Protein AF-A0A077ZSP8-F1 (afdb_monomer_lite)

Organism: Stylonychia lemnae (NCBI:txid5949)

Secondary structure (DSSP, 8-state):
----SSHHHHHHHHHHHHHHHHHHHHHHTT----PPTTEEEETTTTEEEE--HHHHHSPPPPTT-----EEETTT--EESSPPTTEEEEEEE-TTSTTSEEEEEEESEEEE-TT--S-SB--SSSSS-BSSTHHHHHHIIIIIGGG--EEEEEEETT-EEEEETTTB-EEEES-EEEEEEE-----S-S-----PEEEEEE-SPP-PPP-SB-TTBSSTTS-BPPP-HHHHHHTTSS-HHHHHS---SEEEES-EEEEESEEEEE------TT-EEEEEESEEEEEEEEES-EEE-SSEEEEESS-EEEEEES-EEETTT-S-SEEE-----TTTSSSTTTS-EEEEES-EEES----SS-S-SEEE-S--EEEE-

Structure (mmCIF, N/CA/C/O backbone):
data_AF-A0A077ZSP8-F1
#
_entry.id   AF-A0A077ZSP8-F1
#
loop_
_atom_site.group_PDB
_atom_site.id
_atom_site.type_symbol
_atom_site.label_atom_id
_atom_site.label_alt_id
_atom_site.label_comp_id
_atom_site.label_asym_id
_atom_site.label_entity_id
_atom_site.label_seq_id
_atom_site.pdbx_PDB_ins_code
_atom_site.Cartn_x
_atom_site.Cartn_y
_atom_site.Cartn_z
_atom_site.occupancy
_atom_site.B_iso_or_equiv
_atom_site.auth_seq_id
_atom_site.auth_comp_id
_atom_site.auth_asym_id
_atom_site.auth_atom_id
_atom_site.pdbx_PDB_model_num
ATOM 1 N N . MET A 1 1 ? 62.311 -59.546 -38.258 1.00 46.06 1 MET A N 1
ATOM 2 C CA . MET A 1 1 ? 60.921 -59.070 -38.420 1.00 46.06 1 MET A CA 1
ATOM 3 C C . MET A 1 1 ? 60.543 -58.278 -37.169 1.00 46.06 1 MET A C 1
ATOM 5 O O . MET A 1 1 ? 60.045 -58.875 -36.235 1.00 46.06 1 MET A O 1
ATOM 9 N N . MET A 1 2 ? 60.897 -56.987 -37.088 1.00 46.69 2 MET A N 1
ATOM 10 C CA . MET A 1 2 ? 60.439 -56.051 -36.036 1.00 46.69 2 MET A CA 1
ATOM 11 C C . MET A 1 2 ? 60.990 -54.635 -36.303 1.00 46.69 2 MET A C 1
ATOM 13 O O . MET A 1 2 ? 61.822 -54.140 -35.560 1.00 46.69 2 MET A O 1
ATOM 17 N N . ILE A 1 3 ? 60.569 -53.980 -37.389 1.00 48.16 3 ILE A N 1
ATOM 18 C CA . ILE A 1 3 ? 60.722 -52.520 -37.547 1.00 48.16 3 ILE A CA 1
ATOM 19 C C . ILE A 1 3 ? 59.548 -52.019 -38.400 1.00 48.16 3 ILE A C 1
ATOM 21 O O . ILE A 1 3 ? 59.668 -51.969 -39.618 1.00 48.16 3 ILE A O 1
ATOM 25 N N . SER A 1 4 ? 58.397 -51.694 -37.796 1.00 48.94 4 SER A N 1
ATOM 26 C CA . SER A 1 4 ? 57.339 -50.937 -38.504 1.00 48.94 4 SER A CA 1
ATOM 27 C C . SER A 1 4 ? 56.227 -50.328 -37.626 1.00 48.94 4 SER A C 1
ATOM 29 O O . SER A 1 4 ? 55.123 -50.157 -38.128 1.00 48.94 4 SER A O 1
ATOM 31 N N . ASN A 1 5 ? 56.437 -50.006 -36.341 1.00 47.25 5 ASN A N 1
ATOM 32 C CA . ASN A 1 5 ? 55.324 -49.533 -35.483 1.00 47.25 5 ASN A CA 1
ATOM 33 C C . ASN A 1 5 ? 55.576 -48.235 -34.691 1.00 47.25 5 ASN A C 1
ATOM 35 O O . ASN A 1 5 ? 54.772 -47.883 -33.835 1.00 47.25 5 ASN A O 1
ATOM 39 N N . ILE A 1 6 ? 56.637 -47.477 -34.987 1.00 50.34 6 ILE A N 1
ATOM 40 C CA . ILE A 1 6 ? 56.946 -46.240 -34.236 1.00 50.34 6 ILE A CA 1
ATOM 41 C C . ILE A 1 6 ? 56.365 -44.969 -34.896 1.00 50.34 6 ILE A C 1
ATOM 43 O O . ILE A 1 6 ? 56.063 -44.004 -34.200 1.00 50.34 6 ILE A O 1
ATOM 47 N N . ASN A 1 7 ? 56.070 -44.973 -36.201 1.00 47.84 7 ASN A N 1
ATOM 48 C CA . ASN A 1 7 ? 55.629 -43.757 -36.911 1.00 47.84 7 ASN A CA 1
ATOM 49 C C . ASN A 1 7 ? 54.128 -43.419 -36.804 1.00 47.84 7 ASN A C 1
ATOM 51 O O . ASN A 1 7 ? 53.716 -42.353 -37.252 1.00 47.84 7 ASN A O 1
ATOM 55 N N . ILE A 1 8 ? 53.296 -44.275 -36.201 1.00 51.97 8 ILE A N 1
ATOM 56 C CA . ILE A 1 8 ? 51.846 -44.012 -36.063 1.00 51.97 8 ILE A CA 1
ATOM 57 C C . ILE A 1 8 ? 51.522 -43.277 -34.746 1.00 51.97 8 ILE A C 1
ATOM 59 O O . ILE A 1 8 ? 50.524 -42.559 -34.658 1.00 51.97 8 ILE A O 1
ATOM 63 N N . LEU A 1 9 ? 52.385 -43.383 -33.730 1.00 46.69 9 LEU A N 1
ATOM 64 C CA . LEU A 1 9 ? 52.167 -42.761 -32.417 1.00 46.69 9 LEU A CA 1
ATOM 65 C C . LEU A 1 9 ? 52.483 -41.256 -32.394 1.00 46.69 9 LEU A C 1
ATOM 67 O O . LEU A 1 9 ? 51.796 -40.504 -31.706 1.00 46.69 9 LEU A O 1
ATOM 71 N N . THR A 1 10 ? 53.444 -40.786 -33.191 1.00 51.59 10 THR A N 1
ATOM 72 C CA . THR A 1 10 ? 53.815 -39.358 -33.254 1.00 51.59 10 THR A CA 1
ATOM 73 C C . THR A 1 10 ? 52.785 -38.507 -34.003 1.00 51.59 10 THR A C 1
ATOM 75 O O . THR A 1 10 ? 52.510 -37.377 -33.604 1.00 51.59 10 THR A O 1
ATOM 78 N N . SER A 1 11 ? 52.132 -39.061 -35.030 1.00 52.22 11 SER A N 1
ATOM 79 C CA . SER A 1 11 ? 51.091 -38.360 -35.800 1.00 52.22 11 SER A CA 1
ATOM 80 C C . SER A 1 11 ? 49.812 -38.108 -34.986 1.00 52.22 11 SER A C 1
ATOM 82 O O . SER A 1 11 ? 49.244 -37.017 -35.043 1.00 52.22 11 SER A O 1
ATOM 84 N N . ARG A 1 12 ? 49.386 -39.069 -34.152 1.00 54.28 12 ARG A N 1
ATOM 85 C CA . ARG A 1 12 ? 48.195 -38.903 -33.299 1.00 54.28 12 ARG A CA 1
ATOM 86 C C . ARG A 1 12 ? 48.409 -37.893 -32.172 1.00 54.28 12 ARG A C 1
ATOM 88 O O . ARG A 1 12 ? 47.473 -37.181 -31.817 1.00 54.28 12 ARG A O 1
ATOM 95 N N . TYR A 1 13 ? 49.634 -37.778 -31.659 1.00 63.53 13 TYR A N 1
ATOM 96 C CA . TYR A 1 13 ? 49.967 -36.791 -30.631 1.00 63.53 13 TYR A CA 1
ATOM 97 C C . TYR A 1 13 ? 49.873 -35.355 -31.162 1.00 63.53 13 TYR A C 1
ATOM 99 O O . TYR A 1 13 ? 49.352 -34.478 -30.476 1.00 63.53 13 TYR A O 1
ATOM 107 N N . HIS A 1 14 ? 50.289 -35.118 -32.409 1.00 64.31 14 HIS A N 1
ATOM 108 C CA . HIS A 1 14 ? 50.209 -33.785 -33.007 1.00 64.31 14 HIS A CA 1
ATOM 109 C C . HIS A 1 14 ? 48.769 -33.315 -33.241 1.00 64.31 14 HIS A C 1
ATOM 111 O O . HIS A 1 14 ? 48.467 -32.147 -33.002 1.00 64.31 14 HIS A O 1
ATOM 117 N N . ILE A 1 15 ? 47.874 -34.224 -33.638 1.00 72.62 15 ILE A N 1
ATOM 118 C CA . ILE A 1 15 ? 46.453 -33.911 -33.841 1.00 72.62 15 ILE A CA 1
ATOM 119 C C . ILE A 1 15 ? 45.765 -33.609 -32.502 1.00 72.62 15 ILE A C 1
ATOM 121 O O . ILE A 1 15 ? 45.013 -32.645 -32.408 1.00 72.62 15 ILE A O 1
ATOM 125 N N . ILE A 1 16 ? 46.063 -34.367 -31.440 1.00 73.69 16 ILE A N 1
ATOM 126 C CA . ILE A 1 16 ? 45.488 -34.122 -30.106 1.00 73.69 16 ILE A CA 1
ATOM 127 C C . ILE A 1 16 ? 45.970 -32.782 -29.535 1.00 73.69 16 ILE A C 1
ATOM 129 O O . ILE A 1 16 ? 45.170 -32.029 -28.984 1.00 73.69 16 ILE A O 1
ATOM 133 N N . VAL A 1 17 ? 47.249 -32.438 -29.715 1.00 74.25 17 VAL A N 1
ATOM 134 C CA . VAL A 1 17 ? 47.778 -31.136 -29.279 1.00 74.25 17 VAL A CA 1
ATOM 135 C C . VAL A 1 17 ? 47.140 -29.993 -30.070 1.00 74.25 17 VAL A C 1
ATOM 137 O O . VAL A 1 17 ? 46.748 -28.999 -29.466 1.00 74.25 17 VAL A O 1
ATOM 140 N N . GLN A 1 18 ? 46.953 -30.131 -31.387 1.00 72.50 18 GLN A N 1
ATOM 141 C CA . GLN A 1 18 ? 46.280 -29.095 -32.178 1.00 72.50 18 GLN A CA 1
ATOM 142 C C . GLN A 1 18 ? 44.798 -28.939 -31.822 1.00 72.50 18 GLN A C 1
ATOM 144 O O . GLN A 1 18 ? 44.332 -27.807 -31.738 1.00 72.50 18 GLN A O 1
ATOM 149 N N . ILE A 1 19 ? 44.076 -30.029 -31.539 1.00 74.62 19 ILE A N 1
ATOM 150 C CA . ILE A 1 19 ? 42.681 -29.962 -31.078 1.00 74.62 19 ILE A CA 1
ATOM 151 C C . ILE A 1 19 ? 42.597 -29.313 -29.693 1.00 74.62 19 ILE A C 1
ATOM 153 O O . ILE A 1 19 ? 41.736 -28.465 -29.487 1.00 74.62 19 ILE A O 1
ATOM 157 N N . CYS A 1 20 ? 43.505 -29.634 -28.764 1.00 69.38 20 CYS A N 1
ATOM 158 C CA . CYS A 1 20 ? 43.552 -28.978 -27.454 1.00 69.38 20 CYS A CA 1
ATOM 159 C C . CYS A 1 20 ? 43.862 -27.482 -27.567 1.00 69.38 20 CYS A C 1
ATOM 161 O O . CYS A 1 20 ? 43.203 -26.688 -26.903 1.00 69.38 20 CYS A O 1
ATOM 163 N N . VAL A 1 21 ? 44.802 -27.082 -28.432 1.00 68.19 21 VAL A N 1
ATOM 164 C CA . VAL A 1 21 ? 45.110 -25.662 -28.664 1.00 68.19 21 VAL A CA 1
ATOM 165 C C . VAL A 1 21 ? 43.903 -24.942 -29.270 1.00 68.19 21 VAL A C 1
ATOM 167 O O . VAL A 1 21 ? 43.534 -23.883 -28.763 1.00 68.19 21 VAL A O 1
ATOM 170 N N . LEU A 1 22 ? 43.225 -25.541 -30.260 1.00 62.44 22 LEU A N 1
ATOM 171 C CA . LEU A 1 22 ? 42.005 -24.977 -30.852 1.00 62.44 22 LEU A CA 1
ATOM 172 C C . LEU A 1 22 ? 40.852 -24.880 -29.840 1.00 62.44 22 LEU A C 1
ATOM 174 O O . LEU A 1 22 ? 40.116 -23.898 -29.840 1.00 62.44 22 LEU A O 1
ATOM 178 N N . LEU A 1 23 ? 40.695 -25.872 -28.954 1.00 56.75 23 LEU A N 1
ATOM 179 C CA . LEU A 1 23 ? 39.680 -25.832 -27.899 1.00 56.75 23 LEU A CA 1
ATOM 180 C C . LEU A 1 23 ? 39.997 -24.749 -26.864 1.00 56.75 23 LEU A C 1
ATOM 182 O O . LEU A 1 23 ? 39.088 -24.058 -26.417 1.00 56.75 23 LEU A O 1
ATOM 186 N N . THR A 1 24 ? 41.268 -24.568 -26.492 1.00 55.47 24 THR A N 1
ATOM 187 C CA . THR A 1 24 ? 41.658 -23.514 -25.545 1.00 55.47 24 THR A CA 1
ATOM 188 C C . THR A 1 24 ? 41.513 -22.112 -26.129 1.00 55.47 24 THR A C 1
ATOM 190 O O . THR A 1 24 ? 41.128 -21.204 -25.395 1.00 55.47 24 THR A O 1
ATOM 193 N N . THR A 1 25 ? 41.737 -21.927 -27.435 1.00 55.22 25 THR A N 1
ATOM 194 C CA . THR A 1 25 ? 41.516 -20.634 -28.098 1.00 55.22 25 THR A CA 1
ATOM 195 C C . THR A 1 25 ? 40.026 -20.347 -28.306 1.00 55.22 25 THR A C 1
ATOM 197 O O . THR A 1 25 ? 39.598 -19.222 -28.057 1.00 55.22 25 THR A O 1
ATOM 200 N N . LEU A 1 26 ? 39.210 -21.357 -28.633 1.00 52.03 26 LEU A N 1
ATOM 201 C CA . LEU A 1 26 ? 37.743 -21.233 -28.699 1.00 52.03 26 LEU A CA 1
ATOM 202 C C . LEU A 1 26 ? 37.096 -20.997 -27.320 1.00 52.03 26 LEU A C 1
ATOM 204 O O . LEU A 1 26 ? 36.119 -20.259 -27.212 1.00 52.03 26 LEU A O 1
ATOM 208 N N . LEU A 1 27 ? 37.650 -21.570 -26.245 1.00 49.66 27 LEU A N 1
ATOM 209 C CA . LEU A 1 27 ? 37.192 -21.322 -24.870 1.00 49.66 27 LEU A CA 1
ATOM 210 C C . LEU A 1 27 ? 37.655 -19.962 -24.322 1.00 49.66 27 LEU A C 1
ATOM 212 O O . LEU A 1 27 ? 37.010 -19.412 -23.430 1.00 49.66 27 LEU A O 1
ATOM 216 N N . GLN A 1 28 ? 38.738 -19.385 -24.853 1.00 50.41 28 GLN A N 1
ATOM 217 C CA . GLN A 1 28 ? 39.154 -18.018 -24.517 1.00 50.41 28 GLN A CA 1
ATOM 218 C C . GLN A 1 28 ? 38.328 -16.951 -25.247 1.00 50.41 28 GLN A C 1
ATOM 220 O O . GLN A 1 28 ? 38.093 -15.896 -24.660 1.00 50.41 28 GLN A O 1
ATOM 225 N N . SER A 1 29 ? 37.807 -17.227 -26.450 1.00 47.22 29 SER A N 1
ATOM 226 C CA . SER A 1 29 ? 36.945 -16.284 -27.185 1.00 47.22 29 SER A CA 1
ATOM 227 C C . SER A 1 29 ? 35.493 -16.226 -26.688 1.00 47.22 29 SER A C 1
ATOM 229 O O . SER A 1 29 ? 34.719 -15.411 -27.175 1.00 47.22 29 SER A O 1
ATOM 231 N N . ALA A 1 30 ? 35.112 -17.066 -25.720 1.00 44.34 30 ALA A N 1
ATOM 232 C CA . ALA A 1 30 ? 33.775 -17.090 -25.119 1.00 44.34 30 ALA A CA 1
ATOM 233 C C . ALA A 1 30 ? 33.787 -16.736 -23.620 1.00 44.34 30 ALA A C 1
ATOM 235 O O . ALA A 1 30 ? 32.930 -17.182 -22.856 1.00 44.34 30 ALA A O 1
ATOM 236 N N . ARG A 1 31 ? 34.749 -15.921 -23.164 1.00 44.25 31 ARG A N 1
ATOM 237 C CA . ARG A 1 31 ? 34.625 -15.265 -21.858 1.00 44.25 31 ARG A CA 1
ATOM 238 C C . ARG A 1 31 ? 33.600 -14.142 -21.974 1.00 44.25 31 ARG A C 1
ATOM 240 O O . ARG A 1 31 ? 33.952 -13.003 -22.247 1.00 44.25 31 ARG A O 1
ATOM 247 N N . THR A 1 32 ? 32.332 -14.454 -21.722 1.00 49.97 32 THR A N 1
ATOM 248 C CA . THR A 1 32 ? 31.358 -13.436 -21.318 1.00 49.97 32 THR A CA 1
ATOM 249 C C . THR A 1 32 ? 31.871 -12.814 -20.024 1.00 49.97 32 THR A C 1
ATOM 251 O O . THR A 1 32 ? 31.767 -13.410 -18.949 1.00 49.97 32 THR A O 1
ATOM 254 N N . GLN A 1 33 ? 32.527 -11.664 -20.136 1.00 51.31 33 GLN A N 1
ATOM 255 C CA . GLN A 1 33 ? 33.083 -10.948 -19.002 1.00 51.31 33 GLN A CA 1
ATOM 256 C C . GLN A 1 33 ? 31.907 -10.372 -18.206 1.00 51.31 33 GLN A C 1
ATOM 258 O O . GLN A 1 33 ? 31.315 -9.360 -18.568 1.00 51.31 33 GLN A O 1
ATOM 263 N N . LEU A 1 34 ? 31.507 -11.090 -17.156 1.00 51.34 34 LEU A N 1
ATOM 264 C CA . LEU A 1 34 ? 30.453 -10.661 -16.245 1.00 51.34 34 LEU A CA 1
ATOM 265 C C . LEU A 1 34 ? 30.955 -9.435 -15.481 1.00 51.34 34 LEU A C 1
ATOM 267 O O . LEU A 1 34 ? 31.857 -9.540 -14.649 1.00 51.34 34 LEU A O 1
ATOM 271 N N . CYS A 1 35 ? 30.391 -8.270 -15.783 1.00 54.72 35 CYS A N 1
ATOM 272 C CA . CYS A 1 35 ? 30.661 -7.069 -15.011 1.00 54.72 35 CYS A CA 1
ATOM 273 C C . CYS A 1 35 ? 30.033 -7.162 -13.620 1.00 54.72 35 CYS A C 1
ATOM 275 O O . CYS A 1 35 ? 28.976 -7.765 -13.425 1.00 54.72 35 CYS A O 1
ATOM 277 N N . SER A 1 36 ? 30.687 -6.534 -12.644 1.00 51.69 36 SER A N 1
ATOM 278 C CA . SER A 1 36 ? 30.120 -6.335 -11.313 1.00 51.69 36 SER A CA 1
ATOM 279 C C . SER A 1 36 ? 28.786 -5.589 -11.412 1.00 51.69 36 SER A C 1
ATOM 281 O O . SER A 1 36 ? 28.612 -4.716 -12.262 1.00 51.69 36 SER A O 1
ATOM 283 N N . LYS A 1 37 ? 27.844 -5.909 -10.520 1.00 49.22 37 LYS A N 1
ATOM 284 C CA . LYS A 1 37 ? 26.520 -5.272 -10.461 1.00 49.22 37 LYS A CA 1
ATOM 285 C C . LYS A 1 37 ? 26.651 -3.737 -10.467 1.00 49.22 37 LYS A C 1
ATOM 287 O O . LYS A 1 37 ? 27.332 -3.182 -9.610 1.00 49.22 37 LYS A O 1
ATOM 292 N N . GLY A 1 38 ? 26.011 -3.069 -11.433 1.00 49.72 38 GLY A N 1
ATOM 293 C CA . GLY A 1 38 ? 26.099 -1.611 -11.641 1.00 49.72 38 GLY A CA 1
ATOM 294 C C . GLY A 1 38 ? 27.100 -1.149 -12.712 1.00 49.72 38 GLY A C 1
ATOM 295 O O . GLY A 1 38 ? 27.231 0.050 -12.933 1.00 49.72 38 GLY A O 1
ATOM 296 N N . TYR A 1 39 ? 27.779 -2.079 -13.384 1.00 56.28 39 TYR A N 1
ATOM 297 C CA . TYR A 1 39 ? 28.663 -1.818 -14.519 1.00 56.28 39 TYR A CA 1
ATOM 298 C C . TYR A 1 39 ? 28.154 -2.577 -15.748 1.00 56.28 39 TYR A C 1
ATOM 300 O O . TYR A 1 39 ? 27.606 -3.672 -15.612 1.00 56.28 39 TYR A O 1
ATOM 308 N N . TYR A 1 40 ? 28.369 -2.029 -16.942 1.00 59.50 40 TYR A N 1
ATOM 309 C CA . TYR A 1 40 ? 28.101 -2.723 -18.203 1.00 59.50 40 TYR A CA 1
ATOM 310 C C . TYR A 1 40 ? 29.397 -2.933 -18.973 1.00 59.50 40 TYR A C 1
ATOM 312 O O . TYR A 1 40 ? 30.334 -2.138 -18.865 1.00 59.50 40 TYR A O 1
ATOM 320 N N . TYR A 1 41 ? 29.455 -4.029 -19.723 1.00 52.56 41 TYR A N 1
ATOM 321 C CA . TYR A 1 41 ? 30.598 -4.337 -20.566 1.00 52.56 41 TYR A CA 1
ATOM 322 C C . TYR A 1 41 ? 30.471 -3.555 -21.870 1.00 52.56 41 TYR A C 1
ATOM 324 O O . TYR A 1 41 ? 29.535 -3.778 -22.639 1.00 52.56 41 TYR A O 1
ATOM 332 N N . GLU A 1 42 ? 31.379 -2.612 -22.105 1.00 64.00 42 GLU A N 1
ATOM 333 C CA . GLU A 1 42 ? 31.382 -1.831 -23.335 1.00 64.00 42 GLU A CA 1
ATOM 334 C C . GLU A 1 42 ? 32.326 -2.475 -24.357 1.00 64.00 42 GLU A C 1
ATOM 336 O O . GLU A 1 42 ? 33.548 -2.420 -24.216 1.00 64.00 42 GLU A O 1
ATOM 341 N N . ASN A 1 43 ? 31.755 -3.073 -25.407 1.00 52.38 43 ASN A N 1
ATOM 342 C CA . ASN A 1 43 ? 32.505 -3.827 -26.423 1.00 52.38 43 ASN A CA 1
ATOM 343 C C . ASN A 1 43 ? 33.544 -2.987 -27.181 1.00 52.38 43 ASN A C 1
ATOM 345 O O . ASN A 1 43 ? 34.503 -3.533 -27.710 1.00 52.38 43 ASN A O 1
ATOM 349 N N . THR A 1 44 ? 33.369 -1.667 -27.254 1.00 56.75 44 THR A N 1
ATOM 350 C CA . THR A 1 44 ? 34.306 -0.761 -27.938 1.00 56.75 44 THR A CA 1
ATOM 351 C C . THR A 1 44 ? 35.600 -0.549 -27.157 1.00 56.75 44 THR A C 1
ATOM 353 O O . THR A 1 44 ? 36.610 -0.182 -27.751 1.00 56.75 44 THR A O 1
ATOM 356 N N . VAL A 1 45 ? 35.577 -0.764 -25.839 1.00 67.50 45 VAL A N 1
ATOM 357 C CA . VAL A 1 45 ? 36.712 -0.495 -24.940 1.00 67.50 45 VAL A CA 1
ATOM 358 C C . VAL A 1 45 ? 37.140 -1.736 -24.157 1.00 67.50 45 VAL A C 1
ATOM 360 O O . VAL A 1 45 ? 38.074 -1.652 -23.366 1.00 67.50 45 VAL A O 1
ATOM 363 N N . GLU A 1 46 ? 36.455 -2.868 -24.361 1.00 68.81 46 GLU A N 1
ATOM 364 C CA . GLU A 1 46 ? 36.660 -4.153 -23.673 1.00 68.81 46 GLU A CA 1
ATOM 365 C C . GLU A 1 46 ? 36.743 -4.024 -22.141 1.00 68.81 46 GLU A C 1
ATOM 367 O O . GLU A 1 46 ? 37.467 -4.751 -21.456 1.00 68.81 46 GLU A O 1
ATOM 372 N N . GLN A 1 47 ? 36.005 -3.070 -21.572 1.00 68.50 47 GLN A N 1
ATOM 373 C CA . GLN A 1 47 ? 36.046 -2.756 -20.148 1.00 68.50 47 GLN A CA 1
ATOM 374 C C . GLN A 1 47 ? 34.640 -2.620 -19.574 1.00 68.50 47 GLN A C 1
ATOM 376 O O . GLN A 1 47 ? 33.713 -2.134 -20.221 1.00 68.50 47 GLN A O 1
ATOM 381 N N . CYS A 1 48 ? 34.497 -3.025 -18.313 1.00 54.00 48 CYS A N 1
ATOM 382 C CA . CYS A 1 48 ? 33.311 -2.720 -17.528 1.00 54.00 48 CYS A CA 1
ATOM 383 C C . CYS A 1 48 ? 33.324 -1.227 -17.188 1.00 54.00 48 CYS A C 1
ATOM 385 O O . CYS A 1 48 ? 34.079 -0.803 -16.309 1.00 54.00 48 CYS A O 1
ATOM 387 N N . LYS A 1 49 ? 32.510 -0.422 -17.874 1.00 61.03 49 LYS A N 1
ATOM 388 C CA . LYS A 1 49 ? 32.370 0.997 -17.544 1.00 61.03 49 LYS A CA 1
ATOM 389 C C . LYS A 1 49 ? 31.343 1.192 -16.441 1.00 61.03 49 LYS A C 1
ATOM 391 O O . LYS A 1 49 ? 30.303 0.534 -16.396 1.00 61.03 49 LYS A O 1
ATOM 396 N N . SER A 1 50 ? 31.656 2.129 -15.546 1.00 49.41 50 SER A N 1
ATOM 397 C CA . SER A 1 50 ? 30.671 2.700 -14.633 1.00 49.41 50 SER A CA 1
ATOM 398 C C . SER A 1 50 ? 29.769 3.567 -15.505 1.00 49.41 50 SER A C 1
ATOM 400 O O . SER A 1 50 ? 30.155 4.672 -15.888 1.00 49.41 50 SER A O 1
ATOM 402 N N . SER A 1 51 ? 28.620 3.038 -15.914 1.00 52.03 51 SER A N 1
ATOM 403 C CA . SER A 1 51 ? 27.597 3.864 -16.548 1.00 52.03 51 SER A CA 1
ATOM 404 C C . SER A 1 51 ? 27.166 4.940 -15.568 1.00 52.03 51 SER A C 1
ATOM 406 O O . SER A 1 51 ? 27.008 4.648 -14.381 1.00 52.03 51 SER A O 1
ATOM 408 N N . ASP A 1 52 ? 26.851 6.124 -16.080 1.00 56.28 52 ASP A N 1
ATOM 409 C CA . ASP A 1 52 ? 25.717 6.844 -15.519 1.00 56.28 52 ASP A CA 1
ATOM 410 C C . ASP A 1 52 ? 24.539 5.848 -15.477 1.00 56.28 52 ASP A C 1
ATOM 412 O O . ASP A 1 52 ? 24.141 5.352 -16.535 1.00 56.28 52 ASP A O 1
ATOM 416 N N . PRO A 1 53 ? 24.071 5.405 -14.294 1.00 56.09 53 PRO A N 1
ATOM 417 C CA . PRO A 1 53 ? 23.158 4.267 -14.172 1.00 56.09 53 PRO A CA 1
ATOM 418 C C . PRO A 1 53 ? 21.880 4.404 -15.017 1.00 56.09 53 PRO A C 1
ATOM 420 O O . PRO A 1 53 ? 21.263 3.391 -15.337 1.00 56.09 53 PRO A O 1
ATOM 423 N N . SER A 1 54 ? 21.532 5.626 -15.431 1.00 55.38 54 SER A N 1
ATOM 424 C CA . SER A 1 54 ? 20.486 5.965 -16.403 1.00 55.38 54 SER A CA 1
ATOM 425 C C . SER A 1 54 ? 20.601 5.213 -17.743 1.00 55.38 54 SER A C 1
ATOM 427 O O . SER A 1 54 ? 19.590 4.729 -18.256 1.00 55.38 54 SER A O 1
ATOM 429 N N . GLN A 1 55 ? 21.810 5.034 -18.288 1.00 58.91 55 GLN A N 1
ATOM 430 C CA . GLN A 1 55 ? 22.018 4.451 -19.624 1.00 58.91 55 GLN A CA 1
ATOM 431 C C . GLN A 1 55 ? 21.860 2.924 -19.669 1.00 58.91 55 GLN A C 1
ATOM 433 O O . GLN A 1 55 ? 21.546 2.368 -20.718 1.00 58.91 55 GLN A O 1
ATOM 438 N N . CYS A 1 56 ? 22.020 2.232 -18.537 1.00 69.25 56 CYS A N 1
ATOM 439 C CA . CYS A 1 56 ? 21.856 0.772 -18.466 1.00 69.25 56 CYS A CA 1
ATOM 440 C C . CYS A 1 56 ? 20.410 0.327 -18.224 1.00 69.25 56 CYS A C 1
ATOM 442 O O . CYS A 1 56 ? 20.090 -0.855 -18.360 1.00 69.25 56 CYS A O 1
ATOM 444 N N . LEU A 1 57 ? 19.536 1.249 -17.817 1.00 81.69 57 LEU A N 1
ATOM 445 C CA . LEU A 1 57 ? 18.154 0.924 -17.472 1.00 81.69 57 LEU A CA 1
ATOM 446 C C . LEU A 1 57 ? 17.311 0.696 -18.727 1.00 81.69 57 LEU A C 1
ATOM 448 O O . LEU A 1 57 ? 16.544 -0.268 -18.799 1.00 81.69 57 LEU A O 1
ATOM 452 N N . THR A 1 58 ? 17.475 1.552 -19.733 1.00 85.19 58 THR A N 1
ATOM 453 C CA . THR A 1 58 ? 16.689 1.501 -20.967 1.00 85.19 58 THR A CA 1
ATOM 454 C C . THR A 1 58 ? 17.149 0.363 -21.871 1.00 85.19 58 THR A C 1
ATOM 456 O O . THR A 1 58 ? 18.300 -0.075 -21.835 1.00 85.19 58 THR A O 1
ATOM 459 N N . CYS A 1 59 ? 16.219 -0.183 -22.648 1.00 86.75 59 CYS A N 1
ATOM 460 C CA . CYS A 1 59 ? 16.559 -1.101 -23.725 1.00 86.75 59 CYS A CA 1
ATOM 461 C C . CYS A 1 59 ? 17.009 -0.297 -24.948 1.00 86.75 59 CYS A C 1
ATOM 463 O O . CYS A 1 59 ? 16.392 0.735 -25.226 1.00 86.75 59 CYS A O 1
ATOM 465 N N . PRO A 1 60 ? 18.053 -0.737 -25.677 1.00 81.62 60 PRO A N 1
ATOM 466 C CA . PRO A 1 60 ? 18.427 -0.105 -26.933 1.00 81.62 60 PRO A CA 1
ATOM 467 C C . PRO A 1 60 ? 17.216 -0.102 -27.864 1.00 81.62 60 PRO A C 1
ATOM 469 O O . PRO A 1 60 ? 16.654 -1.158 -28.145 1.00 81.62 60 PRO A O 1
ATOM 472 N N . GLN A 1 61 ? 16.798 1.082 -28.305 1.00 74.69 61 GLN A N 1
ATOM 473 C CA . GLN A 1 61 ? 15.830 1.209 -29.385 1.00 74.69 61 GLN A CA 1
ATOM 474 C C . GLN A 1 61 ? 16.607 1.367 -30.680 1.00 74.69 61 GLN A C 1
ATOM 476 O O . GLN A 1 61 ? 17.417 2.291 -30.818 1.00 74.69 61 GLN A O 1
ATOM 481 N N . ASP A 1 62 ? 16.383 0.451 -31.616 1.00 67.44 62 ASP A N 1
ATOM 482 C CA . ASP A 1 62 ? 16.937 0.597 -32.949 1.00 67.44 62 ASP A CA 1
ATOM 483 C C . ASP A 1 62 ? 16.250 1.797 -33.605 1.00 67.44 62 ASP A C 1
ATOM 485 O O . ASP A 1 62 ? 15.027 1.853 -33.681 1.00 67.44 62 ASP A O 1
ATOM 489 N N . LYS A 1 63 ? 17.011 2.796 -34.064 1.00 64.19 63 LYS A N 1
ATOM 490 C CA . LYS A 1 63 ? 16.435 4.064 -34.569 1.00 64.19 63 LYS A CA 1
ATOM 491 C C . LYS A 1 63 ? 15.490 3.875 -35.763 1.00 64.19 63 LYS A C 1
ATOM 493 O O . LYS A 1 63 ? 14.736 4.788 -36.091 1.00 64.19 63 LYS A O 1
ATOM 498 N N . ASN A 1 64 ? 15.564 2.716 -36.413 1.00 71.81 64 ASN A N 1
ATOM 499 C CA . ASN A 1 64 ? 14.756 2.350 -37.568 1.00 71.81 64 ASN A CA 1
ATOM 500 C C . ASN A 1 64 ? 13.542 1.481 -37.208 1.00 71.81 64 ASN A C 1
ATOM 502 O O . ASN A 1 64 ? 12.694 1.282 -38.075 1.00 71.81 64 ASN A O 1
ATOM 506 N N . ASP A 1 65 ? 13.450 0.980 -35.973 1.00 67.06 65 ASP A N 1
ATOM 507 C CA . ASP A 1 65 ? 12.363 0.114 -35.532 1.00 67.06 65 ASP A CA 1
ATOM 508 C C . ASP A 1 65 ? 11.489 0.834 -34.498 1.00 67.06 65 ASP A C 1
ATOM 510 O O . ASP A 1 65 ? 11.961 1.351 -33.486 1.00 67.06 65 ASP A O 1
ATOM 514 N N . GLN A 1 66 ? 10.190 0.915 -34.784 1.00 71.44 66 GLN A N 1
ATOM 515 C CA . GLN A 1 66 ? 9.216 1.587 -33.917 1.00 71.44 66 GLN A CA 1
ATOM 516 C C . GLN A 1 66 ? 8.718 0.679 -32.785 1.00 71.44 66 GLN A C 1
ATOM 518 O O . GLN A 1 66 ? 7.913 1.123 -31.961 1.00 71.44 66 GLN A O 1
ATOM 523 N N . ALA A 1 67 ? 9.157 -0.582 -32.737 1.00 81.38 67 ALA A N 1
ATOM 524 C CA . ALA A 1 67 ? 8.750 -1.508 -31.694 1.00 81.38 67 ALA A CA 1
ATOM 525 C C . ALA A 1 67 ? 9.185 -1.007 -30.302 1.00 81.38 67 ALA A C 1
ATOM 527 O O . ALA A 1 67 ? 10.357 -0.749 -30.020 1.00 81.38 67 ALA A O 1
ATOM 528 N N . LEU A 1 68 ? 8.211 -0.865 -29.399 1.00 85.81 68 LEU A N 1
ATOM 529 C CA . LEU A 1 68 ? 8.470 -0.589 -27.989 1.00 85.81 68 LEU A CA 1
ATOM 530 C C . LEU A 1 68 ? 9.106 -1.826 -27.350 1.00 85.81 68 LEU A C 1
ATOM 532 O O . LEU A 1 68 ? 8.470 -2.869 -27.237 1.00 85.81 68 LEU A O 1
ATOM 536 N N . VAL A 1 69 ? 10.351 -1.686 -26.898 1.00 93.00 69 VAL A N 1
ATOM 537 C CA . VAL A 1 69 ? 11.074 -2.734 -26.172 1.00 93.00 69 VAL A CA 1
ATOM 538 C C . VAL A 1 69 ? 11.001 -2.461 -24.672 1.00 93.00 69 VAL A C 1
ATOM 540 O O . VAL A 1 69 ? 11.204 -1.333 -24.214 1.00 93.00 69 VAL A O 1
ATOM 543 N N . TYR A 1 70 ? 10.726 -3.505 -23.897 1.00 95.19 70 TYR A N 1
ATOM 544 C CA . TYR A 1 70 ? 10.580 -3.465 -22.449 1.00 95.19 70 TYR A CA 1
ATOM 545 C C . TYR A 1 70 ? 11.776 -4.123 -21.760 1.00 95.19 70 TYR A C 1
ATOM 547 O O . TYR A 1 70 ? 12.227 -5.202 -22.145 1.00 95.19 70 TYR A O 1
ATOM 555 N N . ARG A 1 71 ? 12.259 -3.510 -20.678 1.00 95.12 71 ARG A N 1
ATOM 556 C CA . ARG A 1 71 ? 13.212 -4.136 -19.755 1.00 95.12 71 ARG A CA 1
ATOM 557 C C . ARG A 1 71 ? 12.488 -5.124 -18.839 1.00 95.12 71 ARG A C 1
ATOM 559 O O . ARG A 1 71 ? 11.654 -4.722 -18.031 1.00 95.12 71 ARG A O 1
ATOM 566 N N . ASN A 1 72 ? 12.827 -6.406 -18.887 1.00 95.12 72 ASN A N 1
ATOM 567 C CA . ASN A 1 72 ? 12.341 -7.381 -17.916 1.00 95.12 72 ASN A CA 1
ATOM 568 C C . ASN A 1 72 ? 13.064 -7.197 -16.573 1.00 95.12 72 ASN A C 1
ATOM 570 O O . ASN A 1 72 ? 14.263 -7.441 -16.463 1.00 95.12 72 ASN A O 1
ATOM 574 N N . LEU A 1 73 ? 12.342 -6.784 -15.527 1.00 94.75 73 LEU A N 1
ATOM 575 C CA . LEU A 1 73 ? 12.944 -6.502 -14.217 1.00 94.75 73 LEU A CA 1
ATOM 576 C C . LEU A 1 73 ? 13.413 -7.753 -13.455 1.00 94.75 73 LEU A C 1
ATOM 578 O O . LEU A 1 73 ? 14.077 -7.620 -12.426 1.00 94.75 73 LEU A O 1
ATOM 582 N N . LYS A 1 74 ? 13.052 -8.958 -13.915 1.00 91.88 74 LYS A N 1
ATOM 583 C CA . LYS A 1 74 ? 13.437 -10.221 -13.269 1.00 91.88 74 LYS A CA 1
ATOM 584 C C . LYS A 1 74 ? 14.855 -10.655 -13.630 1.00 91.88 74 LYS A C 1
ATOM 586 O O . LYS A 1 74 ? 15.596 -11.083 -12.755 1.00 91.88 74 LYS A O 1
ATOM 591 N N . ASP A 1 75 ? 15.201 -10.589 -14.909 1.00 91.44 75 ASP A N 1
ATOM 592 C CA . ASP A 1 75 ? 16.458 -11.115 -15.459 1.00 91.44 75 ASP A CA 1
ATOM 593 C C . ASP A 1 75 ? 17.266 -10.059 -16.223 1.00 91.44 75 ASP A C 1
ATOM 595 O O . ASP A 1 75 ? 18.321 -10.367 -16.771 1.00 91.44 75 ASP A O 1
ATOM 599 N N . TRP A 1 76 ? 16.781 -8.816 -16.243 1.00 89.19 76 TRP A N 1
ATOM 600 C CA . TRP A 1 76 ? 17.391 -7.688 -16.936 1.00 89.19 76 TRP A CA 1
ATOM 601 C C . TRP A 1 76 ? 17.490 -7.856 -18.455 1.00 89.19 76 TRP A C 1
ATOM 603 O O . TRP A 1 76 ? 18.221 -7.106 -19.094 1.00 89.19 76 TRP A O 1
ATOM 613 N N . THR A 1 77 ? 16.736 -8.767 -19.070 1.00 91.88 77 THR A N 1
ATOM 614 C CA . THR A 1 77 ? 16.680 -8.901 -20.535 1.00 91.88 77 THR A CA 1
ATOM 615 C C . THR A 1 77 ? 15.794 -7.828 -21.176 1.00 91.88 77 THR A C 1
ATOM 617 O O . THR A 1 77 ? 14.949 -7.222 -20.516 1.00 91.88 77 THR A O 1
ATOM 620 N N . CYS A 1 78 ? 16.010 -7.556 -22.463 1.00 92.88 78 CYS A N 1
ATOM 621 C CA . CYS A 1 78 ? 15.133 -6.708 -23.269 1.00 92.88 78 CYS A CA 1
ATOM 622 C C . CYS A 1 78 ? 14.191 -7.587 -24.083 1.00 92.88 78 CYS A C 1
ATOM 624 O O . CYS A 1 78 ? 14.649 -8.516 -24.746 1.00 92.88 78 CYS A O 1
ATOM 626 N N . VAL A 1 79 ? 12.895 -7.297 -24.021 1.00 94.50 79 VAL A N 1
ATOM 627 C CA . VAL A 1 79 ? 11.845 -8.088 -24.667 1.00 94.50 79 VAL A CA 1
ATOM 628 C C . VAL A 1 79 ? 10.848 -7.174 -25.369 1.00 94.50 79 VAL A C 1
ATOM 630 O O . VAL A 1 79 ? 10.507 -6.111 -24.858 1.00 94.50 79 VAL A O 1
ATOM 633 N N . GLU A 1 80 ? 10.357 -7.581 -26.534 1.00 94.69 80 GLU A N 1
ATOM 634 C CA . GLU A 1 80 ? 9.303 -6.846 -27.256 1.00 94.69 80 GLU A CA 1
ATOM 635 C C . GLU A 1 80 ? 7.932 -7.020 -26.593 1.00 94.69 80 GLU A C 1
ATOM 637 O O . GLU A 1 80 ? 7.092 -6.124 -26.613 1.00 94.69 80 GLU A O 1
ATOM 642 N N . GLN A 1 81 ? 7.719 -8.168 -25.948 1.00 96.19 81 GLN A N 1
ATOM 643 C CA . GLN A 1 81 ? 6.505 -8.476 -25.210 1.00 96.19 81 GLN A CA 1
ATOM 644 C C . GLN A 1 81 ? 6.860 -8.971 -23.813 1.00 96.19 81 GLN A C 1
ATOM 646 O O . GLN A 1 81 ? 7.736 -9.819 -23.634 1.00 96.19 81 GLN A O 1
ATOM 651 N N . CYS A 1 82 ? 6.153 -8.451 -22.814 1.00 97.31 82 CYS A N 1
ATOM 652 C CA . CYS A 1 82 ? 6.358 -8.873 -21.441 1.00 97.31 82 CYS A CA 1
ATOM 653 C C . CYS A 1 82 ? 6.000 -10.356 -21.233 1.00 97.31 82 CYS A C 1
ATOM 655 O O . CYS A 1 82 ? 4.980 -10.807 -21.762 1.00 97.31 82 CYS A O 1
ATOM 657 N N . PRO A 1 83 ? 6.815 -11.118 -20.472 1.00 96.94 83 PRO A N 1
ATOM 658 C CA . PRO A 1 83 ? 6.525 -12.513 -20.157 1.00 96.94 83 PRO A CA 1
ATOM 659 C C . PRO A 1 83 ? 5.148 -12.709 -19.518 1.00 96.94 83 PRO A C 1
ATOM 661 O O . PRO A 1 83 ? 4.615 -11.800 -18.872 1.00 96.94 83 PRO A O 1
ATOM 664 N N . LEU A 1 84 ? 4.624 -13.934 -19.624 1.00 93.25 84 LEU A N 1
ATOM 665 C CA . LEU A 1 84 ? 3.440 -14.369 -18.880 1.00 93.25 84 LEU A CA 1
ATOM 666 C C . LEU A 1 84 ? 3.611 -14.024 -17.387 1.00 93.25 84 LEU A C 1
ATOM 668 O O . LEU A 1 84 ? 4.702 -14.167 -16.835 1.00 93.25 84 LEU A O 1
ATOM 672 N N . ASP A 1 85 ? 2.545 -13.521 -16.765 1.00 92.69 85 ASP A N 1
ATOM 673 C CA . ASP A 1 85 ? 2.492 -13.040 -15.372 1.00 92.69 85 ASP A CA 1
ATOM 674 C C . ASP A 1 85 ? 3.233 -11.726 -15.061 1.00 92.69 85 ASP A C 1
ATOM 676 O O . ASP A 1 85 ? 3.359 -11.339 -13.893 1.00 92.69 85 ASP A O 1
ATOM 680 N N . THR A 1 86 ? 3.681 -10.992 -16.082 1.00 96.94 86 THR A N 1
ATOM 681 C CA . THR A 1 86 ? 4.206 -9.628 -15.923 1.00 96.94 86 THR A CA 1
ATOM 682 C C . THR A 1 86 ? 3.371 -8.606 -16.689 1.00 96.94 86 THR A C 1
ATOM 684 O O . THR A 1 86 ? 2.704 -8.927 -17.669 1.00 96.94 86 THR A O 1
ATOM 687 N N . LEU A 1 87 ? 3.383 -7.362 -16.213 1.00 97.44 87 LEU A N 1
ATOM 688 C CA . LEU A 1 87 ? 2.586 -6.263 -16.746 1.00 97.44 87 LEU A CA 1
ATOM 689 C C . LEU A 1 87 ? 3.510 -5.251 -17.439 1.00 97.44 87 LEU A C 1
ATOM 691 O O . LEU A 1 87 ? 4.505 -4.843 -16.830 1.00 97.44 87 LEU A O 1
ATOM 695 N N . PRO A 1 88 ? 3.219 -4.836 -18.683 1.00 97.44 88 PRO A N 1
ATOM 696 C CA . PRO A 1 88 ? 3.985 -3.792 -19.350 1.00 97.44 88 PRO A CA 1
ATOM 697 C C . PRO A 1 88 ? 3.686 -2.435 -18.707 1.00 97.44 88 PRO A C 1
ATOM 699 O O . PRO A 1 88 ? 2.527 -2.040 -18.575 1.00 97.44 88 PRO A O 1
ATOM 702 N N . ILE A 1 89 ? 4.732 -1.707 -18.325 1.00 97.12 89 ILE A N 1
ATOM 703 C CA . ILE A 1 89 ? 4.639 -0.346 -17.792 1.00 97.12 89 ILE A CA 1
ATOM 704 C C . ILE A 1 89 ? 5.589 0.555 -18.572 1.00 97.12 89 ILE A C 1
ATOM 706 O O . ILE A 1 89 ? 6.723 0.174 -18.853 1.00 97.12 89 ILE A O 1
ATOM 710 N N . SER A 1 90 ? 5.136 1.771 -18.869 1.00 95.25 90 SER A N 1
ATOM 711 C CA . SER A 1 90 ? 5.960 2.827 -19.449 1.00 95.25 90 SER A CA 1
ATOM 712 C C . SER A 1 90 ? 5.781 4.110 -18.645 1.00 95.25 90 SER A C 1
ATOM 714 O O . SER A 1 90 ? 4.659 4.583 -18.464 1.00 95.25 90 SER A O 1
ATOM 716 N N . VAL A 1 91 ? 6.882 4.672 -18.151 1.00 93.50 91 VAL A N 1
ATOM 717 C CA . VAL A 1 91 ? 6.882 5.909 -17.357 1.00 93.50 91 VAL A CA 1
ATOM 718 C C . VAL A 1 91 ? 7.814 6.945 -17.961 1.00 93.50 91 VAL A C 1
ATOM 720 O O . VAL A 1 91 ? 8.889 6.618 -18.462 1.00 93.50 91 VAL A O 1
ATOM 723 N N . THR A 1 92 ? 7.406 8.207 -17.902 1.00 91.31 92 THR A N 1
ATOM 724 C CA . THR A 1 92 ? 8.252 9.328 -18.312 1.00 91.31 92 THR A CA 1
ATOM 725 C C . THR A 1 92 ? 9.244 9.656 -17.199 1.00 91.31 92 THR A C 1
ATOM 727 O O . THR A 1 92 ? 8.832 9.860 -16.059 1.00 91.31 92 THR A O 1
ATOM 730 N N . HIS A 1 93 ? 10.533 9.743 -17.526 1.00 89.12 93 HIS A N 1
ATOM 731 C CA . HIS A 1 93 ? 11.594 10.095 -16.581 1.00 89.12 93 HIS A CA 1
ATOM 732 C C . HIS A 1 93 ? 12.604 11.025 -17.259 1.00 89.12 93 HIS A C 1
ATOM 734 O O . HIS A 1 93 ? 13.253 10.639 -18.227 1.00 89.12 93 HIS A O 1
ATOM 740 N N . HIS A 1 94 ? 12.740 12.259 -16.767 1.00 87.88 94 HIS A N 1
ATOM 741 C CA . HIS A 1 94 ? 13.442 13.329 -17.499 1.00 87.88 94 HIS A CA 1
ATOM 742 C C . HIS A 1 94 ? 14.968 13.183 -17.540 1.00 87.88 94 HIS A C 1
ATOM 744 O O . HIS A 1 94 ? 15.628 13.913 -18.269 1.00 87.88 94 HIS A O 1
ATOM 750 N N . GLU A 1 95 ? 15.526 12.285 -16.735 1.00 84.62 95 GLU A N 1
ATOM 751 C CA . GLU A 1 95 ? 16.974 12.030 -16.685 1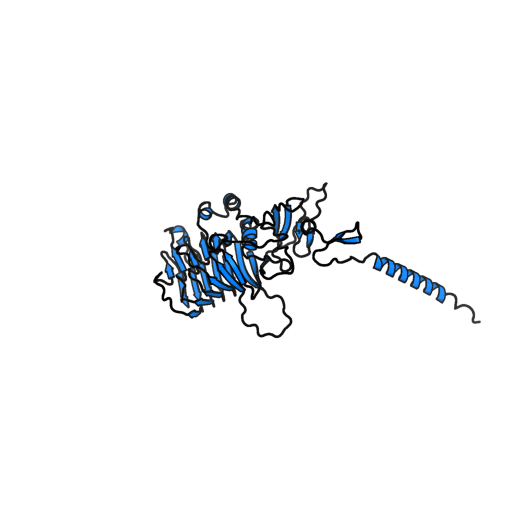.00 84.62 95 GLU A CA 1
ATOM 752 C C . GLU A 1 95 ? 17.399 10.849 -17.566 1.00 84.62 95 GLU A C 1
ATOM 754 O O . GLU A 1 95 ? 18.552 10.438 -17.538 1.00 84.62 95 GLU A O 1
ATOM 759 N N . LEU A 1 96 ? 16.464 10.282 -18.333 1.00 83.69 96 LEU A N 1
ATOM 760 C CA . LEU A 1 96 ? 16.773 9.316 -19.380 1.00 83.69 96 LEU A CA 1
ATOM 761 C C . LEU A 1 96 ? 16.847 10.036 -20.724 1.00 83.69 96 LEU A C 1
ATOM 763 O O . LEU A 1 96 ? 15.991 10.870 -21.013 1.00 83.69 96 LEU A O 1
ATOM 767 N N . ASP A 1 97 ? 17.799 9.653 -21.574 1.00 81.12 97 ASP A N 1
ATOM 768 C CA . ASP A 1 97 ? 17.975 10.244 -22.910 1.00 81.12 97 ASP A CA 1
ATOM 769 C C . ASP A 1 97 ? 16.713 10.118 -23.785 1.00 81.12 97 ASP A C 1
ATOM 771 O O . ASP A 1 97 ? 16.371 11.024 -24.541 1.00 81.12 97 ASP A O 1
ATOM 775 N N . SER A 1 98 ? 15.980 9.007 -23.652 1.00 81.69 98 SER A N 1
ATOM 776 C CA . SER A 1 98 ? 14.694 8.776 -24.326 1.00 81.69 98 SER A CA 1
ATOM 777 C C . SER A 1 98 ? 13.517 9.510 -23.672 1.00 81.69 98 SER A C 1
ATOM 779 O O . SER A 1 98 ? 12.426 9.557 -24.237 1.00 81.69 98 SER A O 1
ATOM 781 N N . GLY A 1 99 ? 13.688 9.997 -22.440 1.00 86.06 99 GLY A N 1
ATOM 782 C CA . GLY A 1 99 ? 12.610 10.477 -21.580 1.00 86.06 99 GLY A CA 1
ATOM 783 C C . GLY A 1 99 ? 11.623 9.393 -21.128 1.00 86.06 99 GLY A C 1
ATOM 784 O O . GLY A 1 99 ? 10.662 9.717 -20.431 1.00 86.06 99 GLY A O 1
ATOM 785 N N . LEU A 1 100 ? 11.824 8.123 -21.503 1.00 90.44 100 LEU A N 1
ATOM 786 C CA . LEU A 1 100 ? 10.876 7.027 -21.292 1.00 90.44 100 LEU A CA 1
ATOM 787 C C . LEU A 1 100 ? 11.577 5.777 -20.756 1.00 90.44 100 LEU A C 1
ATOM 789 O O . LEU A 1 100 ? 12.551 5.294 -21.335 1.00 90.44 100 LEU A O 1
ATOM 793 N N . PHE A 1 101 ? 11.019 5.206 -19.694 1.00 93.38 101 PHE A N 1
ATOM 794 C CA . PHE A 1 101 ? 11.401 3.903 -19.172 1.00 93.38 101 PHE A CA 1
ATOM 795 C C . PHE A 1 101 ? 10.257 2.907 -19.352 1.00 93.38 101 PHE A C 1
ATOM 797 O O . PHE A 1 101 ? 9.227 3.021 -18.686 1.00 93.38 101 PHE A O 1
ATOM 804 N N . SER A 1 102 ? 10.451 1.932 -20.240 1.00 95.50 102 SER A N 1
ATOM 805 C CA . SER A 1 102 ? 9.507 0.841 -20.501 1.00 95.50 102 SER A CA 1
ATOM 806 C C . SER A 1 102 ? 10.033 -0.466 -19.915 1.00 95.50 102 SER A C 1
ATOM 808 O O . SER A 1 102 ? 11.167 -0.860 -20.189 1.00 95.50 102 SER A O 1
ATOM 810 N N . TYR A 1 103 ? 9.227 -1.147 -19.104 1.00 97.38 103 TYR A N 1
ATOM 811 C CA . TYR A 1 103 ? 9.642 -2.346 -18.380 1.00 97.38 103 TYR A CA 1
ATOM 812 C C . TYR A 1 103 ? 8.490 -3.317 -18.097 1.00 97.38 103 TYR A C 1
ATOM 814 O O . TYR A 1 103 ? 7.319 -2.944 -18.112 1.00 97.38 103 TYR A O 1
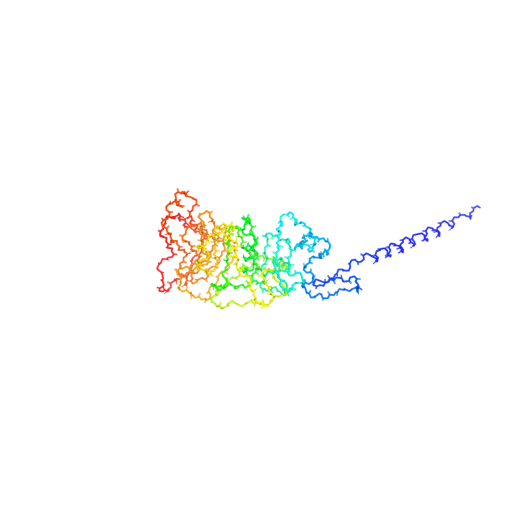ATOM 822 N N . CYS A 1 104 ? 8.843 -4.571 -17.818 1.00 97.94 104 CYS A N 1
ATOM 823 C CA . CYS A 1 104 ? 7.915 -5.620 -17.408 1.00 97.94 104 CYS A CA 1
ATOM 824 C C . CYS A 1 104 ? 7.927 -5.769 -15.889 1.00 97.94 104 CYS A C 1
ATOM 826 O O . CYS A 1 104 ? 8.949 -6.112 -15.283 1.00 97.94 104 CYS A O 1
ATOM 828 N N . ARG A 1 105 ? 6.777 -5.505 -15.271 1.00 97.69 105 ARG A N 1
ATOM 829 C CA . ARG A 1 105 ? 6.568 -5.491 -13.823 1.00 97.69 105 ARG A CA 1
ATOM 830 C C . ARG A 1 105 ? 5.905 -6.783 -13.357 1.00 97.69 105 ARG A C 1
ATOM 832 O O . ARG A 1 105 ? 4.809 -7.114 -13.795 1.00 97.69 105 ARG A O 1
ATOM 839 N N . GLY A 1 106 ? 6.534 -7.493 -12.423 1.00 97.56 106 GLY A N 1
ATOM 840 C CA . GLY A 1 106 ? 5.857 -8.555 -11.672 1.00 97.56 106 GLY A CA 1
ATOM 841 C C . GLY A 1 106 ? 4.889 -7.988 -10.625 1.00 97.56 106 GLY A C 1
ATOM 842 O O . GLY A 1 106 ? 5.024 -6.845 -10.202 1.00 97.56 106 GLY A O 1
ATOM 843 N N . LYS A 1 107 ? 3.953 -8.808 -10.135 1.00 97.94 107 LYS A N 1
ATOM 844 C CA . LYS A 1 107 ? 2.928 -8.408 -9.144 1.00 97.94 107 LYS A CA 1
ATOM 845 C C . LYS A 1 107 ? 3.437 -8.310 -7.691 1.00 97.94 107 LYS A C 1
ATOM 847 O O . LYS A 1 107 ? 2.653 -8.210 -6.751 1.00 97.94 107 LYS A O 1
ATOM 852 N N . SER A 1 108 ? 4.753 -8.390 -7.492 1.00 98.44 108 SER A N 1
ATOM 853 C CA . SER A 1 108 ? 5.408 -8.320 -6.183 1.00 98.44 108 SER A CA 1
ATOM 854 C C . SER A 1 108 ? 6.314 -7.099 -6.103 1.00 98.44 108 SER A C 1
ATOM 856 O O . SER A 1 108 ? 7.177 -6.907 -6.958 1.00 98.44 108 SER A O 1
ATOM 858 N N . TYR A 1 109 ? 6.140 -6.324 -5.041 1.00 98.62 109 TYR A N 1
ATOM 859 C CA . TYR A 1 109 ? 6.921 -5.139 -4.724 1.00 98.62 109 TYR A CA 1
ATOM 860 C C . TYR A 1 109 ? 7.722 -5.370 -3.452 1.00 98.62 109 TYR A C 1
ATOM 862 O O . TYR A 1 109 ? 7.209 -5.956 -2.507 1.00 98.62 109 TYR A O 1
ATOM 870 N N . TYR A 1 110 ? 8.955 -4.881 -3.400 1.00 98.19 110 TYR A N 1
ATOM 871 C CA . TYR A 1 110 ? 9.807 -4.961 -2.216 1.00 98.19 110 TY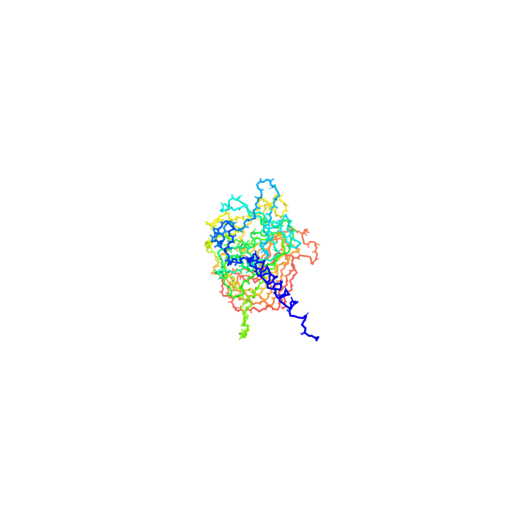R A CA 1
ATOM 872 C C . TYR A 1 110 ? 10.158 -3.561 -1.734 1.00 98.19 110 TYR A C 1
ATOM 874 O O . TYR A 1 110 ? 10.573 -2.716 -2.529 1.00 98.19 110 TYR A O 1
ATOM 882 N N . VAL A 1 111 ? 10.009 -3.336 -0.430 1.00 97.94 111 VAL A N 1
ATOM 883 C CA . VAL A 1 111 ? 10.337 -2.080 0.243 1.00 97.94 111 VAL A CA 1
ATOM 884 C C . VAL A 1 111 ? 11.362 -2.351 1.341 1.00 97.94 111 VAL A C 1
ATOM 886 O O . VAL A 1 111 ? 11.124 -3.144 2.254 1.00 97.94 111 VAL A O 1
ATOM 889 N N . ASP A 1 112 ? 12.511 -1.689 1.256 1.00 96.12 112 ASP A N 1
ATOM 890 C CA . ASP A 1 112 ? 13.580 -1.744 2.246 1.00 96.12 112 ASP A CA 1
ATOM 891 C C . ASP A 1 112 ? 14.220 -0.354 2.411 1.00 96.12 112 ASP A C 1
ATOM 893 O O . ASP A 1 112 ? 15.077 0.037 1.611 1.00 96.12 112 ASP A O 1
ATOM 897 N N . PRO A 1 113 ? 13.859 0.398 3.467 1.00 93.62 113 PRO A N 1
ATOM 898 C CA . PRO A 1 113 ? 14.412 1.730 3.709 1.00 93.62 113 PRO A CA 1
ATOM 899 C C . PRO A 1 113 ? 15.889 1.687 4.131 1.00 93.62 113 PRO A C 1
ATOM 901 O O . PRO A 1 113 ? 16.557 2.724 4.141 1.00 93.62 113 PRO A O 1
ATOM 904 N N . SER A 1 114 ? 16.392 0.506 4.511 1.00 91.31 114 SER A N 1
ATOM 905 C CA . SER A 1 114 ? 17.763 0.279 4.969 1.00 91.31 114 SER A CA 1
ATOM 906 C C . SER A 1 114 ? 18.706 -0.193 3.862 1.00 91.31 114 SER A C 1
ATOM 908 O O . SER A 1 114 ? 19.915 -0.249 4.085 1.00 91.31 114 SER A O 1
ATOM 910 N N . SER A 1 115 ? 18.185 -0.499 2.667 1.00 89.56 115 SER A N 1
ATOM 911 C CA . SER A 1 115 ? 19.006 -0.966 1.552 1.00 89.56 115 SER A CA 1
ATOM 912 C C . SER A 1 115 ? 20.038 0.088 1.139 1.00 89.56 115 SER A C 1
ATOM 914 O O . SER A 1 115 ? 19.705 1.185 0.682 1.00 89.56 115 SER A O 1
ATOM 916 N N . SER A 1 116 ? 21.311 -0.276 1.287 1.00 83.31 116 SER A N 1
ATOM 917 C CA . SER A 1 116 ? 22.476 0.471 0.803 1.00 83.31 116 SER A CA 1
ATOM 918 C C . SER A 1 116 ? 23.054 -0.107 -0.493 1.00 83.31 116 SER A C 1
ATOM 920 O O . SER A 1 116 ? 24.008 0.448 -1.033 1.00 83.31 116 SER A O 1
ATOM 922 N N . LEU A 1 117 ? 22.488 -1.213 -0.996 1.00 72.81 117 LEU A N 1
ATOM 923 C CA . LEU A 1 117 ? 23.016 -1.963 -2.143 1.00 72.81 117 LEU A CA 1
ATOM 924 C C . LEU A 1 117 ? 22.989 -1.153 -3.442 1.00 72.81 117 LEU A C 1
ATOM 926 O O . LEU A 1 117 ? 23.847 -1.332 -4.303 1.00 72.81 117 LEU A O 1
ATOM 930 N N . SER A 1 118 ? 21.994 -0.282 -3.601 1.00 75.12 118 SER A N 1
ATOM 931 C CA . SER A 1 118 ? 21.889 0.612 -4.745 1.00 75.12 118 SER A CA 1
ATOM 932 C C . SER A 1 118 ? 21.073 1.855 -4.400 1.00 75.12 118 SER A C 1
ATOM 934 O O . SER A 1 118 ? 20.183 1.840 -3.547 1.00 75.12 118 SER A O 1
ATOM 936 N N . ASN A 1 119 ? 21.369 2.947 -5.099 1.00 84.31 119 ASN A N 1
ATOM 937 C CA . ASN A 1 119 ? 20.494 4.113 -5.149 1.00 84.31 119 ASN A CA 1
ATOM 938 C C . ASN A 1 119 ? 19.421 3.995 -6.236 1.00 84.31 119 ASN A C 1
ATOM 940 O O . ASN A 1 119 ? 18.591 4.887 -6.327 1.00 84.31 119 ASN A O 1
ATOM 944 N N . ILE A 1 120 ? 19.434 2.936 -7.047 1.00 90.12 120 ILE A N 1
ATOM 945 C CA . ILE A 1 120 ? 18.341 2.598 -7.959 1.00 90.12 120 ILE A CA 1
ATOM 946 C C . ILE A 1 120 ? 17.242 1.898 -7.154 1.00 90.12 120 ILE A C 1
ATOM 948 O O . ILE A 1 120 ? 17.511 0.957 -6.406 1.00 90.12 120 ILE A O 1
ATOM 952 N N . GLU A 1 121 ? 16.006 2.333 -7.347 1.00 93.94 121 GLU A N 1
ATOM 953 C CA . GLU A 1 121 ? 14.815 1.826 -6.682 1.00 93.94 121 GLU A CA 1
ATOM 954 C C . GLU A 1 121 ? 13.802 1.388 -7.739 1.00 93.94 121 GLU A C 1
ATOM 956 O O . GLU A 1 121 ? 13.140 2.205 -8.372 1.00 93.94 121 GLU A O 1
ATOM 961 N N . LEU A 1 122 ? 13.683 0.080 -7.943 1.00 95.94 122 LEU A N 1
ATOM 962 C CA . LEU A 1 122 ? 12.772 -0.506 -8.925 1.00 95.94 122 LEU A CA 1
ATOM 963 C C . LEU A 1 122 ? 11.673 -1.327 -8.264 1.00 95.94 122 LEU A C 1
ATOM 965 O O . LEU A 1 122 ? 10.861 -1.886 -8.980 1.00 95.94 122 LEU A O 1
ATOM 969 N N . GLY A 1 123 ? 11.638 -1.464 -6.939 1.00 96.81 123 GLY A N 1
ATOM 970 C CA . GLY A 1 123 ? 10.664 -2.301 -6.240 1.00 96.81 123 GLY A CA 1
ATOM 971 C C . GLY A 1 123 ? 10.874 -3.808 -6.419 1.00 96.81 123 GLY A C 1
ATOM 972 O O . GLY A 1 123 ? 9.973 -4.577 -6.098 1.00 96.81 123 GLY A O 1
ATOM 973 N N . THR A 1 124 ? 12.027 -4.253 -6.927 1.00 96.38 124 THR A N 1
ATOM 974 C CA . THR A 1 124 ? 12.407 -5.678 -6.952 1.00 96.38 124 THR A CA 1
ATOM 975 C C . THR A 1 124 ? 13.164 -6.045 -5.678 1.00 96.38 124 THR A C 1
ATOM 977 O O . THR A 1 124 ? 13.635 -5.164 -4.966 1.00 96.38 124 THR A O 1
ATOM 980 N N . ILE A 1 125 ? 13.337 -7.336 -5.384 1.00 94.19 125 ILE A N 1
ATOM 981 C CA . ILE A 1 125 ? 14.126 -7.760 -4.212 1.00 94.19 125 ILE A CA 1
ATOM 982 C C . ILE A 1 125 ? 15.576 -7.249 -4.266 1.00 94.19 125 ILE A C 1
ATOM 984 O O . ILE A 1 125 ? 16.183 -6.958 -3.241 1.00 94.19 125 ILE A O 1
ATOM 988 N N . GLU A 1 126 ? 16.123 -7.116 -5.474 1.00 91.88 126 GLU A N 1
ATOM 989 C CA . GLU A 1 126 ? 17.484 -6.645 -5.716 1.00 91.88 126 GLU A CA 1
ATOM 990 C C . GLU A 1 126 ? 17.638 -5.123 -5.662 1.00 91.88 126 GLU A C 1
ATOM 992 O O . GLU A 1 126 ? 18.726 -4.636 -5.349 1.00 91.88 126 GLU A O 1
ATOM 997 N N . TYR A 1 127 ? 16.571 -4.400 -5.999 1.00 94.56 127 TYR A N 1
ATOM 998 C CA . TYR A 1 127 ? 16.500 -2.942 -6.061 1.00 94.56 127 TYR A CA 1
ATOM 999 C C . TYR A 1 127 ? 15.192 -2.485 -5.403 1.00 94.56 127 TYR A C 1
ATOM 1001 O O . TYR A 1 127 ? 14.287 -2.013 -6.100 1.00 94.56 127 TYR A O 1
ATOM 1009 N N . PRO A 1 128 ? 15.035 -2.691 -4.083 1.00 96.56 128 PRO A N 1
ATOM 1010 C CA . PRO A 1 128 ? 13.783 -2.405 -3.400 1.00 96.56 128 PRO A CA 1
ATOM 1011 C C . PRO A 1 128 ? 13.504 -0.904 -3.398 1.00 96.56 128 PRO A C 1
ATOM 1013 O O . PRO A 1 128 ? 14.420 -0.081 -3.436 1.00 96.56 128 PRO A O 1
ATOM 1016 N N . PHE A 1 129 ? 12.228 -0.544 -3.323 1.00 97.06 129 PHE A N 1
ATOM 1017 C CA . PHE A 1 129 ? 11.843 0.824 -3.003 1.00 97.06 129 PHE A CA 1
ATOM 1018 C C . PHE A 1 129 ? 12.300 1.174 -1.587 1.00 97.06 129 PHE A C 1
ATOM 1020 O O . PHE A 1 129 ? 12.282 0.326 -0.694 1.00 97.06 129 PHE A O 1
ATOM 1027 N N . LYS A 1 130 ? 12.699 2.424 -1.351 1.00 95.31 130 LYS A N 1
ATOM 1028 C CA . LYS A 1 130 ? 13.067 2.883 -0.001 1.00 95.31 130 LYS A CA 1
ATOM 1029 C C . LYS A 1 130 ? 11.872 3.433 0.768 1.00 95.31 130 LYS A C 1
ATOM 1031 O O . LYS A 1 130 ? 11.964 3.595 1.982 1.00 95.31 130 LYS A O 1
ATOM 1036 N N . GLN A 1 131 ? 10.773 3.727 0.075 1.00 95.44 131 GLN A N 1
ATOM 1037 C CA . GLN A 1 131 ? 9.577 4.327 0.645 1.00 95.44 131 GLN A CA 1
ATOM 1038 C C . GLN A 1 131 ? 8.324 3.515 0.297 1.00 95.44 131 GLN A C 1
ATOM 1040 O O . GLN A 1 131 ? 8.198 2.973 -0.801 1.00 95.44 131 GLN A O 1
ATOM 1045 N N . LEU A 1 132 ? 7.384 3.423 1.243 1.00 97.44 132 LEU A N 1
ATOM 1046 C CA . LEU A 1 132 ? 6.166 2.620 1.077 1.00 97.44 132 LEU A CA 1
ATOM 1047 C C . LEU A 1 132 ? 5.172 3.241 0.084 1.00 97.44 132 LEU A C 1
ATOM 1049 O O . LEU A 1 132 ? 4.358 2.534 -0.492 1.00 97.44 132 LEU A O 1
ATOM 1053 N N . ASP A 1 133 ? 5.243 4.545 -0.154 1.00 97.31 133 ASP A N 1
ATOM 1054 C CA . ASP A 1 133 ? 4.385 5.252 -1.106 1.00 97.31 133 ASP A CA 1
ATOM 1055 C C . ASP A 1 133 ? 4.710 4.966 -2.581 1.00 97.31 133 ASP A C 1
ATOM 1057 O O . ASP A 1 133 ? 3.840 5.143 -3.433 1.00 97.31 133 ASP A O 1
ATOM 1061 N N . ASP A 1 134 ? 5.907 4.464 -2.899 1.00 97.56 134 ASP A N 1
ATOM 1062 C CA . ASP A 1 134 ? 6.284 4.094 -4.272 1.00 97.56 134 ASP A CA 1
ATOM 1063 C C . ASP A 1 134 ? 5.398 2.997 -4.880 1.00 97.56 134 ASP A C 1
ATOM 1065 O O . ASP A 1 134 ? 4.781 3.252 -5.919 1.00 97.56 134 ASP A O 1
ATOM 1069 N N . PRO A 1 135 ? 5.265 1.799 -4.269 1.00 98.44 135 PRO A N 1
ATOM 1070 C CA . PRO A 1 135 ? 4.425 0.755 -4.845 1.00 98.44 135 PRO A CA 1
ATOM 1071 C C . PRO A 1 135 ? 2.959 1.189 -4.948 1.00 98.44 135 PRO A C 1
ATOM 1073 O O . PRO A 1 135 ? 2.311 0.884 -5.943 1.00 98.44 135 PRO A O 1
ATOM 1076 N N . PHE A 1 136 ? 2.439 1.957 -3.982 1.00 98.56 136 PHE A N 1
ATOM 1077 C CA . PHE A 1 136 ? 1.067 2.475 -4.042 1.00 98.56 136 PHE A CA 1
ATOM 1078 C C . PHE A 1 136 ? 0.861 3.410 -5.233 1.00 98.56 136 PHE A C 1
ATOM 1080 O O . PHE A 1 136 ? -0.112 3.260 -5.970 1.00 98.56 136 PHE A O 1
ATOM 1087 N N . ARG A 1 137 ? 1.785 4.349 -5.462 1.00 97.31 137 ARG A N 1
ATOM 1088 C CA . ARG A 1 137 ? 1.722 5.243 -6.623 1.00 97.31 137 ARG A CA 1
ATOM 1089 C C . ARG A 1 137 ? 1.818 4.503 -7.938 1.00 97.31 137 ARG A C 1
ATOM 1091 O O . ARG A 1 137 ? 1.074 4.831 -8.856 1.00 97.31 137 ARG A O 1
ATOM 1098 N N . GLU A 1 138 ? 2.735 3.549 -8.050 1.00 98.06 138 GLU A N 1
ATOM 1099 C CA . GLU A 1 138 ? 2.902 2.805 -9.292 1.00 98.06 138 GLU A CA 1
ATOM 1100 C C . GLU A 1 138 ? 1.645 1.986 -9.608 1.00 98.06 138 GLU A C 1
ATOM 1102 O O . GLU A 1 138 ? 1.104 2.102 -10.709 1.00 98.06 138 GLU A O 1
ATOM 1107 N N . ILE A 1 139 ? 1.115 1.260 -8.614 1.00 98.50 139 ILE A N 1
ATOM 1108 C CA . ILE A 1 139 ? -0.144 0.515 -8.737 1.00 98.50 139 ILE A CA 1
ATOM 1109 C C . ILE A 1 139 ? -1.278 1.465 -9.135 1.00 98.50 139 ILE A C 1
ATOM 1111 O O . ILE A 1 139 ? -1.972 1.216 -10.119 1.00 98.50 1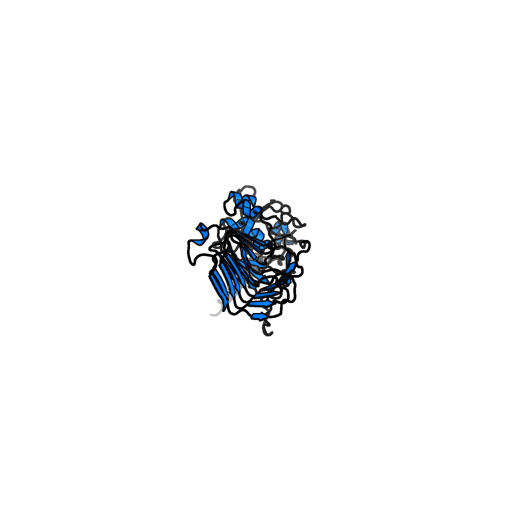39 ILE A O 1
ATOM 1115 N N . PHE A 1 140 ? -1.450 2.584 -8.429 1.00 98.44 140 PHE A N 1
ATOM 1116 C CA . PHE A 1 140 ? -2.533 3.524 -8.707 1.00 98.44 140 PHE A CA 1
ATOM 1117 C C . PHE A 1 140 ? -2.421 4.145 -10.107 1.00 98.44 140 PHE A C 1
ATOM 1119 O O . PHE A 1 140 ? -3.395 4.148 -10.861 1.00 98.44 140 PHE A O 1
ATOM 1126 N N . ASN A 1 141 ? -1.246 4.663 -10.470 1.00 97.75 141 ASN A N 1
ATOM 1127 C CA . ASN A 1 141 ? -1.051 5.416 -11.708 1.00 97.75 141 ASN A CA 1
ATOM 1128 C C . ASN A 1 141 ? -1.055 4.523 -12.949 1.00 97.75 141 ASN A C 1
ATOM 1130 O O . ASN A 1 141 ? -1.546 4.954 -13.993 1.00 97.75 141 ASN A O 1
ATOM 1134 N N . GLN A 1 142 ? -0.501 3.313 -12.842 1.00 97.56 142 GLN A N 1
ATOM 1135 C CA . GLN A 1 142 ? -0.223 2.466 -14.002 1.00 97.56 142 GLN A CA 1
ATOM 1136 C C . GLN A 1 142 ? -1.145 1.249 -14.095 1.00 97.56 142 GLN A C 1
ATOM 1138 O O . GLN A 1 142 ? -1.444 0.808 -15.205 1.00 97.56 142 GLN A O 1
ATOM 1143 N N . LEU A 1 143 ? -1.628 0.718 -12.966 1.00 97.62 143 LEU A N 1
ATOM 1144 C CA . LEU A 1 143 ? -2.216 -0.627 -12.908 1.00 97.62 143 LEU A CA 1
ATOM 1145 C C . LEU A 1 143 ? -3.638 -0.689 -12.325 1.00 97.62 143 LEU A C 1
ATOM 1147 O O . LEU A 1 143 ? -4.293 -1.718 -12.451 1.00 97.62 143 LEU A O 1
ATOM 1151 N N . SER A 1 144 ? -4.158 0.392 -11.738 1.00 96.88 144 SER A N 1
ATOM 1152 C CA . SER A 1 144 ? -5.481 0.417 -11.078 1.00 96.88 144 SER A CA 1
ATOM 1153 C C . SER A 1 144 ? -6.659 0.067 -11.994 1.00 96.88 144 SER A C 1
ATOM 1155 O O . SER A 1 144 ? -7.714 -0.360 -11.537 1.00 96.88 144 SER A O 1
ATOM 1157 N N . TRP A 1 145 ? -6.501 0.208 -13.307 1.00 96.44 145 TRP A N 1
ATOM 1158 C CA . TRP A 1 145 ? -7.532 -0.143 -14.285 1.00 96.44 145 TRP A CA 1
ATOM 1159 C C . TRP A 1 145 ? -7.660 -1.655 -14.515 1.00 96.44 145 TRP A C 1
ATOM 1161 O O . TRP A 1 145 ? -8.647 -2.088 -15.099 1.00 96.44 145 TRP A O 1
ATOM 1171 N N . LEU A 1 146 ? -6.684 -2.450 -14.064 1.00 95.88 146 LEU A N 1
ATOM 1172 C CA . LEU A 1 146 ? -6.643 -3.891 -14.303 1.00 95.88 146 LEU A CA 1
ATOM 1173 C C . LEU A 1 146 ? -7.456 -4.706 -13.288 1.00 95.88 146 LEU A C 1
ATOM 1175 O O . LEU A 1 146 ? -7.826 -5.834 -13.596 1.00 95.88 146 LEU A O 1
ATOM 1179 N N . GLY A 1 147 ? -7.731 -4.180 -12.087 1.00 94.44 147 GLY A N 1
ATOM 1180 C CA . GLY A 1 147 ? -8.412 -4.964 -11.045 1.00 94.44 147 GLY A CA 1
ATOM 1181 C C . GLY A 1 147 ? -7.543 -6.066 -10.427 1.00 94.44 147 GLY A C 1
ATOM 1182 O O . GLY A 1 147 ? -8.071 -7.055 -9.927 1.00 94.44 147 GLY A O 1
ATOM 1183 N N . GLU A 1 148 ? -6.219 -5.927 -10.505 1.00 97.19 148 GLU A N 1
ATOM 1184 C CA . GLU A 1 148 ? -5.261 -6.996 -10.208 1.00 97.19 148 GLU A CA 1
ATOM 1185 C C . GLU A 1 148 ? -4.903 -7.136 -8.722 1.00 97.19 148 GLU A C 1
ATOM 1187 O O . GLU A 1 148 ? -5.121 -6.234 -7.902 1.00 97.19 148 GLU A O 1
ATOM 1192 N N . GLU A 1 149 ? -4.322 -8.294 -8.392 1.00 98.25 149 GLU A N 1
ATOM 1193 C CA . GLU A 1 149 ? -3.773 -8.590 -7.068 1.00 98.25 149 GLU A CA 1
ATOM 1194 C C . GLU A 1 149 ? -2.263 -8.331 -7.007 1.00 98.25 149 GLU A C 1
ATOM 1196 O O . GLU A 1 149 ? -1.497 -8.803 -7.848 1.00 98.25 149 GLU A O 1
ATOM 1201 N N . PHE A 1 150 ? -1.832 -7.616 -5.968 1.00 98.62 150 PHE A N 1
ATOM 1202 C CA . PHE A 1 150 ? -0.441 -7.257 -5.722 1.00 98.62 150 PHE A CA 1
ATOM 1203 C C . PHE A 1 150 ? -0.010 -7.624 -4.305 1.00 98.62 150 PHE A C 1
ATOM 1205 O O . PHE A 1 150 ? -0.792 -7.569 -3.353 1.00 98.62 150 PHE A O 1
ATOM 1212 N N . ILE A 1 151 ? 1.275 -7.942 -4.152 1.00 98.75 151 ILE A N 1
ATOM 1213 C CA . ILE A 1 151 ? 1.894 -8.178 -2.847 1.00 98.75 151 ILE A CA 1
ATOM 1214 C C . ILE A 1 151 ? 3.007 -7.155 -2.634 1.00 98.75 151 ILE A C 1
ATOM 1216 O O . ILE A 1 151 ? 3.912 -7.038 -3.459 1.00 98.75 151 ILE A O 1
ATOM 1220 N N . ILE A 1 152 ? 2.960 -6.434 -1.518 1.00 98.81 152 ILE A N 1
ATOM 1221 C CA . ILE A 1 152 ? 4.000 -5.504 -1.081 1.00 98.81 152 ILE A CA 1
ATOM 1222 C C . ILE A 1 152 ? 4.727 -6.127 0.110 1.00 98.81 152 ILE A C 1
ATOM 1224 O O . ILE A 1 152 ? 4.167 -6.324 1.187 1.00 98.81 152 ILE A O 1
ATOM 1228 N N . TYR A 1 153 ? 5.998 -6.433 -0.093 1.00 98.50 153 TYR A N 1
ATOM 1229 C CA . TYR A 1 153 ? 6.882 -7.001 0.903 1.00 98.50 153 TYR A CA 1
ATOM 1230 C C . TYR A 1 153 ? 7.658 -5.904 1.627 1.00 98.50 153 TYR A C 1
ATOM 1232 O O . TYR A 1 153 ? 8.410 -5.159 1.000 1.00 98.50 153 TYR A O 1
ATOM 1240 N N . LEU A 1 154 ? 7.525 -5.828 2.951 1.00 97.81 154 LEU A N 1
ATOM 1241 C CA . LEU A 1 154 ? 8.295 -4.899 3.785 1.00 97.81 154 LEU A CA 1
ATOM 1242 C C . LEU A 1 154 ? 9.479 -5.617 4.423 1.00 97.81 154 LEU A C 1
ATOM 1244 O O . LEU A 1 154 ? 9.344 -6.733 4.920 1.00 97.81 154 LEU A O 1
ATOM 1248 N N . ARG A 1 155 ? 10.661 -5.005 4.425 1.00 95.81 155 ARG A N 1
ATOM 1249 C CA . ARG A 1 155 ? 11.832 -5.619 5.056 1.00 95.81 155 ARG A CA 1
ATOM 1250 C C . ARG A 1 155 ? 11.555 -5.843 6.543 1.00 95.81 155 ARG A C 1
ATOM 1252 O O . ARG A 1 155 ? 11.292 -4.889 7.276 1.00 95.81 155 ARG A O 1
ATOM 1259 N N . GLN A 1 156 ? 11.635 -7.091 6.994 1.00 93.44 156 GLN A N 1
ATOM 1260 C CA . GLN A 1 156 ? 11.479 -7.418 8.409 1.00 93.44 156 GLN A CA 1
ATOM 1261 C C . GLN A 1 156 ? 12.479 -6.631 9.278 1.00 93.44 156 GLN A C 1
ATOM 1263 O O . GLN A 1 156 ? 13.644 -6.495 8.899 1.00 93.44 156 GLN A O 1
ATOM 1268 N N . GLY A 1 157 ? 12.034 -6.116 10.430 1.00 91.19 157 GLY A N 1
ATOM 1269 C CA . GLY A 1 157 ? 12.877 -5.359 11.362 1.00 91.19 157 GLY A CA 1
ATOM 1270 C C . GLY A 1 157 ? 13.282 -3.968 10.864 1.00 91.19 157 GLY A C 1
ATOM 1271 O O . GLY A 1 157 ? 14.041 -3.271 11.536 1.00 91.19 157 GLY A O 1
ATOM 1272 N N . SER A 1 158 ? 12.792 -3.547 9.695 1.00 93.25 158 SER A N 1
ATOM 1273 C CA . SER A 1 158 ? 12.997 -2.188 9.206 1.00 93.25 158 SER A CA 1
ATOM 1274 C C . SER A 1 158 ? 12.037 -1.200 9.870 1.00 93.25 158 SER A C 1
ATOM 1276 O O . SER A 1 158 ? 10.938 -1.562 10.299 1.00 93.25 158 SER A O 1
ATOM 1278 N N . ASN A 1 159 ? 12.467 0.062 9.931 1.00 94.81 159 ASN A N 1
ATOM 1279 C CA . ASN A 1 159 ? 11.651 1.188 10.367 1.00 94.81 159 ASN A CA 1
ATOM 1280 C C . ASN A 1 159 ? 11.309 2.046 9.146 1.00 94.81 159 ASN A C 1
ATOM 1282 O O . ASN A 1 159 ? 12.179 2.711 8.582 1.00 94.81 159 ASN A O 1
ATOM 1286 N N . LEU A 1 160 ? 10.044 2.013 8.748 1.00 95.38 160 LEU A N 1
ATOM 1287 C CA . LEU A 1 160 ? 9.466 2.823 7.683 1.00 95.38 160 LEU A CA 1
ATOM 1288 C C . LEU A 1 160 ? 8.705 3.998 8.289 1.00 95.38 160 LEU A C 1
ATOM 1290 O O . LEU A 1 160 ? 8.152 3.876 9.379 1.00 95.38 160 LEU A O 1
ATOM 1294 N N . THR A 1 161 ? 8.621 5.109 7.562 1.00 96.38 161 THR A N 1
ATOM 1295 C CA . THR A 1 161 ? 7.770 6.242 7.939 1.00 96.38 161 THR A CA 1
ATOM 1296 C C . THR A 1 161 ? 6.784 6.521 6.816 1.00 96.38 161 THR A C 1
ATOM 1298 O O . THR A 1 161 ? 7.193 6.663 5.669 1.00 96.38 161 THR A O 1
ATOM 1301 N N . ILE A 1 162 ? 5.497 6.631 7.142 1.00 97.06 162 ILE A N 1
ATOM 1302 C CA . ILE A 1 162 ? 4.479 7.189 6.247 1.00 97.06 162 ILE A CA 1
ATOM 1303 C C . ILE A 1 162 ? 4.057 8.567 6.752 1.00 97.06 162 ILE A C 1
ATOM 1305 O O . ILE A 1 162 ? 4.063 8.832 7.958 1.00 97.06 162 ILE A O 1
ATOM 1309 N N . HIS A 1 163 ? 3.702 9.450 5.823 1.00 95.31 163 HIS A N 1
ATOM 1310 C CA . HIS A 1 163 ? 3.389 10.843 6.122 1.00 95.31 163 HIS A CA 1
ATOM 1311 C C . HIS A 1 163 ? 1.906 11.106 5.901 1.00 95.31 163 HIS A C 1
ATOM 1313 O O . HIS A 1 163 ? 1.433 11.154 4.766 1.00 95.31 163 HIS A O 1
ATOM 1319 N N . SER A 1 164 ? 1.185 11.276 7.006 1.00 94.75 164 SER A N 1
ATOM 1320 C CA . SER A 1 164 ? -0.233 11.606 6.996 1.00 94.75 164 SER A CA 1
ATOM 1321 C C . SER A 1 164 ? -0.464 12.920 6.250 1.00 94.75 164 SER A C 1
ATOM 1323 O O . SER A 1 164 ? 0.269 13.880 6.477 1.00 94.75 164 SER A O 1
ATOM 1325 N N . GLU A 1 165 ? -1.498 12.966 5.410 1.00 93.44 165 GLU A N 1
ATOM 1326 C CA . GLU A 1 165 ? -1.956 14.121 4.614 1.00 93.44 165 GLU A CA 1
ATOM 1327 C C . GLU A 1 165 ? -0.992 14.576 3.507 1.00 93.44 165 GLU A C 1
ATOM 1329 O O . GLU A 1 165 ? -1.415 14.805 2.378 1.00 93.44 165 GLU A O 1
ATOM 1334 N N . GLN A 1 166 ? 0.307 14.646 3.795 1.00 93.50 166 GLN A N 1
ATOM 1335 C CA . GLN A 1 166 ? 1.336 15.069 2.844 1.00 93.50 166 GLN A CA 1
ATOM 1336 C C . GLN A 1 166 ? 1.598 14.020 1.756 1.00 93.50 166 GLN A C 1
ATOM 1338 O O . GLN A 1 166 ? 1.823 14.374 0.601 1.00 93.50 166 GLN A O 1
ATOM 1343 N N . MET A 1 167 ? 1.588 12.730 2.114 1.00 95.06 167 MET A N 1
ATOM 1344 C CA . MET A 1 167 ? 1.795 11.629 1.170 1.00 95.06 167 MET A CA 1
ATOM 1345 C C . MET A 1 167 ? 0.930 10.414 1.547 1.00 95.06 167 MET A C 1
ATOM 1347 O O . MET A 1 167 ? 1.460 9.381 1.970 1.00 95.06 167 MET A O 1
ATOM 1351 N N . PRO A 1 168 ? -0.407 10.524 1.424 1.00 96.56 168 PRO A N 1
ATOM 1352 C CA . PRO A 1 168 ? -1.309 9.419 1.716 1.00 96.56 168 PRO A CA 1
ATOM 1353 C C . PRO A 1 168 ? -1.048 8.239 0.773 1.00 96.56 168 PRO A C 1
ATOM 1355 O O . PRO A 1 168 ? -0.674 8.405 -0.391 1.00 96.56 168 PRO A O 1
ATOM 1358 N N . LEU A 1 169 ? -1.286 7.032 1.270 1.00 98.38 169 LEU A N 1
ATOM 1359 C CA . LEU A 1 169 ? -1.199 5.793 0.506 1.00 98.38 169 LEU A CA 1
ATOM 1360 C C . LEU A 1 169 ? -2.568 5.503 -0.108 1.00 98.38 169 LEU A C 1
ATOM 1362 O O . LEU A 1 169 ? -3.521 5.250 0.625 1.00 98.38 169 LEU A O 1
ATOM 1366 N N . VAL A 1 170 ? -2.687 5.567 -1.434 1.00 98.50 170 VAL A N 1
ATOM 1367 C CA . VAL A 1 170 ? -3.988 5.493 -2.115 1.00 98.50 170 VAL A CA 1
ATOM 1368 C C . VAL A 1 170 ? -4.073 4.248 -2.983 1.00 98.50 170 VAL A C 1
ATOM 1370 O O . VAL A 1 170 ? -3.220 4.025 -3.838 1.00 98.50 170 VAL A O 1
ATOM 1373 N N . LEU A 1 171 ? -5.127 3.459 -2.782 1.00 98.25 171 LEU A N 1
ATOM 1374 C CA . LEU A 1 171 ? -5.469 2.305 -3.610 1.00 98.25 171 LEU A CA 1
ATOM 1375 C C . LEU A 1 171 ? -6.807 2.535 -4.296 1.00 98.25 171 LEU A C 1
ATOM 1377 O O . LEU A 1 171 ? -7.750 3.026 -3.678 1.00 98.25 171 LEU A O 1
ATOM 1381 N N . ALA A 1 172 ? -6.890 2.142 -5.562 1.00 98.06 172 ALA A N 1
ATOM 1382 C CA . ALA A 1 172 ? -8.145 2.085 -6.292 1.00 98.06 172 ALA A CA 1
ATOM 1383 C C . ALA A 1 172 ? -8.217 0.793 -7.103 1.00 98.06 172 ALA A C 1
ATOM 1385 O O . ALA A 1 172 ? -7.214 0.409 -7.713 1.00 98.06 172 ALA A O 1
ATOM 1386 N N . ASN A 1 173 ? -9.387 0.148 -7.090 1.00 97.38 173 ASN A N 1
ATOM 1387 C CA . ASN A 1 173 ? -9.730 -1.015 -7.915 1.00 97.38 173 ASN A CA 1
ATOM 1388 C C . ASN A 1 173 ? -8.600 -2.061 -8.003 1.00 97.38 173 ASN A C 1
ATOM 1390 O O . ASN A 1 173 ? -8.088 -2.392 -9.069 1.00 97.38 173 ASN A O 1
ATOM 1394 N N . SER A 1 174 ? -8.143 -2.522 -6.846 1.00 97.81 174 SER A N 1
ATOM 1395 C CA . SER A 1 174 ? -7.017 -3.454 -6.713 1.00 97.81 174 SER A CA 1
ATOM 1396 C C . SER A 1 174 ? -7.119 -4.227 -5.407 1.00 97.81 174 SER A C 1
ATOM 1398 O O . SER A 1 174 ? -7.744 -3.759 -4.451 1.00 97.81 174 SER A O 1
ATOM 1400 N N . LYS A 1 175 ? -6.479 -5.396 -5.363 1.00 98.56 175 LYS A N 1
ATOM 1401 C CA . LYS A 1 175 ? -6.312 -6.187 -4.144 1.00 98.56 175 LYS A CA 1
ATOM 1402 C C . LYS A 1 175 ? -4.851 -6.153 -3.726 1.00 98.56 175 LYS A C 1
ATOM 1404 O O . LYS A 1 175 ? -3.987 -6.580 -4.482 1.00 98.56 175 LYS A O 1
ATOM 1409 N N . VAL A 1 176 ? -4.557 -5.644 -2.535 1.00 98.81 176 VAL A N 1
ATOM 1410 C CA . VAL A 1 176 ? -3.176 -5.492 -2.059 1.00 98.81 176 VAL A CA 1
ATOM 1411 C C . VAL A 1 176 ? -2.972 -6.243 -0.756 1.00 98.81 176 VAL A C 1
ATOM 1413 O O . VAL A 1 176 ? -3.698 -6.032 0.210 1.00 98.81 176 VAL A O 1
ATOM 1416 N N . THR A 1 177 ? -1.941 -7.085 -0.714 1.00 98.81 177 THR A N 1
ATOM 1417 C CA . THR A 1 177 ? -1.459 -7.712 0.522 1.00 98.81 177 THR A CA 1
ATOM 1418 C C . THR A 1 177 ? -0.117 -7.110 0.921 1.00 98.81 177 THR A C 1
ATOM 1420 O O . THR A 1 177 ? 0.826 -7.142 0.137 1.00 98.81 177 THR A O 1
ATOM 1423 N N . ILE A 1 178 ? 0.000 -6.607 2.147 1.00 98.69 178 ILE A N 1
ATOM 1424 C CA . ILE A 1 178 ? 1.245 -6.103 2.730 1.00 98.69 178 ILE A CA 1
ATOM 1425 C C . ILE A 1 178 ? 1.713 -7.081 3.799 1.00 98.69 178 ILE A C 1
ATOM 1427 O O . ILE A 1 178 ? 0.959 -7.410 4.714 1.00 98.69 178 ILE A O 1
ATOM 1431 N N . ARG A 1 179 ? 2.954 -7.550 3.690 1.00 97.62 179 ARG A N 1
ATOM 1432 C CA . ARG A 1 179 ? 3.533 -8.502 4.647 1.00 97.62 179 ARG A CA 1
ATOM 1433 C C . ARG A 1 179 ? 5.050 -8.379 4.715 1.00 97.62 179 ARG A C 1
ATOM 1435 O O . ARG A 1 179 ? 5.653 -7.896 3.756 1.00 97.62 179 ARG A O 1
ATOM 1442 N N . PRO A 1 180 ? 5.705 -8.804 5.800 1.00 96.44 180 PRO A N 1
ATOM 1443 C CA . PRO A 1 180 ? 7.153 -8.771 5.862 1.00 96.44 180 PRO A CA 1
ATOM 1444 C C . PRO A 1 180 ? 7.799 -9.789 4.908 1.00 96.44 180 PRO A C 1
ATOM 1446 O O . PRO A 1 180 ? 7.200 -10.800 4.537 1.00 96.44 180 PRO A O 1
ATOM 1449 N N . TYR A 1 181 ? 9.055 -9.539 4.534 1.00 95.25 181 TYR A N 1
ATOM 1450 C CA . TYR A 1 181 ? 9.937 -10.539 3.934 1.00 95.25 181 TYR A CA 1
ATOM 1451 C C . TYR A 1 181 ? 11.271 -10.644 4.671 1.00 95.25 181 TYR A C 1
ATOM 1453 O O . TYR A 1 181 ? 11.790 -9.684 5.255 1.00 95.25 181 TYR A O 1
ATOM 1461 N N . TYR A 1 182 ? 11.847 -11.836 4.570 1.00 90.06 182 TYR A N 1
ATOM 1462 C CA . TYR A 1 182 ? 13.080 -12.231 5.227 1.00 90.06 182 TYR A CA 1
ATOM 1463 C C . TYR A 1 182 ? 14.190 -12.308 4.181 1.00 90.06 182 TYR A C 1
ATOM 1465 O O . TYR A 1 182 ? 14.083 -13.042 3.200 1.00 90.06 182 TYR A O 1
ATOM 1473 N N . VAL A 1 183 ? 15.281 -11.576 4.390 1.00 83.88 183 VAL A N 1
ATOM 1474 C CA . VAL A 1 183 ? 16.545 -11.865 3.707 1.00 83.88 183 VAL A CA 1
ATOM 1475 C C . VAL A 1 183 ? 17.206 -12.958 4.521 1.00 83.88 183 VAL A C 1
ATOM 1477 O O . VAL A 1 183 ? 17.464 -12.756 5.708 1.00 83.88 183 VAL A O 1
ATOM 1480 N N . TYR A 1 184 ? 17.422 -14.108 3.889 1.00 75.00 184 TYR A N 1
ATOM 1481 C CA . TYR A 1 184 ? 18.017 -15.294 4.495 1.00 75.00 184 TYR A CA 1
ATOM 1482 C C . TYR A 1 184 ? 19.284 -14.912 5.276 1.00 75.00 184 TYR A C 1
ATOM 1484 O O . TYR A 1 184 ? 20.325 -14.617 4.690 1.00 75.00 184 TYR A O 1
ATOM 1492 N N . GLN A 1 185 ? 19.202 -14.899 6.606 1.00 57.62 185 GLN A N 1
ATOM 1493 C CA . GLN A 1 185 ? 20.380 -14.864 7.462 1.00 57.62 185 GLN A CA 1
ATOM 1494 C C . GLN A 1 185 ? 20.722 -16.316 7.783 1.00 57.62 185 GLN A C 1
ATOM 1496 O O . GLN A 1 185 ? 19.860 -17.088 8.204 1.00 57.62 185 GLN A O 1
ATOM 1501 N N . LYS A 1 186 ? 21.966 -16.721 7.508 1.00 49.97 186 LYS A N 1
ATOM 1502 C CA . LYS A 1 186 ? 22.468 -18.049 7.877 1.00 49.97 186 LYS A CA 1
ATOM 1503 C C . LYS A 1 186 ? 22.251 -18.260 9.384 1.00 49.97 186 LYS A C 1
ATOM 1505 O O . LYS A 1 186 ? 22.916 -17.606 10.169 1.00 49.97 186 LYS A O 1
ATOM 1510 N N . GLN A 1 187 ? 21.300 -19.145 9.693 1.00 47.91 187 GLN A N 1
ATOM 1511 C CA . GLN A 1 187 ? 21.051 -19.951 10.899 1.00 47.91 187 GLN A CA 1
ATOM 1512 C C . GLN A 1 187 ? 21.412 -19.409 12.302 1.00 47.91 187 GLN A C 1
ATOM 1514 O O . GLN A 1 187 ? 22.507 -18.937 12.570 1.00 47.91 187 GLN A O 1
ATOM 1519 N N . SER A 1 188 ? 20.471 -19.687 13.218 1.00 52.00 188 SER A N 1
ATOM 1520 C CA . SER A 1 188 ? 20.603 -19.835 14.679 1.00 52.00 188 SER A CA 1
ATOM 1521 C C . SER A 1 188 ? 20.590 -18.600 15.582 1.00 52.00 188 SER A C 1
ATOM 1523 O O . SER A 1 188 ? 21.228 -18.612 16.632 1.00 52.00 188 SER A O 1
ATOM 1525 N N . GLN A 1 189 ? 19.785 -17.586 15.274 1.00 52.59 189 GLN A N 1
ATOM 1526 C CA . GLN A 1 189 ? 19.268 -16.715 16.332 1.00 52.59 189 GLN A CA 1
ATOM 1527 C C . GLN A 1 189 ? 17.756 -16.864 16.414 1.00 52.59 189 GLN A C 1
ATOM 1529 O O . GLN A 1 189 ? 17.068 -16.878 15.395 1.00 52.59 189 GLN A O 1
ATOM 1534 N N . ILE A 1 190 ? 17.286 -17.076 17.645 1.00 56.81 190 ILE A N 1
ATOM 1535 C CA . ILE A 1 190 ? 15.879 -17.145 18.032 1.00 56.81 190 ILE A CA 1
ATOM 1536 C C . ILE A 1 190 ? 15.159 -16.026 17.287 1.00 56.81 190 ILE A C 1
ATOM 1538 O O . ILE A 1 190 ? 15.504 -14.857 17.460 1.00 56.81 190 ILE A O 1
ATOM 1542 N N . ILE A 1 191 ? 14.210 -16.398 16.428 1.00 56.88 191 ILE A N 1
ATOM 1543 C CA . ILE A 1 191 ? 13.339 -15.453 15.738 1.00 56.88 191 ILE A CA 1
ATOM 1544 C C . ILE A 1 191 ? 12.470 -14.834 16.835 1.00 56.88 191 ILE A C 1
ATOM 1546 O O . ILE A 1 191 ? 11.379 -15.315 17.120 1.00 56.88 191 ILE A O 1
ATOM 1550 N N . GLN A 1 192 ? 12.980 -13.809 17.522 1.00 60.00 192 GLN A N 1
ATOM 1551 C CA . GLN A 1 192 ? 12.097 -12.844 18.156 1.00 60.00 192 GLN A CA 1
ATOM 1552 C C . GLN A 1 192 ? 11.240 -12.292 17.022 1.00 60.00 192 GLN A C 1
ATOM 1554 O O . GLN A 1 192 ? 11.777 -11.960 15.961 1.00 60.00 192 GLN A O 1
ATOM 1559 N N . GLU A 1 193 ? 9.922 -12.291 17.209 1.00 58.81 193 GLU A N 1
ATOM 1560 C CA . GLU A 1 193 ? 8.962 -11.754 16.249 1.00 58.81 193 GLU A CA 1
ATOM 1561 C C . GLU A 1 193 ? 9.311 -10.294 15.941 1.00 58.81 193 GLU A C 1
ATOM 1563 O O . GLU A 1 193 ? 8.889 -9.359 16.617 1.00 58.81 193 GLU A O 1
ATOM 1568 N N . LEU A 1 194 ? 10.157 -10.085 14.939 1.00 74.94 194 LEU A N 1
ATOM 1569 C CA . LEU A 1 194 ? 10.507 -8.762 14.466 1.00 74.94 194 LEU A CA 1
ATOM 1570 C C . LEU A 1 194 ? 9.459 -8.414 13.420 1.00 74.94 194 LEU A C 1
ATOM 1572 O O . LEU A 1 194 ? 9.538 -8.856 12.279 1.00 74.94 194 LEU A O 1
ATOM 1576 N N . TYR A 1 195 ? 8.445 -7.667 13.828 1.00 89.12 195 TYR A N 1
ATOM 1577 C CA . TYR A 1 195 ? 7.506 -7.014 12.924 1.00 89.12 195 TYR A CA 1
ATOM 1578 C C . TYR A 1 195 ? 8.284 -6.082 11.978 1.00 89.12 195 TYR A C 1
ATOM 1580 O O . TYR A 1 195 ? 9.378 -5.605 12.304 1.00 89.12 195 TYR A O 1
ATOM 1588 N N . ALA A 1 196 ? 7.737 -5.780 10.802 1.00 94.94 196 ALA A N 1
ATOM 1589 C CA . ALA A 1 196 ? 8.145 -4.550 10.122 1.00 94.94 196 ALA A CA 1
ATOM 1590 C C . ALA A 1 196 ? 7.438 -3.372 10.809 1.00 94.94 196 ALA A C 1
ATOM 1592 O O . ALA A 1 196 ? 6.243 -3.452 11.102 1.00 94.94 196 ALA A O 1
ATOM 1593 N N . LYS A 1 197 ? 8.167 -2.291 11.104 1.00 96.88 197 LYS A N 1
ATOM 1594 C CA . LYS A 1 197 ? 7.622 -1.151 11.846 1.00 96.88 197 LYS A CA 1
ATOM 1595 C C . LYS A 1 197 ? 7.281 -0.006 10.901 1.00 96.88 197 LYS A C 1
ATOM 1597 O O . LYS A 1 197 ? 8.138 0.461 10.155 1.00 96.88 197 LYS A O 1
ATOM 1602 N N . VAL A 1 198 ? 6.046 0.479 10.972 1.00 98.00 198 VAL A N 1
ATOM 1603 C CA . VAL A 1 198 ? 5.548 1.640 10.230 1.00 98.00 198 VAL A CA 1
ATOM 1604 C C . VAL A 1 198 ? 5.230 2.765 11.212 1.00 98.00 198 VAL A C 1
ATOM 1606 O O . VAL A 1 198 ? 4.253 2.727 11.961 1.00 98.00 198 VAL A O 1
ATOM 1609 N N . MET A 1 199 ? 6.076 3.788 11.195 1.00 98.00 199 MET A N 1
ATOM 1610 C CA . MET A 1 199 ? 5.889 5.037 11.916 1.00 98.00 199 MET A CA 1
ATOM 1611 C C . MET A 1 199 ? 4.976 5.965 11.115 1.00 98.00 199 MET A C 1
ATOM 1613 O O . MET A 1 199 ? 5.165 6.150 9.916 1.00 98.00 199 MET A O 1
ATOM 1617 N N . ILE A 1 200 ? 4.006 6.588 11.772 1.00 97.81 200 ILE A N 1
ATOM 1618 C CA . ILE A 1 200 ? 3.071 7.520 11.144 1.00 97.81 200 ILE A CA 1
ATOM 1619 C C . ILE A 1 200 ? 3.392 8.923 11.644 1.00 97.81 200 ILE A C 1
ATOM 1621 O O . ILE A 1 200 ? 3.320 9.198 12.845 1.00 97.81 200 ILE A O 1
ATOM 1625 N N . SER A 1 201 ? 3.777 9.798 10.719 1.00 96.12 201 SER A N 1
ATOM 1626 C CA . SER A 1 201 ? 4.162 11.180 10.996 1.00 96.12 201 SER A CA 1
ATOM 1627 C C . SER A 1 201 ? 3.170 12.155 10.370 1.00 96.12 201 SER A C 1
ATOM 1629 O O . SER A 1 201 ? 2.714 11.940 9.252 1.00 96.12 201 SER A O 1
ATOM 1631 N N . SER A 1 202 ? 2.865 13.248 11.066 1.00 93.25 202 SER A N 1
ATOM 1632 C CA . SER A 1 202 ? 2.163 14.416 10.511 1.00 93.25 202 SER A CA 1
ATOM 1633 C C . SER A 1 202 ? 3.128 15.509 10.026 1.00 93.25 202 SER A C 1
ATOM 1635 O O . SER A 1 202 ? 2.694 16.581 9.616 1.00 93.25 202 SER A O 1
ATOM 1637 N N . GLY A 1 203 ? 4.441 15.274 10.126 1.00 91.12 203 GLY A N 1
ATOM 1638 C CA . GLY A 1 203 ? 5.468 16.211 9.676 1.00 91.12 203 GLY A CA 1
ATOM 1639 C C . GLY A 1 203 ? 5.621 16.246 8.155 1.00 91.12 203 GLY A C 1
ATOM 1640 O O . GLY A 1 203 ? 5.083 15.401 7.434 1.00 91.12 203 GLY A O 1
ATOM 1641 N N . SER A 1 204 ? 6.414 17.205 7.672 1.00 90.50 204 SER A N 1
ATOM 1642 C CA . SER A 1 204 ? 6.719 17.350 6.247 1.00 90.50 204 SER A CA 1
ATOM 1643 C C . SER A 1 204 ? 7.284 16.060 5.648 1.00 90.50 204 SER A C 1
ATOM 1645 O O . SER A 1 204 ? 8.061 15.337 6.277 1.00 90.50 204 SER A O 1
ATOM 1647 N N . TYR A 1 205 ? 6.872 15.767 4.416 1.00 91.62 205 TYR A N 1
ATOM 1648 C CA . TYR A 1 205 ? 7.424 14.669 3.637 1.00 91.62 205 TYR A CA 1
ATOM 1649 C C . TYR A 1 205 ? 8.686 15.150 2.920 1.00 91.62 205 TYR A C 1
ATOM 1651 O O . TYR A 1 205 ? 8.622 16.022 2.054 1.00 91.62 205 TYR A O 1
ATOM 1659 N N . THR A 1 206 ? 9.827 14.554 3.261 1.00 88.25 206 THR A N 1
ATOM 1660 C CA . THR A 1 206 ? 11.085 14.776 2.545 1.00 88.25 206 THR A CA 1
ATOM 1661 C C . THR A 1 206 ? 11.605 13.445 2.045 1.00 88.25 206 THR A C 1
ATOM 1663 O O . THR A 1 206 ? 11.902 12.536 2.823 1.00 88.25 206 THR A O 1
ATOM 1666 N N . ARG A 1 207 ? 11.753 13.338 0.728 1.00 85.69 207 ARG A N 1
ATOM 1667 C CA . ARG A 1 207 ? 12.286 12.138 0.098 1.00 85.69 207 ARG A CA 1
ATOM 1668 C C . ARG A 1 207 ? 13.814 12.175 0.058 1.00 85.69 207 ARG A C 1
ATOM 1670 O O . ARG A 1 207 ? 14.408 13.200 -0.274 1.00 85.69 207 ARG A O 1
ATOM 1677 N N . LYS A 1 208 ? 14.454 11.038 0.347 1.00 85.44 208 LYS A N 1
ATOM 1678 C CA . LYS A 1 208 ? 15.880 10.841 0.052 1.00 85.44 208 LYS A CA 1
ATOM 1679 C C . LYS A 1 208 ? 16.089 10.788 -1.463 1.00 85.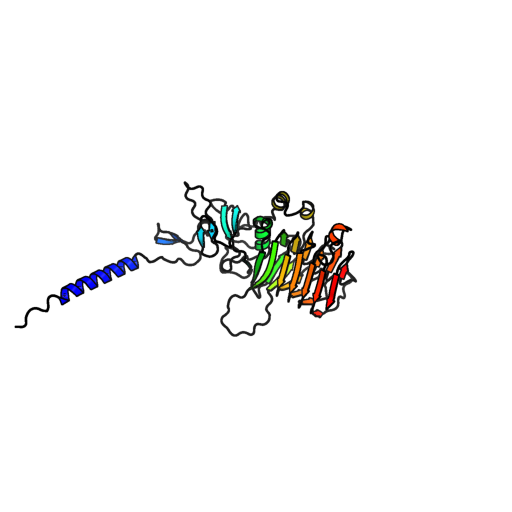44 208 LYS A C 1
ATOM 1681 O O . LYS A 1 208 ? 15.229 10.290 -2.186 1.00 85.44 208 LYS A O 1
ATOM 1686 N N . LEU A 1 209 ? 17.234 11.289 -1.918 1.00 85.56 209 LEU A N 1
ATOM 1687 C CA . LEU A 1 209 ? 17.613 11.214 -3.326 1.00 85.56 209 LEU A CA 1
ATOM 1688 C C . LEU A 1 209 ? 17.761 9.753 -3.766 1.00 85.56 209 LEU A C 1
ATOM 1690 O O . LEU A 1 209 ? 18.215 8.898 -2.999 1.00 85.56 209 LEU A O 1
ATOM 1694 N N . SER A 1 210 ? 17.381 9.510 -5.013 1.00 87.50 210 SER A N 1
ATOM 1695 C CA . SER A 1 210 ? 17.463 8.226 -5.700 1.00 87.50 210 SER A CA 1
ATOM 1696 C C . SER A 1 210 ? 18.252 8.430 -6.987 1.00 87.50 210 SER A C 1
ATOM 1698 O O . SER A 1 210 ? 18.137 9.491 -7.584 1.00 87.50 210 SER A O 1
ATOM 1700 N N . ASN A 1 211 ? 19.048 7.455 -7.421 1.00 86.62 211 ASN A N 1
ATOM 1701 C CA . ASN A 1 211 ? 19.704 7.523 -8.735 1.00 86.62 211 ASN A CA 1
ATOM 1702 C C . ASN A 1 211 ? 18.732 7.158 -9.860 1.00 86.62 211 ASN A C 1
ATOM 1704 O O . ASN A 1 211 ? 18.985 7.479 -11.016 1.00 86.62 211 ASN A O 1
ATOM 1708 N N . PHE A 1 212 ? 17.674 6.418 -9.534 1.00 90.56 212 PHE A N 1
ATOM 1709 C CA . PHE A 1 212 ? 16.571 6.157 -10.441 1.00 90.56 212 PHE A CA 1
ATOM 1710 C C . PHE A 1 212 ? 15.400 5.575 -9.662 1.00 90.56 212 PHE A C 1
ATOM 1712 O O . PHE A 1 212 ? 15.577 4.595 -8.937 1.00 90.56 212 PHE A O 1
ATOM 1719 N N . ASN A 1 213 ? 14.203 6.115 -9.866 1.00 93.50 213 ASN A N 1
ATOM 1720 C CA . ASN A 1 213 ? 12.970 5.512 -9.381 1.00 93.50 213 ASN A CA 1
ATOM 1721 C C . ASN A 1 213 ? 11.835 5.811 -10.377 1.00 93.50 213 ASN A C 1
ATOM 1723 O O . ASN A 1 213 ? 11.563 6.983 -10.640 1.00 93.50 213 ASN A O 1
ATOM 1727 N N . PRO A 1 214 ? 11.134 4.792 -10.908 1.00 93.00 214 PRO A N 1
ATOM 1728 C CA . PRO A 1 214 ? 10.118 4.970 -11.946 1.00 93.00 214 PRO A CA 1
ATOM 1729 C C . PRO A 1 214 ? 8.864 5.722 -11.469 1.00 93.00 214 PRO A C 1
ATOM 1731 O O . PRO A 1 214 ? 8.005 6.048 -12.281 1.00 93.00 214 PRO A O 1
ATOM 1734 N N . THR A 1 215 ? 8.737 5.991 -10.168 1.00 94.25 215 THR A N 1
ATOM 1735 C CA . THR A 1 215 ? 7.636 6.767 -9.573 1.00 94.25 215 THR A CA 1
ATOM 1736 C C . THR A 1 215 ? 8.004 8.236 -9.325 1.00 94.25 215 THR A C 1
ATOM 1738 O O . THR A 1 215 ? 7.222 8.995 -8.742 1.00 94.25 215 THR A O 1
ATOM 1741 N N . LEU A 1 216 ? 9.198 8.649 -9.758 1.00 91.75 216 LEU A N 1
ATOM 1742 C CA . LEU A 1 216 ? 9.676 10.025 -9.727 1.00 91.75 216 LEU A CA 1
ATOM 1743 C C . LEU A 1 216 ? 9.774 10.573 -11.151 1.00 91.75 216 LEU A C 1
ATOM 1745 O O . LEU A 1 216 ? 10.112 9.855 -12.085 1.00 91.75 216 LEU A O 1
ATOM 1749 N N . ILE A 1 217 ? 9.504 11.869 -11.317 1.00 85.25 217 ILE A N 1
ATOM 1750 C CA . ILE A 1 217 ? 9.682 12.541 -12.620 1.00 85.25 217 ILE A CA 1
ATOM 1751 C C . ILE A 1 217 ? 11.168 12.872 -12.846 1.00 85.25 217 ILE A C 1
ATOM 1753 O O . ILE A 1 217 ? 11.660 12.875 -13.978 1.00 85.25 217 ILE A O 1
ATOM 1757 N N . ARG A 1 218 ? 11.867 13.180 -11.747 1.00 84.94 218 ARG A N 1
ATOM 1758 C CA . ARG A 1 218 ? 13.302 13.465 -11.661 1.00 84.94 218 ARG A CA 1
ATOM 1759 C C . ARG A 1 218 ? 13.864 12.832 -10.395 1.00 84.94 218 ARG A C 1
ATOM 1761 O O . ARG A 1 218 ? 13.165 12.752 -9.383 1.00 84.94 218 ARG A O 1
ATOM 1768 N N . ASN A 1 219 ? 15.147 12.504 -10.405 1.00 76.56 219 ASN A N 1
ATOM 1769 C CA . ASN A 1 219 ? 15.861 11.969 -9.250 1.00 76.56 219 ASN A CA 1
ATOM 1770 C C . ASN A 1 219 ? 15.910 12.963 -8.077 1.00 76.56 219 ASN A C 1
ATOM 1772 O O . ASN A 1 219 ? 16.023 12.565 -6.915 1.00 76.56 219 ASN A O 1
ATOM 1776 N N . ASN A 1 220 ? 15.775 14.263 -8.369 1.00 68.38 220 ASN A N 1
ATOM 1777 C CA . ASN A 1 220 ? 15.926 15.364 -7.422 1.00 68.38 220 ASN A CA 1
ATOM 1778 C C . ASN A 1 220 ? 14.617 16.019 -6.930 1.00 68.38 220 ASN A C 1
ATOM 1780 O O . ASN A 1 220 ? 14.576 17.233 -6.771 1.00 68.38 220 ASN A O 1
ATOM 1784 N N . GLN A 1 221 ? 13.624 15.209 -6.533 1.00 64.50 221 GLN A N 1
ATOM 1785 C CA . GLN A 1 221 ? 12.584 15.524 -5.516 1.00 64.50 221 GLN A CA 1
ATOM 1786 C C . GLN A 1 221 ? 11.132 15.771 -5.967 1.00 64.50 221 GLN A C 1
ATOM 1788 O O . GLN A 1 221 ? 10.274 15.911 -5.094 1.00 64.50 221 GLN A O 1
ATOM 1793 N N . SER A 1 222 ? 10.771 15.727 -7.252 1.00 73.44 222 SER A N 1
ATOM 1794 C CA . SER A 1 222 ? 9.342 15.713 -7.610 1.00 73.44 222 SER A CA 1
ATOM 1795 C C . SER A 1 222 ? 8.795 14.285 -7.625 1.00 73.44 222 SER A C 1
ATOM 1797 O O . SER A 1 222 ? 8.893 13.555 -8.616 1.00 73.44 222 SER A O 1
ATOM 1799 N N . VAL A 1 223 ? 8.194 13.889 -6.499 1.00 82.00 223 VAL A N 1
ATOM 1800 C CA . VAL A 1 223 ? 7.319 12.712 -6.449 1.00 82.00 223 VAL A CA 1
ATOM 1801 C C . VAL A 1 223 ? 6.231 12.870 -7.504 1.00 82.00 223 VAL A C 1
ATOM 1803 O O . VAL A 1 223 ? 5.579 13.914 -7.570 1.00 82.00 223 VAL A O 1
ATOM 1806 N N . GLN A 1 224 ? 6.021 11.846 -8.331 1.00 86.25 224 GLN A N 1
ATOM 1807 C CA . GLN A 1 224 ? 4.899 11.860 -9.256 1.00 86.25 224 GLN A CA 1
ATOM 1808 C C . GLN A 1 224 ? 3.599 11.811 -8.448 1.00 86.25 224 GLN A C 1
ATOM 1810 O O . GLN A 1 224 ? 3.361 10.865 -7.705 1.00 86.25 224 GLN A O 1
ATOM 1815 N N . ALA A 1 225 ? 2.743 12.822 -8.569 1.00 92.81 225 ALA A N 1
ATOM 1816 C CA . ALA A 1 225 ? 1.446 12.790 -7.903 1.00 92.81 225 ALA A CA 1
ATOM 1817 C C . ALA A 1 225 ? 0.592 11.611 -8.410 1.00 92.81 225 ALA A C 1
ATOM 1819 O O . ALA A 1 225 ? 0.769 11.118 -9.530 1.00 92.81 225 ALA A O 1
ATOM 1820 N N . TYR A 1 226 ? -0.371 11.178 -7.597 1.00 96.75 226 TYR A N 1
ATOM 1821 C CA . TYR A 1 226 ? -1.418 10.275 -8.065 1.00 96.75 226 TYR A CA 1
ATOM 1822 C C . TYR A 1 226 ? -2.180 10.925 -9.230 1.00 96.75 226 TYR A C 1
ATOM 1824 O O . TYR A 1 226 ? -2.671 12.051 -9.118 1.00 96.75 226 TYR A O 1
ATOM 1832 N N . ASN A 1 227 ? -2.302 10.220 -10.351 1.00 96.75 227 ASN A N 1
ATOM 1833 C CA . ASN A 1 227 ? -2.976 10.696 -11.551 1.00 96.75 227 ASN A CA 1
ATOM 1834 C C . ASN A 1 227 ? -4.490 10.459 -11.447 1.00 96.75 227 ASN A C 1
ATOM 1836 O O . ASN A 1 227 ? -5.068 9.624 -12.145 1.00 96.75 227 ASN A O 1
ATOM 1840 N N . TYR A 1 228 ? -5.131 11.197 -10.537 1.00 97.88 228 TYR A N 1
ATOM 1841 C CA . TYR A 1 228 ? -6.571 11.104 -10.300 1.00 97.88 228 TYR A CA 1
ATOM 1842 C C . TYR A 1 228 ? -7.387 11.390 -11.558 1.00 97.88 228 TYR A C 1
ATOM 1844 O O . TYR A 1 228 ? -8.377 10.710 -11.793 1.00 97.88 228 TYR A O 1
ATOM 1852 N N . GLN A 1 229 ? -6.964 12.344 -12.394 1.00 97.94 229 GLN A N 1
ATOM 1853 C CA . GLN A 1 229 ? -7.703 12.690 -13.605 1.00 97.94 229 GLN A CA 1
ATOM 1854 C C . GLN A 1 229 ? -7.784 11.510 -14.577 1.00 97.94 229 GLN A C 1
ATOM 1856 O O . GLN A 1 229 ? -8.862 11.213 -15.082 1.00 97.94 229 GLN A O 1
ATOM 1861 N N . ASN A 1 230 ? -6.675 10.800 -14.804 1.00 96.81 230 ASN A N 1
ATOM 1862 C CA . ASN A 1 230 ? -6.687 9.590 -15.626 1.00 96.81 230 ASN A CA 1
ATOM 1863 C C . ASN A 1 230 ? -7.583 8.503 -15.010 1.00 96.81 230 ASN A C 1
ATOM 1865 O O . ASN A 1 230 ? -8.350 7.868 -15.729 1.00 96.81 230 ASN A O 1
ATOM 1869 N N . ALA A 1 231 ? -7.535 8.319 -13.687 1.00 97.81 231 ALA A N 1
ATOM 1870 C CA . ALA A 1 231 ? -8.382 7.345 -13.001 1.00 97.81 231 ALA A CA 1
ATOM 1871 C C . ALA A 1 231 ? -9.885 7.695 -13.085 1.00 97.81 231 ALA A C 1
ATOM 1873 O O . ALA A 1 231 ? -10.704 6.800 -13.290 1.00 97.81 231 ALA A O 1
ATOM 1874 N N . ILE A 1 232 ? -10.245 8.983 -13.008 1.00 98.00 232 ILE A N 1
ATOM 1875 C CA . ILE A 1 232 ? -11.616 9.483 -13.212 1.00 98.00 232 ILE A CA 1
ATOM 1876 C C . ILE A 1 232 ? -12.060 9.252 -14.658 1.00 98.00 232 ILE A C 1
ATOM 1878 O O . ILE A 1 232 ? -13.124 8.686 -14.888 1.00 98.00 232 ILE A O 1
ATOM 1882 N N . THR A 1 233 ? -11.244 9.645 -15.643 1.00 97.69 233 THR A N 1
ATOM 1883 C CA . THR A 1 233 ? -11.573 9.483 -17.070 1.00 97.69 233 THR A CA 1
ATOM 1884 C C . THR A 1 233 ? -11.769 8.013 -17.450 1.00 97.69 233 THR A C 1
ATOM 1886 O O . THR A 1 233 ? -12.585 7.703 -18.313 1.00 97.69 233 THR A O 1
ATOM 1889 N N . ARG A 1 234 ? -11.058 7.093 -16.786 1.00 96.62 234 ARG A N 1
ATOM 1890 C CA . ARG A 1 234 ? -11.217 5.641 -16.960 1.00 96.62 234 ARG A CA 1
ATOM 1891 C C . ARG A 1 234 ? -12.380 5.037 -16.160 1.00 96.62 234 ARG A C 1
ATOM 1893 O O . ARG A 1 234 ? -12.599 3.836 -16.256 1.00 96.62 234 ARG A O 1
ATOM 1900 N N . GLY A 1 235 ? -13.097 5.827 -15.359 1.00 96.88 235 GLY A N 1
ATOM 1901 C CA . GLY A 1 235 ? -14.202 5.348 -14.522 1.00 96.88 235 GLY A CA 1
ATOM 1902 C C . GLY A 1 235 ? -13.773 4.474 -13.338 1.00 96.88 235 GLY A C 1
ATOM 1903 O O . GLY A 1 235 ? -14.590 3.733 -12.803 1.00 96.88 235 GLY A O 1
ATOM 1904 N N . ILE A 1 236 ? -12.502 4.538 -12.928 1.00 96.50 236 ILE A N 1
ATOM 1905 C CA . ILE A 1 236 ? -11.952 3.743 -11.815 1.00 96.50 236 ILE A CA 1
ATOM 1906 C C . ILE A 1 236 ? -12.354 4.351 -10.470 1.00 96.50 236 ILE A C 1
ATOM 1908 O O . ILE A 1 236 ? -12.638 3.630 -9.517 1.00 96.50 236 ILE A O 1
ATOM 1912 N N . ILE A 1 237 ? -12.357 5.684 -10.400 1.00 97.31 237 ILE A N 1
ATOM 1913 C CA . ILE A 1 237 ? -12.764 6.462 -9.228 1.00 97.31 237 ILE A CA 1
ATOM 1914 C C . ILE A 1 237 ? -13.759 7.550 -9.629 1.00 97.31 237 ILE A C 1
ATOM 1916 O O . ILE A 1 237 ? -13.770 8.008 -10.772 1.00 97.31 237 ILE A O 1
ATOM 1920 N N . SER A 1 238 ? -14.556 8.016 -8.670 1.00 95.75 238 SER A N 1
ATOM 1921 C CA . SER A 1 238 ? -15.435 9.168 -8.868 1.00 95.75 238 SER A CA 1
ATOM 1922 C C . SER A 1 238 ? -14.690 10.502 -8.714 1.00 95.75 238 SER A C 1
ATOM 1924 O O . SER A 1 238 ? -13.655 10.594 -8.047 1.00 95.75 238 SER A O 1
ATOM 1926 N N . ALA A 1 239 ? -15.244 11.573 -9.289 1.00 96.56 239 ALA A N 1
ATOM 1927 C CA . ALA A 1 239 ? -14.720 12.927 -9.098 1.00 96.56 239 ALA A CA 1
ATOM 1928 C C . ALA A 1 239 ? -14.820 13.388 -7.630 1.00 96.56 239 ALA A C 1
ATOM 1930 O O . ALA A 1 239 ? -13.951 14.110 -7.145 1.00 96.56 239 ALA A O 1
ATOM 1931 N N . GLN A 1 240 ? -15.839 12.925 -6.900 1.00 93.88 240 GLN A N 1
ATOM 1932 C CA . GLN A 1 240 ? -16.015 13.201 -5.475 1.00 93.88 240 GLN A CA 1
ATOM 1933 C C . GLN A 1 240 ? -14.865 12.609 -4.654 1.00 93.88 240 GLN A C 1
ATOM 1935 O O . GLN A 1 240 ? -14.308 13.299 -3.806 1.00 93.88 240 GLN A O 1
ATOM 1940 N N . PHE A 1 241 ? -14.432 11.378 -4.953 1.00 94.88 241 PHE A N 1
ATOM 1941 C CA . PHE A 1 241 ? -13.312 10.750 -4.246 1.00 94.88 241 PHE A CA 1
ATOM 1942 C C . PHE A 1 241 ? -12.011 11.553 -4.371 1.00 94.88 241 PHE A C 1
ATOM 1944 O O . PHE A 1 241 ? -11.222 11.622 -3.426 1.00 94.88 241 PHE A O 1
ATOM 1951 N N . HIS A 1 242 ? -11.773 12.205 -5.512 1.00 95.06 242 HIS A N 1
ATOM 1952 C CA . HIS A 1 242 ? -10.609 13.074 -5.679 1.00 95.06 242 HIS A CA 1
ATOM 1953 C C . HIS A 1 242 ? -10.611 14.246 -4.681 1.00 95.06 242 HIS A C 1
ATOM 1955 O O . HIS A 1 242 ? -9.554 14.554 -4.132 1.00 95.06 242 HIS A O 1
ATOM 1961 N N . GLN A 1 243 ? -11.785 14.812 -4.381 1.00 94.00 243 GLN A N 1
ATOM 1962 C CA . GLN A 1 243 ? -11.970 15.948 -3.467 1.00 94.00 243 GLN A CA 1
ATOM 1963 C C . GLN A 1 243 ? -11.898 15.572 -1.980 1.00 94.00 243 GLN A C 1
ATOM 1965 O O . GLN A 1 243 ? -11.709 16.445 -1.137 1.00 94.00 243 GLN A O 1
ATOM 1970 N N . VAL A 1 244 ? -12.043 14.289 -1.640 1.00 92.25 244 VAL A N 1
ATOM 1971 C CA . VAL A 1 244 ? -11.948 13.813 -0.254 1.00 92.25 244 VAL A CA 1
ATOM 1972 C C . VAL A 1 244 ? -10.524 14.003 0.269 1.00 92.25 244 VAL A C 1
ATOM 1974 O O . VAL A 1 244 ? -9.564 13.561 -0.373 1.00 92.25 244 VAL A O 1
ATOM 1977 N N . THR A 1 245 ? -10.389 14.606 1.452 1.00 93.00 245 THR A N 1
ATOM 1978 C CA . THR A 1 245 ? -9.117 14.705 2.182 1.00 93.00 245 THR A CA 1
ATOM 1979 C C . THR A 1 245 ? -8.606 13.316 2.553 1.00 93.00 245 THR A C 1
ATOM 1981 O O . THR A 1 245 ? -9.339 12.495 3.102 1.00 93.00 245 THR A O 1
ATOM 1984 N N . LYS A 1 246 ? -7.334 13.042 2.258 1.00 95.19 246 LYS A N 1
ATOM 1985 C CA . LYS A 1 246 ? -6.709 11.725 2.440 1.00 95.19 246 LYS A CA 1
ATOM 1986 C C . LYS A 1 246 ? -5.605 11.841 3.480 1.00 95.19 246 LYS A C 1
ATOM 1988 O O . LYS A 1 246 ? -4.696 12.638 3.295 1.00 95.19 246 LYS A O 1
ATOM 1993 N N . TYR A 1 247 ? -5.680 11.048 4.547 1.00 95.31 247 TYR A N 1
ATOM 1994 C CA . TYR A 1 247 ? -4.714 11.101 5.649 1.00 95.31 247 TYR A CA 1
ATOM 1995 C C . TYR A 1 247 ? -3.633 10.031 5.507 1.00 95.31 247 TYR A C 1
ATOM 1997 O O . TYR A 1 247 ? -2.531 10.337 5.068 1.00 95.31 247 TYR A O 1
ATOM 2005 N N . LYS A 1 248 ? -3.939 8.782 5.870 1.00 97.31 248 LYS A N 1
ATOM 2006 C CA . LYS A 1 248 ? -2.971 7.679 5.918 1.00 97.31 248 LYS A CA 1
ATOM 2007 C C . LYS A 1 248 ? -3.203 6.745 4.734 1.00 97.31 248 LYS A C 1
ATOM 2009 O O . LYS A 1 248 ? -2.883 7.119 3.610 1.00 97.31 248 LYS A O 1
ATOM 2014 N N . ILE A 1 249 ? -3.779 5.566 4.955 1.00 98.50 249 ILE A N 1
ATOM 2015 C CA . ILE A 1 249 ? -4.149 4.648 3.879 1.00 98.50 249 ILE A CA 1
ATOM 2016 C C . ILE A 1 249 ? -5.598 4.924 3.486 1.00 98.50 249 ILE A C 1
ATOM 2018 O O . ILE A 1 249 ? -6.486 4.940 4.335 1.00 98.50 249 ILE A O 1
ATOM 2022 N N . VAL A 1 250 ? -5.846 5.146 2.200 1.00 98.12 250 VAL A N 1
ATOM 2023 C CA . VAL A 1 250 ? -7.185 5.375 1.657 1.00 98.12 250 VAL A CA 1
ATOM 2024 C C . VAL A 1 250 ? -7.434 4.394 0.526 1.00 98.12 250 VAL A C 1
ATOM 2026 O O . VAL A 1 250 ? -6.646 4.312 -0.417 1.00 98.12 250 VAL A O 1
ATOM 2029 N N . THR A 1 251 ? -8.530 3.652 0.610 1.00 98.00 251 THR A N 1
ATOM 2030 C CA . THR A 1 251 ? -8.917 2.676 -0.412 1.00 98.00 251 THR A CA 1
ATOM 2031 C C . THR A 1 251 ? -10.200 3.118 -1.111 1.00 98.00 251 THR A C 1
ATOM 2033 O O . THR A 1 251 ? -11.089 3.687 -0.480 1.00 98.00 251 THR A O 1
ATOM 2036 N N . TYR A 1 252 ? -10.293 2.870 -2.418 1.00 97.19 252 TYR A N 1
ATOM 2037 C CA . TYR A 1 252 ? -11.500 3.065 -3.220 1.00 97.19 252 TYR A CA 1
ATOM 2038 C C . TYR A 1 252 ? -11.826 1.784 -3.981 1.00 97.19 252 TYR A C 1
ATOM 2040 O O . TYR A 1 252 ? -11.080 1.402 -4.885 1.00 97.19 252 TYR A O 1
ATOM 2048 N N . ASN A 1 253 ? -12.922 1.108 -3.624 1.00 95.56 253 ASN A N 1
ATOM 2049 C CA . ASN A 1 253 ? -13.288 -0.187 -4.215 1.00 95.56 253 ASN A CA 1
ATOM 2050 C C . ASN A 1 253 ? -12.095 -1.179 -4.279 1.00 95.56 253 ASN A C 1
ATOM 2052 O O . ASN A 1 253 ? -11.864 -1.840 -5.292 1.00 95.56 253 ASN A O 1
ATOM 2056 N N . SER A 1 254 ? -11.308 -1.248 -3.201 1.00 97.69 254 SER A N 1
ATOM 2057 C CA . SER A 1 254 ? -10.077 -2.043 -3.117 1.00 97.69 254 SER A CA 1
ATOM 2058 C C . SER A 1 254 ? -10.068 -2.937 -1.884 1.00 97.69 254 SER A C 1
ATOM 2060 O O . SER A 1 254 ? -10.500 -2.515 -0.811 1.00 97.69 254 SER A O 1
ATOM 2062 N N . ASP A 1 255 ? -9.513 -4.138 -2.042 1.00 98.50 255 ASP A N 1
ATOM 2063 C CA . ASP A 1 255 ? -9.209 -5.061 -0.948 1.00 98.50 255 ASP A CA 1
ATOM 2064 C C . ASP A 1 255 ? -7.805 -4.770 -0.400 1.00 98.50 255 ASP A C 1
ATOM 2066 O O . ASP A 1 255 ? -6.857 -4.556 -1.163 1.00 98.50 255 ASP A O 1
ATOM 2070 N N . LEU A 1 256 ? -7.655 -4.782 0.921 1.00 98.75 256 LEU A N 1
ATOM 2071 C CA . LEU A 1 256 ? -6.384 -4.547 1.599 1.00 98.75 256 LEU A CA 1
ATOM 2072 C C . LEU A 1 256 ? -6.192 -5.561 2.721 1.00 98.75 256 LEU A C 1
ATOM 2074 O O . LEU A 1 256 ? -6.973 -5.593 3.665 1.00 98.75 256 LEU A O 1
ATOM 2078 N N . MET A 1 257 ? -5.120 -6.342 2.656 1.00 98.75 257 MET A N 1
ATOM 2079 C CA . MET A 1 257 ? -4.689 -7.225 3.735 1.00 98.75 257 MET A CA 1
ATOM 2080 C C . MET A 1 257 ? -3.329 -6.770 4.262 1.00 98.75 257 MET A C 1
ATOM 2082 O O . MET A 1 257 ? -2.414 -6.541 3.477 1.00 98.75 257 MET A O 1
ATOM 2086 N N . ILE A 1 258 ? -3.171 -6.652 5.576 1.00 98.75 258 ILE A N 1
ATOM 2087 C CA . ILE A 1 258 ? -1.912 -6.276 6.223 1.00 98.75 258 ILE A CA 1
ATOM 2088 C C . ILE A 1 258 ? -1.598 -7.296 7.315 1.00 98.75 258 ILE A C 1
ATOM 2090 O O . ILE A 1 258 ? -2.434 -7.560 8.179 1.00 98.75 258 ILE A O 1
ATOM 2094 N N . MET A 1 259 ? -0.399 -7.876 7.258 1.00 98.31 259 MET A N 1
ATOM 2095 C CA . MET A 1 259 ? 0.039 -8.937 8.165 1.00 98.31 259 MET A CA 1
ATOM 2096 C C . MET A 1 259 ? 1.384 -8.618 8.804 1.00 98.31 259 MET A C 1
ATOM 2098 O O . MET A 1 259 ? 2.289 -8.155 8.108 1.00 98.31 259 MET A O 1
ATOM 2102 N N . ASP A 1 260 ? 1.525 -8.927 10.095 1.00 96.94 260 ASP A N 1
ATOM 2103 C CA . ASP A 1 260 ? 2.810 -8.916 10.811 1.00 96.94 260 ASP A CA 1
ATOM 2104 C C . ASP A 1 260 ? 3.511 -7.540 10.797 1.00 96.94 260 ASP A C 1
ATOM 2106 O O . ASP A 1 260 ? 4.741 -7.427 10.708 1.00 96.94 260 ASP A O 1
ATOM 2110 N N . ILE A 1 261 ? 2.717 -6.465 10.890 1.00 97.94 261 ILE A N 1
ATOM 2111 C CA . ILE A 1 261 ? 3.188 -5.072 10.917 1.00 97.94 261 ILE A CA 1
ATOM 2112 C C . ILE A 1 261 ? 2.908 -4.425 12.276 1.00 97.94 261 ILE A C 1
ATOM 2114 O O . ILE A 1 261 ? 1.824 -4.564 12.845 1.00 97.94 261 ILE A O 1
ATOM 2118 N N . GLN A 1 262 ? 3.873 -3.652 12.772 1.00 98.12 262 GLN A N 1
ATOM 2119 C CA . GLN A 1 262 ? 3.694 -2.769 13.919 1.00 98.12 262 GLN A CA 1
ATOM 2120 C C . GLN A 1 262 ? 3.480 -1.331 13.443 1.00 98.12 262 GLN A C 1
ATOM 2122 O O . GLN A 1 262 ? 4.369 -0.733 12.839 1.00 98.12 262 GLN A O 1
ATOM 2127 N N . PHE A 1 263 ? 2.335 -0.745 13.776 1.00 98.44 263 PHE A N 1
ATOM 2128 C CA . PHE A 1 263 ? 2.033 0.660 13.533 1.00 98.44 263 PHE A CA 1
ATOM 2129 C C . PHE A 1 263 ? 2.282 1.494 14.787 1.00 98.44 263 PHE A C 1
ATOM 2131 O O . PHE A 1 263 ? 1.912 1.114 15.901 1.00 98.44 263 PHE A O 1
ATOM 2138 N N . SER A 1 264 ? 2.920 2.649 14.619 1.00 97.75 264 SER A N 1
ATOM 2139 C CA . SER A 1 264 ? 3.170 3.589 15.714 1.00 97.75 264 SER A CA 1
ATOM 2140 C C . SER A 1 264 ? 2.982 5.026 15.254 1.00 97.75 264 SER A C 1
ATOM 2142 O O . SER A 1 264 ? 3.624 5.466 14.304 1.00 97.75 264 SER A O 1
ATOM 2144 N N . GLU A 1 265 ? 2.126 5.777 15.932 1.00 96.62 265 GLU A N 1
ATOM 2145 C CA . GLU A 1 265 ? 1.781 7.143 15.549 1.00 96.62 265 GLU A CA 1
ATOM 2146 C C . GLU A 1 265 ? 2.490 8.194 16.414 1.00 96.62 265 GLU A C 1
ATOM 2148 O O . GLU A 1 265 ? 2.374 8.217 17.638 1.00 96.62 265 GLU A O 1
ATOM 2153 N N . LEU A 1 266 ? 3.244 9.088 15.766 1.00 94.88 266 LEU A N 1
ATOM 2154 C CA . LEU A 1 266 ? 4.066 10.090 16.451 1.00 94.88 266 LEU A CA 1
ATOM 2155 C C . LEU A 1 266 ? 3.251 11.309 16.907 1.00 94.88 266 LEU A C 1
ATOM 2157 O O . LEU A 1 266 ? 3.470 11.835 18.001 1.00 94.88 266 LEU A O 1
ATOM 2161 N N . GLY A 1 267 ? 2.281 11.748 16.106 1.00 87.75 267 GLY A N 1
ATOM 2162 C CA . GLY A 1 267 ? 1.489 12.961 16.335 1.00 87.75 267 GLY A CA 1
ATOM 2163 C C . GLY A 1 267 ? -0.012 12.687 16.340 1.00 87.75 267 GLY A C 1
ATOM 2164 O O . GLY A 1 267 ? -0.460 11.721 15.741 1.00 87.75 267 GLY A O 1
ATOM 2165 N N . TYR A 1 268 ? -0.782 13.538 17.016 1.00 83.69 268 TYR A N 1
ATOM 2166 C CA . TYR A 1 268 ? -2.245 13.520 16.951 1.00 83.69 268 TYR A CA 1
ATOM 2167 C C . TYR A 1 268 ? -2.719 14.693 16.096 1.00 83.69 268 TYR A C 1
ATOM 2169 O O . TYR A 1 268 ? -2.264 15.820 16.295 1.00 83.69 268 TYR A O 1
ATOM 2177 N N . VAL A 1 269 ? -3.631 14.430 15.166 1.00 82.19 269 VAL A N 1
ATOM 2178 C CA . VAL A 1 269 ? -4.334 15.462 14.399 1.00 82.19 269 VAL A CA 1
ATOM 2179 C C . VAL A 1 269 ? -5.825 15.242 14.613 1.00 82.19 269 VAL A C 1
ATOM 2181 O O . VAL A 1 269 ? -6.351 14.204 14.205 1.00 82.19 269 VAL A O 1
ATOM 2184 N N . ASP A 1 270 ? -6.484 16.206 15.261 1.00 79.19 270 ASP A N 1
ATOM 2185 C CA . ASP A 1 270 ? -7.894 16.116 15.648 1.00 79.19 270 ASP A CA 1
ATOM 2186 C C . ASP A 1 270 ? -8.820 16.300 14.444 1.00 79.19 270 ASP A C 1
ATOM 2188 O O . ASP A 1 270 ? -9.280 17.398 14.133 1.00 79.19 270 ASP A O 1
ATOM 2192 N N . GLN A 1 271 ? -9.029 15.219 13.703 1.00 82.94 271 GLN A N 1
ATOM 2193 C CA . GLN A 1 271 ? -9.905 15.187 12.542 1.00 82.94 271 GLN A CA 1
ATOM 2194 C C . GLN A 1 271 ? -10.677 13.875 12.558 1.00 82.94 271 GLN A C 1
ATOM 2196 O O . GLN A 1 271 ? -10.084 12.799 12.616 1.00 82.94 271 GLN A O 1
ATOM 2201 N N . ILE A 1 272 ? -12.006 13.960 12.465 1.00 79.94 272 ILE A N 1
ATOM 2202 C CA . ILE A 1 272 ? -12.898 12.789 12.512 1.00 79.94 272 ILE A CA 1
ATOM 2203 C C . ILE A 1 272 ? -12.553 11.793 11.398 1.00 79.94 272 ILE A C 1
ATOM 2205 O O . ILE A 1 272 ? -12.649 10.587 11.603 1.00 79.94 272 ILE A O 1
ATOM 2209 N N . ALA A 1 273 ? -12.111 12.302 10.243 1.00 84.88 273 ALA A N 1
ATOM 2210 C CA . ALA A 1 273 ? -11.740 11.498 9.085 1.00 84.88 273 ALA A CA 1
ATOM 2211 C C . ALA A 1 273 ? -10.346 10.844 9.170 1.00 84.88 273 ALA A C 1
ATOM 2213 O O . ALA A 1 273 ? -9.968 10.055 8.300 1.00 84.88 273 ALA A O 1
ATOM 2214 N N . ASN A 1 274 ? -9.557 11.168 10.196 1.00 92.38 274 ASN A N 1
ATOM 2215 C CA . ASN A 1 274 ? -8.201 10.663 10.325 1.00 92.38 274 ASN A CA 1
ATOM 2216 C C . ASN A 1 274 ? -8.211 9.272 10.971 1.00 92.38 274 ASN A C 1
ATOM 2218 O O . ASN A 1 274 ? -8.365 9.123 12.180 1.00 92.38 274 ASN A O 1
ATOM 2222 N N . SER A 1 275 ? -8.039 8.250 10.140 1.00 95.81 275 SER A N 1
ATOM 2223 C CA . SER A 1 275 ? -7.944 6.836 10.511 1.00 95.81 275 SER A CA 1
ATOM 2224 C C . SER A 1 275 ? -6.724 6.205 9.845 1.00 95.81 275 SER A C 1
ATOM 2226 O O . SER A 1 275 ? -6.229 6.739 8.850 1.00 95.81 275 SER A O 1
ATOM 2228 N N . LEU A 1 276 ? -6.214 5.088 10.383 1.00 97.94 276 LEU A N 1
ATOM 2229 C CA . LEU A 1 276 ? -5.146 4.315 9.736 1.00 97.94 276 LEU A CA 1
ATOM 2230 C C . LEU A 1 276 ? -5.563 3.892 8.327 1.00 97.94 276 LEU A C 1
ATOM 2232 O O . LEU A 1 276 ? -4.792 4.108 7.391 1.00 97.94 276 LEU A O 1
ATOM 2236 N N . VAL A 1 277 ? -6.776 3.347 8.190 1.00 98.31 277 VAL A N 1
ATOM 2237 C CA . VAL A 1 277 ? -7.393 3.032 6.900 1.00 98.31 277 VAL A CA 1
ATOM 2238 C C . VAL A 1 277 ? -8.772 3.670 6.792 1.00 98.31 277 VAL A C 1
ATOM 2240 O O . VAL A 1 277 ? -9.684 3.322 7.545 1.00 98.31 277 VAL A O 1
ATOM 2243 N N . PHE A 1 278 ? -8.938 4.526 5.784 1.00 97.12 278 PHE A N 1
ATOM 2244 C CA . PHE A 1 278 ? -10.236 5.028 5.351 1.00 97.12 278 PHE A CA 1
ATOM 2245 C C . PHE A 1 278 ? -10.680 4.293 4.079 1.00 97.12 278 PHE A C 1
ATOM 2247 O O . PHE A 1 278 ? -10.130 4.508 2.998 1.00 97.12 278 PHE A O 1
ATOM 2254 N N . ALA A 1 279 ? -11.684 3.428 4.213 1.00 95.88 279 ALA A N 1
ATOM 2255 C CA . ALA A 1 279 ? -12.296 2.721 3.096 1.00 95.88 279 ALA A CA 1
ATOM 2256 C C . ALA A 1 279 ? -13.470 3.520 2.517 1.00 95.88 279 ALA A C 1
ATOM 2258 O O . ALA A 1 279 ? -14.496 3.716 3.177 1.00 95.88 279 ALA A O 1
ATOM 2259 N N . TYR A 1 280 ? -13.316 3.970 1.275 1.00 92.81 280 TYR A N 1
ATOM 2260 C CA . TYR A 1 280 ? -14.305 4.742 0.531 1.00 92.81 280 TYR A CA 1
ATOM 2261 C C . TYR A 1 280 ? -14.946 3.871 -0.556 1.00 92.81 280 TYR A C 1
ATOM 2263 O O . TYR A 1 280 ? -14.238 3.149 -1.259 1.00 92.81 280 TYR A O 1
ATOM 2271 N N . TYR A 1 281 ? -16.272 3.941 -0.714 1.00 88.81 281 TYR A N 1
ATOM 2272 C CA . TYR A 1 281 ? -17.031 3.185 -1.720 1.00 88.81 281 TYR A CA 1
ATOM 2273 C C . TYR A 1 281 ? -16.582 1.714 -1.849 1.00 88.81 281 TYR A C 1
ATOM 2275 O O . TYR A 1 281 ? -16.180 1.243 -2.916 1.00 88.81 281 TYR A O 1
ATOM 2283 N N . ALA A 1 282 ? -16.564 0.994 -0.728 1.00 89.12 282 ALA A N 1
ATOM 2284 C CA . ALA A 1 282 ? -15.957 -0.329 -0.631 1.00 89.12 282 ALA A CA 1
ATOM 2285 C C . ALA A 1 282 ? -16.924 -1.409 -0.102 1.00 89.12 282 ALA A C 1
ATOM 2287 O O . ALA A 1 282 ? -16.466 -2.307 0.604 1.00 89.12 282 ALA A O 1
ATOM 2288 N N . PRO A 1 283 ? -18.235 -1.394 -0.437 1.00 86.00 283 PRO A N 1
ATOM 2289 C CA . PRO A 1 283 ? -19.237 -2.207 0.257 1.00 86.00 283 PRO A CA 1
ATOM 2290 C C . PRO A 1 283 ? -18.934 -3.709 0.216 1.00 86.00 283 PRO A C 1
ATOM 2292 O O . PRO A 1 283 ? -19.246 -4.410 1.165 1.00 86.00 283 PRO A O 1
ATOM 2295 N N . TYR A 1 284 ? -18.274 -4.200 -0.833 1.00 89.00 284 TYR A N 1
ATOM 2296 C CA . TYR A 1 284 ? -17.972 -5.626 -1.020 1.00 89.00 284 TYR A CA 1
ATOM 2297 C C . TYR A 1 284 ? -16.497 -5.974 -0.829 1.00 89.00 284 TYR A C 1
ATOM 2299 O O . TYR A 1 284 ? -16.062 -7.068 -1.183 1.00 89.00 284 TYR A O 1
ATOM 2307 N N . ARG A 1 285 ? -15.709 -5.029 -0.316 1.00 94.50 285 ARG A N 1
ATOM 2308 C CA . ARG A 1 285 ? -14.261 -5.162 -0.197 1.00 94.50 285 ARG A CA 1
ATOM 2309 C C . ARG A 1 285 ? -13.859 -5.328 1.250 1.00 94.50 285 ARG A C 1
ATOM 2311 O O . ARG A 1 285 ? -14.513 -4.809 2.155 1.00 94.50 285 ARG A O 1
ATOM 2318 N N . TRP A 1 286 ? -12.771 -6.053 1.444 1.00 97.31 286 TRP A N 1
ATOM 2319 C CA . TRP A 1 286 ? -12.234 -6.380 2.747 1.00 97.31 286 TRP A CA 1
ATOM 2320 C C . TRP A 1 286 ? -10.999 -5.560 3.061 1.00 97.31 286 TRP A C 1
ATOM 2322 O O . TRP A 1 286 ? -10.025 -5.559 2.309 1.00 97.31 286 TRP A O 1
ATOM 2332 N N . ILE A 1 287 ? -11.022 -4.927 4.228 1.00 98.38 287 ILE A N 1
ATOM 2333 C CA . ILE A 1 287 ? -9.833 -4.406 4.888 1.00 98.38 287 ILE A CA 1
ATOM 2334 C C . ILE A 1 287 ? -9.530 -5.325 6.068 1.00 98.38 287 ILE A C 1
ATOM 2336 O O . ILE A 1 287 ? -10.303 -5.403 7.023 1.00 98.38 287 ILE A O 1
ATOM 2340 N N . HIS A 1 288 ? -8.416 -6.040 5.989 1.00 98.56 288 HIS A N 1
ATOM 2341 C CA . HIS A 1 288 ? -8.054 -7.107 6.906 1.00 98.56 288 HIS A CA 1
ATOM 2342 C C . HIS A 1 288 ? -6.681 -6.853 7.532 1.00 98.56 288 HIS A C 1
ATOM 2344 O O . HIS A 1 288 ? -5.672 -6.817 6.834 1.00 98.56 288 HIS A O 1
ATOM 2350 N N . PHE A 1 289 ? -6.632 -6.730 8.855 1.00 98.75 289 PHE A N 1
ATOM 2351 C CA . PHE A 1 289 ? -5.396 -6.767 9.631 1.00 98.75 289 PHE A CA 1
ATOM 2352 C C . PHE A 1 289 ? -5.285 -8.085 10.391 1.00 98.75 289 PHE A C 1
ATOM 2354 O O . PHE A 1 289 ? -6.214 -8.470 11.100 1.00 98.75 289 PHE A O 1
ATOM 2361 N N . LYS A 1 290 ? -4.134 -8.744 10.268 1.00 98.44 290 LYS A N 1
ATOM 2362 C CA . LYS A 1 290 ? -3.831 -10.004 10.947 1.00 98.44 290 LYS A CA 1
ATOM 2363 C C . LYS A 1 290 ? -2.487 -9.916 11.646 1.00 98.44 290 LYS A C 1
ATOM 2365 O O . LYS A 1 290 ? -1.516 -9.479 11.032 1.00 98.44 290 LYS A O 1
ATOM 2370 N N . ASN A 1 291 ? -2.425 -10.359 12.899 1.00 97.75 291 ASN A N 1
ATOM 2371 C CA . ASN A 1 291 ? -1.186 -10.381 13.675 1.00 97.75 291 ASN A CA 1
ATOM 2372 C C . ASN A 1 291 ? -0.435 -9.042 13.609 1.00 97.75 291 ASN A C 1
ATOM 2374 O O . ASN A 1 291 ? 0.721 -8.976 13.215 1.00 97.75 291 ASN A O 1
ATOM 2378 N N . CYS A 1 292 ? -1.130 -7.936 13.872 1.00 98.38 292 CYS A N 1
ATOM 2379 C CA . CYS A 1 292 ? -0.550 -6.596 13.837 1.00 98.38 292 CYS A CA 1
ATOM 2380 C C . CYS A 1 292 ? -0.468 -6.002 15.245 1.00 98.38 292 CYS A C 1
ATOM 2382 O O . CYS A 1 292 ? -1.184 -6.411 16.159 1.00 98.38 292 CYS A O 1
ATOM 2384 N N . GLN A 1 293 ? 0.391 -5.003 15.423 1.00 98.19 293 GLN A N 1
ATOM 2385 C CA . GLN A 1 293 ? 0.491 -4.252 16.674 1.00 98.19 293 GLN A CA 1
ATOM 2386 C C . GLN A 1 293 ? 0.147 -2.786 16.436 1.00 98.19 293 GLN A C 1
ATOM 2388 O O . GLN A 1 293 ? 0.686 -2.161 15.524 1.00 98.19 293 GLN A O 1
ATOM 2393 N N . PHE A 1 294 ? -0.723 -2.222 17.269 1.00 98.12 294 PHE A N 1
ATOM 2394 C CA . PHE A 1 294 ? -1.233 -0.866 17.102 1.00 98.12 294 PHE A CA 1
ATOM 2395 C C . PHE A 1 294 ? -0.922 -0.016 18.329 1.00 98.12 294 PHE A C 1
ATOM 2397 O O . PHE A 1 294 ? -1.513 -0.202 19.388 1.00 98.12 294 PHE A O 1
ATOM 2404 N N . ASN A 1 295 ? -0.025 0.953 18.151 1.00 97.06 295 ASN A N 1
ATOM 2405 C CA . ASN A 1 295 ? 0.147 2.088 19.052 1.00 97.06 295 ASN A CA 1
ATOM 2406 C C . ASN A 1 295 ? -0.247 3.360 18.290 1.00 97.06 295 ASN A C 1
ATOM 2408 O O . ASN A 1 295 ? 0.586 4.033 17.678 1.00 97.06 295 ASN A O 1
ATOM 2412 N N . LEU A 1 296 ? -1.552 3.611 18.229 1.00 95.62 296 LEU A N 1
ATOM 2413 C CA . LEU A 1 296 ? -2.139 4.699 17.454 1.00 95.62 296 LEU A CA 1
ATOM 2414 C C . LEU A 1 296 ? -2.788 5.720 18.377 1.00 95.62 296 LEU A C 1
ATOM 2416 O O . LEU A 1 296 ? -3.309 5.360 19.430 1.00 95.62 296 LEU A O 1
ATOM 2420 N N . LYS A 1 297 ? -2.813 6.979 17.936 1.00 93.38 297 LYS A N 1
ATOM 2421 C CA . LYS A 1 297 ? -3.562 8.047 18.613 1.00 93.38 297 LYS A CA 1
ATOM 2422 C C . LYS A 1 297 ? -4.934 8.257 17.961 1.00 93.38 297 LYS A C 1
ATOM 2424 O O . LYS A 1 297 ? -5.890 8.675 18.609 1.00 93.38 297 LYS A O 1
ATOM 2429 N N . GLN A 1 298 ? -5.056 7.910 16.681 1.00 93.06 298 GLN A N 1
ATOM 2430 C CA . GLN A 1 298 ? -6.295 7.948 15.911 1.00 93.06 298 GLN A CA 1
ATOM 2431 C C . GLN A 1 298 ? -6.843 6.537 15.658 1.00 93.06 298 GLN A C 1
ATOM 2433 O O . GLN A 1 298 ? -6.221 5.539 16.013 1.00 93.06 298 GLN A O 1
ATOM 2438 N N . MET A 1 299 ? -8.012 6.448 15.022 1.00 94.56 299 MET A N 1
ATOM 2439 C CA . MET A 1 299 ? -8.700 5.173 14.843 1.00 94.56 299 MET A CA 1
ATOM 2440 C C . MET A 1 299 ? -8.058 4.237 13.820 1.00 94.56 299 MET A C 1
ATOM 2442 O O . MET A 1 299 ? -7.380 4.697 12.901 1.00 94.56 299 MET A O 1
ATOM 2446 N N . ILE A 1 300 ? -8.290 2.925 13.952 1.00 97.38 300 ILE A N 1
ATOM 2447 C CA . ILE A 1 300 ? -7.790 1.937 12.981 1.00 97.38 300 ILE A CA 1
ATOM 2448 C C . ILE A 1 300 ? -8.591 2.042 11.682 1.00 97.38 300 ILE A C 1
ATOM 2450 O O . ILE A 1 300 ? -8.021 2.268 10.615 1.00 97.38 300 ILE A O 1
ATOM 2454 N N . PHE A 1 301 ? -9.914 1.930 11.778 1.00 97.50 301 PHE A N 1
ATOM 2455 C CA . PHE A 1 301 ? -10.793 1.838 10.617 1.00 97.50 301 PHE A CA 1
ATOM 2456 C C . PHE A 1 301 ? -11.770 3.000 10.524 1.00 97.50 301 PHE A C 1
ATOM 2458 O O . PHE A 1 301 ? -12.356 3.424 11.524 1.00 97.50 301 PHE A O 1
ATOM 2465 N N . MET A 1 302 ? -12.032 3.430 9.294 1.00 95.44 302 MET A N 1
ATOM 2466 C CA . MET A 1 302 ? -13.154 4.298 8.984 1.00 95.44 302 MET A CA 1
ATOM 2467 C C . MET A 1 302 ? -13.807 3.948 7.650 1.00 95.44 302 MET A C 1
ATOM 2469 O O . MET A 1 302 ? -13.127 3.581 6.692 1.00 95.44 302 MET A O 1
ATOM 2473 N N . THR A 1 303 ? -15.124 4.135 7.563 1.00 93.56 303 THR A N 1
ATOM 2474 C CA . THR A 1 303 ? -15.847 4.201 6.286 1.00 93.56 303 THR A CA 1
ATOM 2475 C C . THR A 1 303 ? -17.062 5.128 6.365 1.00 93.56 303 THR A C 1
ATOM 2477 O O . THR A 1 303 ? -17.646 5.318 7.436 1.00 93.56 303 THR A O 1
ATOM 2480 N N . THR A 1 304 ? -17.446 5.700 5.222 1.00 89.44 304 THR A N 1
ATOM 2481 C CA . THR A 1 304 ? -18.653 6.531 5.067 1.00 89.44 304 THR A CA 1
ATOM 2482 C C . THR A 1 304 ? -19.679 5.967 4.086 1.00 89.44 304 THR A C 1
ATOM 2484 O O . THR A 1 304 ? -20.798 6.463 4.004 1.00 89.44 304 THR A O 1
ATOM 2487 N N . GLU A 1 305 ? -19.299 4.946 3.320 1.00 86.19 305 GLU A N 1
ATOM 2488 C CA . GLU A 1 305 ? -20.113 4.366 2.240 1.00 86.19 305 GLU A CA 1
ATOM 2489 C C . GLU A 1 305 ? -20.123 2.828 2.299 1.00 86.19 305 GLU A C 1
ATOM 2491 O O . GLU A 1 305 ? -20.545 2.156 1.361 1.00 86.19 305 GLU A O 1
ATOM 2496 N N . GLY A 1 306 ? -19.680 2.277 3.430 1.00 86.56 306 GLY A N 1
ATOM 2497 C CA . GLY A 1 306 ? -19.620 0.852 3.713 1.00 86.56 306 GLY A CA 1
ATOM 2498 C C . GLY A 1 306 ? -18.318 0.175 3.282 1.00 86.56 306 GLY A C 1
ATOM 2499 O O . GLY A 1 306 ? -17.716 0.508 2.258 1.00 86.56 306 GLY A O 1
ATOM 2500 N N . ALA A 1 307 ? -17.895 -0.786 4.103 1.00 92.19 307 ALA A N 1
ATOM 2501 C CA . ALA A 1 307 ? -16.754 -1.672 3.885 1.00 92.19 307 ALA A CA 1
ATOM 2502 C C . ALA A 1 307 ? -16.832 -2.877 4.828 1.00 92.19 307 ALA A C 1
ATOM 2504 O O . ALA A 1 307 ? -17.442 -2.783 5.895 1.00 92.19 307 ALA A O 1
ATOM 2505 N N . ASN A 1 308 ? -16.194 -3.989 4.462 1.00 95.12 308 ASN A N 1
ATOM 2506 C CA . ASN A 1 308 ? -15.997 -5.105 5.381 1.00 95.12 308 ASN A CA 1
ATOM 2507 C C . ASN A 1 308 ? -14.646 -4.953 6.094 1.00 95.12 308 ASN A C 1
ATOM 2509 O O . ASN A 1 308 ? -13.614 -4.722 5.459 1.00 95.12 308 ASN A O 1
ATOM 2513 N N . PHE A 1 309 ? -14.647 -5.095 7.415 1.00 97.38 309 PHE A N 1
ATOM 2514 C CA . PHE A 1 309 ? -13.466 -4.968 8.260 1.00 97.38 309 PHE A CA 1
ATOM 2515 C C . PHE A 1 309 ? -13.190 -6.279 8.985 1.00 97.38 309 PHE A C 1
ATOM 2517 O O . PHE A 1 309 ? -14.082 -6.858 9.603 1.00 97.38 309 PHE A O 1
ATOM 2524 N N . LYS A 1 310 ? -11.935 -6.724 8.958 1.00 98.38 310 LYS A N 1
ATOM 2525 C CA . LYS A 1 310 ? -11.456 -7.823 9.792 1.00 98.38 310 LYS A CA 1
ATOM 2526 C C . LYS A 1 310 ? -10.202 -7.406 10.549 1.00 98.38 310 LYS A C 1
ATOM 2528 O O . LYS A 1 310 ? -9.250 -6.905 9.956 1.00 98.38 310 LYS A O 1
ATOM 2533 N N . LEU A 1 311 ? -10.198 -7.625 11.852 1.00 98.69 311 LEU A N 1
ATOM 2534 C CA . LEU A 1 311 ? -9.046 -7.453 12.722 1.00 98.69 311 LEU A CA 1
ATOM 2535 C C . LEU A 1 311 ? -8.897 -8.730 13.532 1.00 98.69 311 LEU A C 1
ATOM 2537 O O . LEU A 1 311 ? -9.757 -9.032 14.357 1.00 98.69 311 LEU A O 1
ATOM 2541 N N . GLU A 1 312 ? -7.832 -9.483 13.287 1.00 98.38 312 GLU A N 1
ATOM 2542 C CA . GLU A 1 312 ? -7.602 -10.744 13.980 1.00 98.38 312 GLU A CA 1
ATOM 2543 C C . GLU A 1 312 ? -6.194 -10.854 14.561 1.00 98.38 312 GLU A C 1
ATOM 2545 O O . GLU A 1 312 ? -5.224 -10.324 14.005 1.00 98.38 312 GLU A O 1
ATOM 2550 N N . GLN A 1 313 ? -6.083 -11.567 15.684 1.00 97.94 313 GLN A N 1
ATOM 2551 C CA . GLN A 1 313 ? -4.804 -11.961 16.289 1.00 97.94 313 GLN A CA 1
ATOM 2552 C C . GLN A 1 313 ? -3.861 -10.782 16.580 1.00 97.94 313 GLN A C 1
ATOM 2554 O O . GLN A 1 313 ? -2.649 -10.943 16.593 1.00 97.94 313 GLN A O 1
ATOM 2559 N N . SER A 1 314 ? -4.396 -9.577 16.767 1.00 98.19 314 SER A N 1
ATOM 2560 C CA . SER A 1 314 ? -3.614 -8.346 16.863 1.00 98.19 314 SER A CA 1
ATOM 2561 C C . SER A 1 314 ? -3.558 -7.813 18.291 1.00 98.19 314 SER A C 1
ATOM 2563 O O . SER A 1 314 ? -4.408 -8.126 19.120 1.00 98.19 314 SER A O 1
ATOM 2565 N N . SER A 1 315 ? -2.560 -6.980 18.584 1.00 98.06 315 SER A N 1
ATOM 2566 C CA . SER A 1 315 ? -2.413 -6.296 19.873 1.00 98.06 315 SER A CA 1
ATOM 2567 C C . SER A 1 315 ? -2.685 -4.799 19.729 1.00 98.06 315 SER A C 1
ATOM 2569 O O . SER A 1 315 ? -2.064 -4.136 18.899 1.00 98.06 315 SER A O 1
ATOM 2571 N N . ILE A 1 316 ? -3.604 -4.260 20.530 1.00 97.94 316 ILE A N 1
ATOM 2572 C CA . ILE A 1 316 ? -4.054 -2.867 20.459 1.00 97.94 316 ILE A CA 1
ATOM 2573 C C . ILE A 1 316 ? -3.789 -2.181 21.803 1.00 97.94 316 ILE A C 1
ATOM 2575 O O . ILE A 1 316 ? -4.362 -2.568 22.823 1.00 97.94 316 ILE A O 1
ATOM 2579 N N . ASP A 1 317 ? -2.957 -1.138 21.782 1.00 96.50 317 ASP A N 1
ATOM 2580 C CA . ASP A 1 317 ? -2.738 -0.252 22.926 1.00 96.50 317 ASP A CA 1
ATOM 2581 C C . ASP A 1 317 ? -3.850 0.807 22.995 1.00 96.50 317 ASP A C 1
ATOM 2583 O O . ASP A 1 317 ? -3.949 1.707 22.156 1.00 96.50 317 ASP A O 1
ATOM 2587 N N . LEU A 1 318 ? -4.696 0.700 24.017 1.00 94.38 318 LEU A N 1
ATOM 2588 C CA . LEU A 1 318 ? -5.819 1.593 24.270 1.00 94.38 318 LEU A CA 1
ATOM 2589 C C . LEU A 1 318 ? -5.415 2.903 24.955 1.00 94.38 318 LEU A C 1
ATOM 2591 O O . LEU A 1 318 ? -6.258 3.783 25.107 1.00 94.38 318 LEU A O 1
ATOM 2595 N N . THR A 1 319 ? -4.157 3.063 25.373 1.00 92.56 319 THR A N 1
ATOM 2596 C CA . THR A 1 319 ? -3.719 4.204 26.195 1.00 92.56 319 THR A CA 1
ATOM 2597 C C . THR A 1 319 ? -3.949 5.548 25.506 1.00 92.56 319 THR A C 1
ATOM 2599 O O . THR A 1 319 ? -4.264 6.533 26.172 1.00 92.56 319 THR A O 1
ATOM 2602 N N . SER A 1 320 ? -3.807 5.601 24.176 1.00 89.56 320 SER A N 1
ATOM 2603 C CA . SER A 1 320 ? -3.933 6.850 23.411 1.00 89.56 320 SER A CA 1
ATOM 2604 C C . SER A 1 320 ? -4.862 6.790 22.200 1.00 89.56 320 SER A C 1
ATOM 2606 O O . SER A 1 320 ? -5.110 7.830 21.592 1.00 89.56 320 SER A O 1
ATOM 2608 N N . ILE A 1 321 ? -5.411 5.618 21.863 1.00 91.56 321 ILE A N 1
ATOM 2609 C CA . ILE A 1 321 ? -6.249 5.462 20.673 1.00 91.56 321 ILE A CA 1
ATOM 2610 C C . ILE A 1 321 ? -7.601 6.157 20.851 1.00 91.56 321 ILE A C 1
ATOM 2612 O O . ILE A 1 321 ? -8.293 5.954 21.848 1.00 91.56 321 ILE A O 1
ATOM 2616 N N . SER A 1 322 ? -8.015 6.959 19.870 1.00 90.75 322 SER A N 1
ATOM 2617 C CA . SER A 1 322 ? -9.313 7.635 19.929 1.00 90.75 322 SER A CA 1
ATOM 2618 C C . SER A 1 322 ? -10.493 6.667 19.800 1.00 90.75 322 SER A C 1
ATOM 2620 O O . SER A 1 322 ? -11.440 6.759 20.577 1.00 90.75 322 SER A O 1
ATOM 2622 N N . ARG A 1 323 ? -10.454 5.752 18.819 1.00 91.94 323 ARG A N 1
ATOM 2623 C CA . ARG A 1 323 ? -11.476 4.722 18.544 1.00 91.94 323 ARG A CA 1
ATOM 2624 C C . ARG A 1 323 ? -10.844 3.518 17.849 1.00 91.94 323 ARG A C 1
ATOM 2626 O O . ARG A 1 323 ? -9.795 3.629 17.242 1.00 91.94 323 ARG A O 1
ATOM 2633 N N . LEU A 1 324 ? -11.510 2.377 17.843 1.00 94.56 324 LEU A N 1
ATOM 2634 C CA . LEU A 1 324 ? -11.178 1.249 16.979 1.00 94.56 324 LEU A CA 1
ATOM 2635 C C . LEU A 1 324 ? -11.729 1.458 15.561 1.00 94.56 324 LEU A C 1
ATOM 2637 O O . LEU A 1 324 ? -11.010 1.298 14.576 1.00 94.56 324 LEU A O 1
ATOM 2641 N N . LEU A 1 325 ? -13.005 1.843 15.476 1.00 95.12 325 LEU A N 1
ATOM 2642 C CA . LEU A 1 325 ? -13.773 1.924 14.236 1.00 95.12 325 LEU A CA 1
ATOM 2643 C C . LEU A 1 325 ? -14.745 3.110 14.270 1.00 95.12 325 LEU A C 1
ATOM 2645 O O . LEU A 1 325 ? -15.420 3.339 15.279 1.00 95.12 325 LEU A O 1
ATOM 2649 N N . SER A 1 326 ? -14.865 3.807 13.139 1.00 93.81 326 SER A N 1
ATOM 2650 C CA . SER A 1 326 ? -15.938 4.770 12.876 1.00 93.81 326 SER A CA 1
ATOM 2651 C C . SER A 1 326 ? -16.640 4.463 11.554 1.00 93.81 326 SER A C 1
ATOM 2653 O O . SER A 1 326 ? -16.032 4.524 10.488 1.00 93.81 326 SER A O 1
ATOM 2655 N N . HIS A 1 327 ? -17.936 4.183 11.612 1.00 91.56 327 HIS A N 1
ATOM 2656 C CA . HIS A 1 327 ? -18.786 4.017 10.442 1.00 91.56 327 HIS A CA 1
ATOM 2657 C C . HIS A 1 327 ? -19.888 5.075 10.461 1.00 91.56 327 HIS A C 1
ATOM 2659 O O . HIS A 1 327 ? -20.809 5.014 11.276 1.00 91.56 327 HIS A O 1
ATOM 2665 N N . SER A 1 328 ? -19.786 6.050 9.559 1.00 84.75 328 SER A N 1
ATOM 2666 C CA . SER A 1 328 ? -20.776 7.117 9.405 1.00 84.75 328 SER A CA 1
ATOM 2667 C C . SER A 1 328 ? -21.365 7.087 7.999 1.00 84.75 328 SER A C 1
ATOM 2669 O O . SER A 1 328 ? -20.801 7.678 7.082 1.00 84.75 328 SER A O 1
ATOM 2671 N N . SER A 1 329 ? -22.474 6.378 7.812 1.00 73.44 329 SER A N 1
ATOM 2672 C CA . SER A 1 329 ? -23.117 6.279 6.499 1.00 73.44 329 SER A CA 1
ATOM 2673 C C . SER A 1 329 ? -23.930 7.524 6.176 1.00 73.44 329 SER A C 1
ATOM 2675 O O . SER A 1 329 ? -24.709 8.000 7.000 1.00 73.44 329 SER A O 1
ATOM 2677 N N . ILE A 1 330 ? -23.859 7.967 4.924 1.00 66.62 330 ILE A N 1
ATOM 2678 C CA . ILE A 1 330 ? -24.940 8.747 4.312 1.00 66.62 330 ILE A CA 1
ATOM 2679 C C . ILE A 1 330 ? -26.072 7.745 4.036 1.00 66.62 330 ILE A C 1
ATOM 2681 O O . ILE A 1 330 ? -25.783 6.670 3.520 1.00 66.62 330 ILE A O 1
ATOM 2685 N N . ASN A 1 331 ? -27.318 8.024 4.429 1.00 57.12 331 ASN A N 1
ATOM 2686 C CA . ASN A 1 331 ? -28.466 7.099 4.357 1.00 57.12 331 ASN A CA 1
ATOM 2687 C C . ASN A 1 331 ? -28.780 6.602 2.922 1.00 57.12 331 ASN A C 1
ATOM 2689 O O . ASN A 1 331 ? -29.757 7.036 2.316 1.00 57.12 331 ASN A O 1
ATOM 2693 N N . ASN A 1 332 ? -27.978 5.699 2.354 1.00 63.78 332 ASN A N 1
ATOM 2694 C CA . ASN A 1 332 ? -28.222 5.101 1.046 1.00 63.78 332 ASN A CA 1
ATOM 2695 C C . ASN A 1 332 ? -28.710 3.661 1.209 1.00 63.78 332 ASN A C 1
ATOM 2697 O O . ASN A 1 332 ? -27.948 2.708 1.065 1.00 63.78 332 ASN A O 1
ATOM 2701 N N . CYS A 1 333 ? -30.003 3.507 1.502 1.00 62.91 333 CYS A N 1
ATOM 2702 C CA . CYS A 1 333 ? -30.642 2.209 1.737 1.00 62.91 333 CYS A CA 1
ATOM 2703 C C . CYS A 1 333 ? -30.425 1.190 0.598 1.00 62.91 333 CYS A C 1
ATOM 2705 O O . CYS A 1 333 ? -30.499 -0.009 0.845 1.00 62.91 333 CYS A O 1
ATOM 2707 N N . LEU A 1 334 ? -30.125 1.637 -0.631 1.00 66.00 334 LEU A N 1
ATOM 2708 C CA . LEU A 1 334 ? -29.899 0.756 -1.783 1.00 66.00 334 LEU A CA 1
ATOM 2709 C C . LEU A 1 334 ? -28.581 -0.028 -1.697 1.00 66.00 334 LEU A C 1
ATOM 2711 O O . LEU A 1 334 ? -28.527 -1.158 -2.173 1.00 66.00 334 LEU A O 1
ATOM 2715 N N . LEU A 1 335 ? -27.536 0.530 -1.073 1.00 60.66 335 LEU A N 1
ATOM 2716 C CA . LEU A 1 335 ? -26.256 -0.170 -0.873 1.00 60.66 335 LEU A CA 1
ATOM 2717 C C . LEU A 1 335 ? -26.319 -1.204 0.264 1.00 60.66 335 LEU A C 1
ATOM 2719 O O . LEU A 1 335 ? -25.487 -2.107 0.324 1.00 60.66 335 LEU A O 1
ATOM 2723 N N . TYR A 1 336 ? -27.314 -1.080 1.145 1.00 58.72 336 TYR A N 1
ATOM 2724 C CA . TYR A 1 336 ? -27.476 -1.904 2.349 1.00 58.72 336 TYR A CA 1
ATOM 2725 C C . TYR A 1 336 ? -28.595 -2.947 2.229 1.00 58.72 336 TYR A C 1
ATOM 2727 O O . TYR A 1 336 ? -28.802 -3.730 3.147 1.00 58.72 336 TYR A O 1
ATOM 2735 N N . GLY A 1 337 ? -29.300 -2.989 1.093 1.00 57.41 337 GLY A N 1
ATOM 2736 C CA . GLY A 1 337 ? -30.379 -3.949 0.841 1.00 57.41 337 GLY A CA 1
ATOM 2737 C C . GLY A 1 337 ? -29.916 -5.382 0.549 1.00 57.41 337 GLY A C 1
ATOM 2738 O O . GLY A 1 337 ? -30.759 -6.267 0.433 1.00 57.41 337 GLY A O 1
ATOM 2739 N N . GLN A 1 338 ? -28.607 -5.627 0.412 1.00 59.09 338 GLN A N 1
ATOM 2740 C CA . GLN A 1 338 ? -28.053 -6.977 0.281 1.00 59.09 338 GLN A CA 1
ATOM 2741 C C . GLN A 1 338 ? -27.442 -7.425 1.609 1.00 59.09 338 GLN A C 1
ATOM 2743 O O . GLN A 1 338 ? -26.304 -7.083 1.938 1.00 59.09 338 GLN A O 1
ATOM 2748 N N . GLU A 1 339 ? -28.218 -8.191 2.377 1.00 54.41 339 GLU A N 1
ATOM 2749 C CA . GLU A 1 339 ? -27.753 -8.804 3.621 1.00 54.41 339 GLU A CA 1
ATOM 2750 C C . GLU A 1 339 ? -26.475 -9.630 3.388 1.00 54.41 339 GLU A C 1
ATOM 2752 O O . GLU A 1 339 ? -26.340 -10.333 2.387 1.00 54.41 339 GLU A O 1
ATOM 2757 N N . ASN A 1 340 ? -25.542 -9.557 4.343 1.00 58.38 340 ASN A N 1
ATOM 2758 C CA . ASN A 1 340 ? -24.277 -10.305 4.397 1.00 58.38 340 ASN A CA 1
ATOM 2759 C C . ASN A 1 340 ? -23.198 -9.937 3.369 1.00 58.38 340 ASN A C 1
ATOM 2761 O O . ASN A 1 340 ? -22.118 -10.525 3.412 1.00 58.38 340 ASN A O 1
ATOM 2765 N N . VAL A 1 341 ? -23.420 -8.960 2.488 1.00 66.75 341 VAL A N 1
ATOM 2766 C CA . VAL A 1 341 ? -22.416 -8.605 1.467 1.00 66.75 341 VAL A CA 1
ATOM 2767 C C . VAL A 1 341 ? -21.552 -7.402 1.887 1.00 66.75 341 VAL A C 1
ATOM 2769 O O . VAL A 1 341 ? -20.388 -7.321 1.490 1.00 66.75 341 VAL A O 1
ATOM 2772 N N . SER A 1 342 ? -22.076 -6.508 2.738 1.00 79.62 342 SER A N 1
ATOM 2773 C CA . SER A 1 342 ? -21.394 -5.286 3.190 1.00 79.62 342 SER A CA 1
ATOM 2774 C C . SER A 1 342 ? -21.501 -5.027 4.696 1.00 79.62 342 SER A C 1
ATOM 2776 O O . SER A 1 342 ? -22.356 -5.585 5.381 1.00 79.62 342 SER A O 1
ATOM 2778 N N . ASN A 1 343 ? -20.617 -4.164 5.213 1.00 87.38 343 ASN A N 1
ATOM 2779 C CA . ASN A 1 343 ? -20.564 -3.723 6.617 1.00 87.38 343 ASN A CA 1
ATOM 2780 C C . ASN A 1 343 ? -20.388 -4.846 7.646 1.00 87.38 343 ASN A C 1
ATOM 2782 O O . ASN A 1 343 ? -20.846 -4.727 8.788 1.00 87.38 343 ASN A O 1
ATOM 2786 N N . ASN A 1 344 ? -19.727 -5.934 7.259 1.00 92.62 344 ASN A N 1
ATOM 2787 C CA . ASN A 1 344 ? -19.343 -6.969 8.202 1.00 92.62 344 ASN A CA 1
ATOM 2788 C C . ASN A 1 344 ? -18.062 -6.551 8.930 1.00 92.62 344 ASN A C 1
ATOM 2790 O O . ASN A 1 344 ? -17.068 -6.198 8.299 1.00 92.62 344 ASN A O 1
ATOM 2794 N N . ILE A 1 345 ? -18.086 -6.591 10.258 1.00 95.44 345 ILE A N 1
ATOM 2795 C CA . ILE A 1 345 ? -16.979 -6.212 11.133 1.00 95.44 345 ILE A CA 1
ATOM 2796 C C . ILE A 1 345 ? -16.652 -7.409 12.021 1.00 95.44 345 ILE A C 1
ATOM 2798 O O . ILE A 1 345 ? -17.448 -7.788 12.878 1.00 95.44 345 ILE A O 1
ATOM 2802 N N . PHE A 1 346 ? -15.468 -7.981 11.835 1.00 97.31 346 PHE A N 1
ATOM 2803 C CA . PHE A 1 346 ? -14.971 -9.115 12.609 1.00 97.31 346 PHE A CA 1
ATOM 2804 C C . PHE A 1 346 ? -13.759 -8.690 13.432 1.00 97.31 346 PHE A C 1
ATOM 2806 O O . PHE A 1 346 ? -12.730 -8.317 12.870 1.00 97.31 346 PHE A O 1
ATOM 2813 N N . ILE A 1 347 ? -13.881 -8.741 14.756 1.00 98.00 347 ILE A N 1
ATOM 2814 C CA . ILE A 1 347 ? -12.808 -8.457 15.710 1.00 98.00 347 ILE A CA 1
ATOM 2815 C C . ILE A 1 347 ? -12.551 -9.740 16.507 1.00 98.00 347 ILE A C 1
ATOM 2817 O O . ILE A 1 347 ? -13.285 -10.036 17.444 1.00 98.00 347 ILE A O 1
ATOM 2821 N N . GLU A 1 348 ? -11.539 -10.516 16.117 1.00 98.25 348 GLU A N 1
ATOM 2822 C CA . GLU A 1 348 ? -11.359 -11.899 16.585 1.00 98.25 348 GLU A CA 1
ATOM 2823 C C . GLU A 1 348 ? -9.986 -12.141 17.230 1.00 98.25 348 GLU A C 1
ATOM 2825 O O . GLU A 1 348 ? -8.946 -11.909 16.614 1.00 98.25 348 GLU A O 1
ATOM 2830 N N . ASN A 1 349 ? -9.954 -12.691 18.445 1.00 97.94 349 ASN A N 1
ATOM 2831 C CA . ASN A 1 349 ? -8.724 -13.118 19.126 1.00 97.94 349 ASN A CA 1
ATOM 2832 C C . ASN A 1 349 ? -7.682 -11.992 19.268 1.00 97.94 349 ASN A C 1
ATOM 2834 O O . ASN A 1 349 ? -6.483 -12.219 19.102 1.00 97.94 349 ASN A O 1
ATOM 2838 N N . ASN A 1 350 ? -8.132 -10.764 19.526 1.00 98.00 350 ASN A N 1
ATOM 2839 C CA . ASN A 1 350 ? -7.245 -9.615 19.702 1.00 98.00 350 ASN A CA 1
ATOM 2840 C C . ASN A 1 350 ? -6.937 -9.372 21.182 1.00 98.00 350 ASN A C 1
ATOM 2842 O O . ASN A 1 350 ? -7.796 -9.536 22.046 1.00 98.00 350 ASN A O 1
ATOM 2846 N N . ASN A 1 351 ? -5.721 -8.917 21.466 1.00 97.81 351 ASN A N 1
ATOM 2847 C CA . ASN A 1 351 ? -5.300 -8.494 22.793 1.00 97.81 351 ASN A CA 1
ATOM 2848 C C . ASN A 1 351 ? -5.443 -6.972 22.930 1.00 97.81 351 ASN A C 1
ATOM 2850 O O . ASN A 1 351 ? -4.723 -6.214 22.279 1.00 97.81 351 ASN A O 1
ATOM 2854 N N . PHE A 1 352 ? -6.348 -6.520 23.794 1.00 96.94 352 PHE A N 1
ATOM 2855 C CA . PHE A 1 352 ? -6.528 -5.106 24.118 1.00 96.94 352 PHE A CA 1
ATOM 2856 C C . PHE A 1 352 ? -5.913 -4.817 25.487 1.00 96.94 352 PHE A C 1
ATOM 2858 O O . PHE A 1 352 ? -6.264 -5.466 26.471 1.00 96.94 352 PHE A O 1
ATOM 2865 N N . PHE A 1 353 ? -5.012 -3.839 25.566 1.00 96.69 353 PHE A N 1
ATOM 2866 C CA . PHE A 1 353 ? -4.340 -3.476 26.816 1.00 96.69 353 PHE A CA 1
ATOM 2867 C C . PHE A 1 353 ? -4.187 -1.961 26.951 1.00 96.69 353 PHE A C 1
ATOM 2869 O O . PHE A 1 353 ? -4.362 -1.222 25.988 1.00 96.69 353 PHE A O 1
ATOM 2876 N N . GLY A 1 354 ? -3.851 -1.492 28.153 1.00 93.94 354 GLY A N 1
ATOM 2877 C CA . GLY A 1 354 ? -3.802 -0.062 28.465 1.00 93.94 354 GLY A CA 1
ATOM 2878 C C . GLY A 1 354 ? -5.174 0.509 28.835 1.00 93.94 354 GLY A C 1
ATOM 2879 O O . GLY A 1 354 ? -6.210 -0.133 28.665 1.00 93.94 354 GLY A O 1
ATOM 2880 N N . GLN A 1 355 ? -5.178 1.724 29.382 1.00 88.88 355 GLN A N 1
ATOM 2881 C CA . GLN A 1 355 ? -6.392 2.443 29.762 1.00 88.88 355 GLN A CA 1
ATOM 2882 C C . GLN A 1 355 ? -6.348 3.832 29.140 1.00 88.88 355 GLN A C 1
ATOM 2884 O O . GLN A 1 355 ? -5.418 4.597 29.396 1.00 88.88 355 GLN A O 1
ATOM 2889 N N . ASN A 1 356 ? -7.361 4.162 28.339 1.00 84.31 356 ASN A N 1
ATOM 2890 C CA . ASN A 1 356 ? -7.488 5.502 27.791 1.00 84.31 356 ASN A CA 1
ATOM 2891 C C . ASN A 1 356 ? -7.841 6.474 28.926 1.00 84.31 356 ASN A C 1
ATOM 2893 O O . ASN A 1 356 ? -8.926 6.398 29.502 1.00 84.31 356 ASN A O 1
ATOM 2897 N N . THR A 1 357 ? -6.910 7.358 29.274 1.00 78.50 357 THR A N 1
ATOM 2898 C CA . THR A 1 357 ? -7.110 8.417 30.277 1.00 78.50 357 THR A CA 1
ATOM 2899 C C . THR A 1 357 ? -7.360 9.788 29.637 1.00 78.50 357 THR A C 1
ATOM 2901 O O . THR A 1 357 ? -7.489 10.788 30.342 1.00 78.50 357 THR A O 1
ATOM 2904 N N . GLY A 1 358 ? -7.435 9.849 28.301 1.00 68.19 358 GLY A N 1
ATOM 2905 C CA . GLY A 1 358 ? -7.663 11.068 27.530 1.00 68.19 358 GLY A CA 1
ATOM 2906 C C . GLY A 1 358 ? -9.130 11.516 27.484 1.00 68.19 358 GLY A C 1
ATOM 2907 O O . GLY A 1 358 ? -10.057 10.739 27.688 1.00 68.19 358 GLY A O 1
ATOM 2908 N N . ILE A 1 359 ? -9.344 12.799 27.170 1.00 54.59 359 ILE A N 1
ATOM 2909 C CA . ILE A 1 359 ? -10.646 13.503 27.246 1.00 54.59 359 ILE A CA 1
ATOM 2910 C C . ILE A 1 359 ? -11.428 13.450 25.903 1.00 54.59 359 ILE A C 1
ATOM 2912 O O . ILE A 1 359 ? -12.457 14.093 25.744 1.00 54.59 359 ILE A O 1
ATOM 2916 N N . GLY A 1 360 ? -10.955 12.707 24.896 1.00 60.81 360 GLY A N 1
ATOM 2917 C CA . GLY A 1 360 ? -11.369 12.926 23.499 1.00 60.81 360 GLY A CA 1
ATOM 2918 C C . GLY A 1 360 ? -12.674 12.261 23.056 1.00 60.81 360 GLY A C 1
ATOM 2919 O O . GLY A 1 360 ? -13.519 12.919 22.459 1.00 60.81 360 GLY A O 1
ATOM 2920 N N . TYR A 1 361 ? -12.866 10.962 23.316 1.00 64.62 361 TYR A N 1
ATOM 2921 C CA . TYR A 1 361 ? -14.030 10.217 22.821 1.00 64.62 361 TYR A CA 1
ATOM 2922 C C . TYR A 1 361 ? -14.378 9.042 23.741 1.00 64.62 361 TYR A C 1
ATOM 2924 O O . TYR A 1 361 ? -13.508 8.270 24.125 1.00 64.62 361 TYR A O 1
ATOM 2932 N N . GLN A 1 362 ? -15.664 8.894 24.076 1.00 68.81 362 GLN A N 1
ATOM 2933 C CA . GLN A 1 362 ? -16.146 7.875 25.024 1.00 68.81 362 GLN A CA 1
ATOM 2934 C C . GLN A 1 362 ? -16.420 6.503 24.386 1.00 68.81 362 GLN A C 1
ATOM 2936 O O . GLN A 1 362 ? -16.644 5.527 25.098 1.00 68.81 362 GLN A O 1
ATOM 2941 N N . HIS A 1 363 ? -16.441 6.413 23.054 1.00 86.44 363 HIS A N 1
ATOM 2942 C CA . HIS A 1 363 ? -16.863 5.208 22.341 1.00 86.44 363 HIS A CA 1
ATOM 2943 C C . HIS A 1 363 ? -15.689 4.578 21.597 1.00 86.44 363 HIS A C 1
ATOM 2945 O O . HIS A 1 363 ? -15.143 5.191 20.682 1.00 86.44 363 HIS A O 1
ATOM 2951 N N . LEU A 1 364 ? -15.348 3.332 21.940 1.00 89.56 364 LEU A N 1
ATOM 2952 C CA . LEU A 1 364 ? -14.345 2.553 21.208 1.00 89.56 364 LEU A CA 1
ATOM 2953 C C . LEU A 1 364 ? -14.818 2.227 19.782 1.00 89.56 364 LEU A C 1
ATOM 2955 O O . LEU A 1 364 ? -14.015 2.185 18.860 1.00 89.56 364 LEU A O 1
ATOM 2959 N N . ILE A 1 365 ? -16.118 2.026 19.580 1.00 93.69 365 ILE A N 1
ATOM 2960 C CA . ILE A 1 365 ? -16.723 1.760 18.272 1.00 93.69 365 ILE A CA 1
ATOM 2961 C C . ILE A 1 365 ? -17.876 2.745 18.081 1.00 93.69 365 ILE A C 1
ATOM 2963 O O . ILE A 1 365 ? -18.744 2.851 18.947 1.00 93.69 365 ILE A O 1
ATOM 2967 N N . TYR A 1 366 ? -17.887 3.463 16.958 1.00 92.56 366 TYR A N 1
ATOM 2968 C CA . TYR A 1 366 ? -18.983 4.348 16.563 1.00 92.56 366 TYR A CA 1
ATOM 2969 C C . TYR A 1 366 ? -19.577 3.878 15.237 1.00 92.56 366 TYR A C 1
ATOM 2971 O O . TYR A 1 366 ? -18.865 3.795 14.238 1.00 92.56 366 TYR A O 1
ATOM 2979 N N . ILE A 1 367 ? -20.873 3.577 15.223 1.00 90.56 367 ILE A N 1
ATOM 2980 C CA . ILE A 1 367 ? -21.593 3.103 14.039 1.00 90.56 367 ILE A CA 1
ATOM 2981 C C . ILE A 1 367 ? -22.939 3.821 13.980 1.00 90.56 367 ILE A C 1
ATOM 2983 O O . ILE A 1 367 ? -23.705 3.773 14.940 1.00 90.56 367 ILE A O 1
ATOM 2987 N N . SER A 1 368 ? -23.225 4.482 12.858 1.00 88.50 368 SER A N 1
ATOM 2988 C CA . SER A 1 368 ? -24.481 5.212 12.637 1.00 88.50 368 SER A CA 1
ATOM 2989 C C . SER A 1 368 ? -25.421 4.543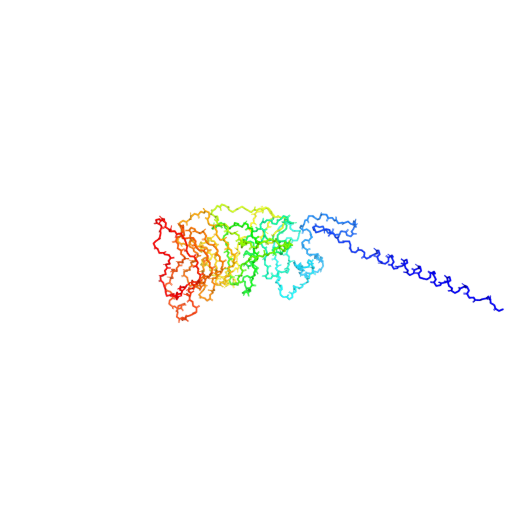 11.625 1.00 88.50 368 SER A C 1
ATOM 2991 O O . SER A 1 368 ? -26.396 5.158 11.201 1.00 88.50 368 SER A O 1
ATOM 2993 N N . SER A 1 369 ? -25.118 3.320 11.185 1.00 83.31 369 SER A N 1
ATOM 2994 C CA . SER A 1 369 ? -25.833 2.608 10.119 1.00 83.31 369 SER A CA 1
ATOM 2995 C C . SER A 1 369 ? -25.805 1.089 10.329 1.00 83.31 369 SER A C 1
ATOM 2997 O O . SER A 1 369 ? -25.096 0.586 11.202 1.00 83.31 369 SER A O 1
ATOM 2999 N N . GLN A 1 370 ? -26.584 0.336 9.545 1.00 84.12 370 GLN A N 1
ATOM 3000 C CA . GLN A 1 370 ? -26.656 -1.122 9.673 1.00 84.12 370 GLN A CA 1
ATOM 3001 C C . GLN A 1 370 ? -25.279 -1.762 9.451 1.00 84.12 370 GLN A C 1
ATOM 3003 O O . GLN A 1 370 ? -24.672 -1.604 8.392 1.00 84.12 370 GLN A O 1
ATOM 3008 N N . SER A 1 371 ? -24.790 -2.475 10.466 1.00 87.94 371 SER A N 1
ATOM 3009 C CA . SER A 1 371 ? -23.512 -3.187 10.442 1.00 87.94 371 SER A CA 1
ATOM 3010 C C . SER A 1 371 ? -23.637 -4.501 11.208 1.00 87.94 371 SER A C 1
ATOM 3012 O O . SER A 1 371 ? -24.269 -4.539 12.264 1.00 87.94 371 SER A O 1
ATOM 3014 N N . ASN A 1 372 ? -23.006 -5.556 10.698 1.00 89.94 372 ASN A N 1
ATOM 3015 C CA . ASN A 1 372 ? -22.944 -6.859 11.354 1.00 89.94 372 ASN A CA 1
ATOM 3016 C C . ASN A 1 372 ? -21.616 -6.969 12.096 1.00 89.94 372 ASN A C 1
ATOM 3018 O O . ASN A 1 372 ? -20.566 -7.028 11.462 1.00 89.94 372 ASN A O 1
ATOM 3022 N N . ILE A 1 373 ? -21.647 -6.979 13.428 1.00 93.50 373 ILE A N 1
ATOM 3023 C CA . ILE A 1 373 ? -20.432 -6.981 14.248 1.00 93.50 373 ILE A CA 1
ATOM 3024 C C . ILE A 1 373 ? -20.314 -8.308 14.979 1.00 93.50 373 ILE A C 1
ATOM 3026 O O . ILE A 1 373 ? -21.214 -8.695 15.721 1.00 93.50 373 ILE A O 1
ATOM 3030 N N . THR A 1 374 ? -19.170 -8.960 14.813 1.00 95.69 374 THR A N 1
ATOM 3031 C CA . THR A 1 374 ? -18.750 -10.106 15.618 1.00 95.69 374 THR A CA 1
ATOM 3032 C C . THR A 1 374 ? -17.493 -9.720 16.385 1.00 95.69 374 THR A C 1
ATOM 3034 O O . THR A 1 374 ? -16.516 -9.258 15.795 1.00 95.69 374 THR A O 1
ATOM 3037 N N . PHE A 1 375 ? -17.532 -9.887 17.704 1.00 94.62 375 PHE A N 1
ATOM 3038 C CA . PHE A 1 375 ? -16.423 -9.595 18.606 1.00 94.62 375 PHE A CA 1
ATOM 3039 C C . PHE A 1 375 ? -16.186 -10.833 19.476 1.00 94.62 375 PHE A C 1
ATOM 3041 O O . PHE A 1 375 ? -17.080 -11.205 20.239 1.00 94.62 375 PHE A O 1
ATOM 3048 N N . THR A 1 376 ? -15.029 -11.485 19.328 1.00 91.81 376 THR A N 1
ATOM 3049 C CA . THR A 1 376 ? -14.694 -12.760 19.998 1.00 91.81 376 THR A CA 1
ATOM 3050 C C . THR A 1 376 ? -13.296 -12.770 20.573 1.00 91.81 376 THR A C 1
ATOM 3052 O O . THR A 1 376 ? -12.367 -12.358 19.834 1.00 91.81 376 THR A O 1
#

InterPro domains:
  IPR006212 Furin-like repeat [cd00064] (48-94)
  IPR009030 Growth factor receptor cysteine-rich domain superfamily [SSF57184] (19-99)

Radius of gyration: 27.94 Å; chains: 1; bounding box: 92×76×69 Å

pLDDT: mean 84.93, std 16.22, range [44.25, 98.81]

Sequence (376 aa):
MMISNINILTSRYHIIVQICVLLTTLLQSARTQLCSKGYYYENTVEQCKSSDPSQCLTCPQDKNDQALVYRNLKDWTCVEQCPLDTLPISVTHHELDSGLFSYCRGKSYYVDPSSSLSNIELGTIEYPFKQLDDPFREIFNQLSWLGEEFIIYLRQGSNLTIHSEQMPLVLANSKVTIRPYYVYQKQSQIIQELYAKVMISSGSYTRKLSNFNPTLIRNNQSVQAYNYQNAITRGIISAQFHQVTKYKIVTYNSDLMIMDIQFSELGYVDQIANSLVFAYYAPYRWIHFKNCQFNLKQMIFMTTEGANFKLEQSSIDLTSISRLLSHSSINNCLLYGQENVSNNIFIENNNFFGQNTGIGYQHLIYISSQSNITFT

Foldseek 3Di:
DDPDPDVVVVVVVVVVVVVVVVVVVVVVVPPPPDDDPQFDQDPVVRDTDNDLSLVLQADDDDPPDPQDWAQEPPPRDIHSDADPQWDWDKFQAPPHPVSIHIHTHHQEFEEDLPDPQALADERDPNRHHNAPQQVLQCCQATPLLPLEEHEYEYAFLAEHEDEWLQRAREHFSYEYEYAYDDDDDPDDDDPPLRFHEYEYHPDHDDDDFGSDGRQANYSPGRGNDRPVVVCCVSVRDPPVVVVDRGTYYEYELYAYEYERYEYAYDDDDPDPQDENYEYENHFQYEDEYEAYEDHDLEEHYEYADWHAYYYENYEYEPQRYQADYAYHYDPPVVSVVDPPRTQEYEAYHYHYDYDHPDPHHDYNYHHDDDHHYDHD